Protein AF-Q9PPR1-F1 (afdb_monomer_lite)

Sequence (526 aa):
MKRKNKIITSSLALLFTGVIATISIAACSKQNNQKTKNFNSQEQANKIIEAILNKKEGKDNFIDWVHWWNSPFQQARKLAKDLDKYIDLTKSKNFKSMIDKNEYKSTFSAQIENVIRIIKDDIKMYANSPFWKKWRQQKKTALFLINYAPIQKDDSQINAPGILLPAEYPLLYSKPDFEELPGFGAFFPTPKSMDAVDLLDTWKSFGSLISSKGNSVEKSVLASKLQNSFAKTADKVVYIYDDAIVPNIYDKNGNRNLKITQEFANWMINQNYKGYLAREFLKINQKNDLIPLPMSIVWHASYGIIGMHRMLYTLSKAFGMPKDELEHLKAQEKFKIPTLKKLLTNDELELKNGIQTIKTGIDSPFKYHRDQNRDDWKIWATNSQVLDICIALGLKPDLLVKGELSTSVHEDPNLAYYLNDVIKNQLSDIEQISIKKNHINWTATNYEPIKNLNVNLILMGVHGLIKNSAFKKMMDEGKQIKNWAFTDRRFSDETRQYVKKGEEDLYSQNASILGWDEFLKTKNNQ

pLDDT: mean 75.19, std 20.03, range [21.91, 98.25]

Secondary structure (DSSP, 8-state):
----------------------------------------HHHHHHHHHHHHHT---SSS-SSSSSB-S--HHHHHHHHHHHHHHHB-GGG-HHHHHHHHTTSS-SSHHHHHHHHHHHHHHHHHHHHTSHHHHHHHHTT-BEEEEEE-S---S-HHHHT--EEE-GGG-HHHHB-TT-SSS----PBPPPPSSTHHHHHEETTTEESHHHHHH--HHHHHHHHHHHHHHHTT-BSEEEEEE-STTSTT-B-TTS-B-HHHHHHHHHHHHTS-STT-HHHHTBSS--GGGEEEEEHHHHTTGGGSHHHHHHHHHHHHHHHT--HHHHHHHHHH----PPPPB-SS-GGGEEEETTEEEEPTT---SBS--SBTTB---EEEEESHHHHHHHHHTTB--SEEEESTTSTTSS--GGG-GGGHHHHHHHSTTSEEEETTTTT--TTSS--HHHHTTTEEEEEEEE-TTTIIIIIHHHHHTT-S--EEEEEESS--HHHHTTSPTT-GGGGBHHHHBTTHHHHHHHHTT-

Organism: Ureaplasma parvum serovar 3 (strain ATCC 700970) (NCBI:txid273119)

Radius of gyration: 27.54 Å; chains: 1; bounding box: 78×88×76 Å

Structure (mmCIF, N/CA/C/O backbone):
data_AF-Q9PPR1-F1
#
_entry.id   AF-Q9PPR1-F1
#
loop_
_atom_site.group_PDB
_atom_site.id
_atom_site.type_symbol
_atom_site.label_atom_id
_atom_site.label_alt_id
_atom_site.label_comp_id
_atom_site.label_asym_id
_atom_site.label_entity_id
_atom_site.label_seq_id
_atom_site.pdbx_PDB_ins_code
_atom_site.Cartn_x
_atom_site.Cartn_y
_atom_site.Cartn_z
_atom_site.occupancy
_atom_site.B_iso_or_equiv
_atom_site.auth_seq_id
_atom_site.auth_comp_id
_atom_site.auth_asym_id
_atom_site.auth_atom_id
_atom_site.pdbx_PDB_model_num
ATOM 1 N N . MET A 1 1 ? 16.006 64.538 -20.800 1.00 29.77 1 MET A N 1
ATOM 2 C CA . MET A 1 1 ? 15.393 64.188 -22.106 1.00 29.77 1 MET A CA 1
ATOM 3 C C . MET A 1 1 ? 16.329 63.261 -22.879 1.00 29.77 1 MET A C 1
ATOM 5 O O . MET A 1 1 ? 17.528 63.306 -22.668 1.00 29.77 1 MET A O 1
ATOM 9 N N . LYS A 1 2 ? 15.748 62.364 -23.682 1.00 26.69 2 LYS A N 1
ATOM 10 C CA . LYS A 1 2 ? 16.327 61.176 -24.345 1.00 26.69 2 LYS A CA 1
ATOM 11 C C . LYS A 1 2 ? 17.456 61.429 -25.381 1.00 26.69 2 LYS A C 1
ATOM 13 O O . LYS A 1 2 ? 17.326 62.363 -26.158 1.00 26.69 2 LYS A O 1
ATOM 18 N N . ARG A 1 3 ? 18.326 60.395 -25.522 1.00 24.81 3 ARG A N 1
ATOM 19 C CA . ARG A 1 3 ? 19.062 59.878 -26.729 1.00 24.81 3 ARG A CA 1
ATOM 20 C C . ARG A 1 3 ? 20.253 60.721 -27.248 1.00 24.81 3 ARG A C 1
ATOM 22 O O . ARG A 1 3 ? 20.191 61.929 -27.175 1.00 24.81 3 ARG A O 1
ATOM 29 N N . LYS A 1 4 ? 21.328 60.197 -27.869 1.00 26.33 4 LYS A N 1
ATOM 30 C CA . LYS A 1 4 ? 21.889 58.855 -28.179 1.00 26.33 4 LYS A CA 1
ATOM 31 C C . LYS A 1 4 ? 23.316 59.069 -28.755 1.00 26.33 4 LYS A C 1
ATOM 33 O O . LYS A 1 4 ? 23.526 60.062 -29.437 1.00 26.33 4 LYS A O 1
ATOM 38 N N . ASN A 1 5 ? 24.165 58.043 -28.618 1.00 28.00 5 ASN A N 1
ATOM 39 C CA . ASN A 1 5 ? 25.241 57.582 -29.525 1.00 28.00 5 ASN A CA 1
ATOM 40 C C . ASN A 1 5 ? 26.499 58.435 -29.805 1.00 28.00 5 ASN A C 1
ATOM 42 O O . ASN A 1 5 ? 26.428 59.461 -30.471 1.00 28.00 5 ASN A O 1
ATOM 46 N N . LYS A 1 6 ? 27.668 57.833 -29.533 1.00 24.06 6 LYS A N 1
ATOM 47 C CA . LYS A 1 6 ? 28.726 57.417 -30.497 1.00 24.06 6 LYS A CA 1
ATOM 48 C C . LYS A 1 6 ? 29.827 56.692 -29.699 1.00 24.06 6 LYS A C 1
ATOM 50 O O . LYS A 1 6 ? 30.030 57.023 -28.541 1.00 24.06 6 LYS A O 1
ATOM 55 N N . ILE A 1 7 ? 30.416 55.608 -30.202 1.00 26.97 7 ILE A N 1
ATOM 56 C CA . ILE A 1 7 ? 31.782 55.545 -30.772 1.00 26.97 7 ILE A CA 1
ATOM 57 C C . ILE A 1 7 ? 31.882 54.151 -31.435 1.00 26.97 7 ILE A C 1
ATOM 59 O O . ILE A 1 7 ? 31.528 53.161 -30.804 1.00 26.97 7 ILE A O 1
ATOM 63 N N . ILE A 1 8 ? 31.948 54.082 -32.768 1.00 27.83 8 ILE A N 1
ATOM 64 C CA . ILE A 1 8 ? 33.132 53.955 -33.653 1.00 27.83 8 ILE A CA 1
ATOM 65 C C . ILE A 1 8 ? 33.660 52.514 -33.758 1.00 27.83 8 ILE A C 1
ATOM 67 O O . ILE A 1 8 ? 33.926 51.820 -32.786 1.00 27.83 8 ILE A O 1
ATOM 71 N N . THR A 1 9 ? 33.754 52.117 -35.020 1.00 26.53 9 THR A N 1
ATOM 72 C CA . THR A 1 9 ? 34.121 50.848 -35.642 1.00 26.53 9 THR A CA 1
ATOM 73 C C . THR A 1 9 ? 35.627 50.674 -35.865 1.00 26.53 9 THR A C 1
ATOM 75 O O . THR A 1 9 ? 36.324 51.662 -36.085 1.00 26.53 9 THR A O 1
ATOM 78 N N . SER A 1 10 ? 36.016 49.400 -36.066 1.00 25.45 10 SER A N 1
ATOM 79 C CA . SER A 1 10 ? 37.134 48.919 -36.919 1.00 25.45 10 SER A CA 1
ATOM 80 C C . SER A 1 10 ? 38.536 49.007 -36.276 1.00 25.45 10 SER A C 1
ATOM 82 O O . SER A 1 10 ? 38.818 49.985 -35.604 1.00 25.45 10 SER A O 1
ATOM 84 N N . SER A 1 11 ? 39.507 48.096 -36.401 1.00 26.23 11 SER A N 1
ATOM 85 C CA . SER A 1 11 ? 39.743 46.802 -37.079 1.00 26.23 11 SER A CA 1
ATOM 86 C C . SER A 1 11 ? 40.902 46.125 -36.297 1.00 26.23 11 SER A C 1
ATOM 88 O O . SER A 1 11 ? 41.547 46.799 -35.504 1.00 26.23 11 SER A O 1
ATOM 90 N N . LEU A 1 12 ? 41.246 44.839 -36.389 1.00 24.28 12 LEU A N 1
ATOM 91 C CA . LEU A 1 12 ? 41.970 44.201 -37.492 1.00 24.28 12 LEU A CA 1
ATOM 92 C C . LEU A 1 12 ? 42.276 42.741 -37.079 1.00 24.28 12 LEU A C 1
ATOM 94 O O . LEU A 1 12 ? 42.412 42.431 -35.897 1.00 24.28 12 LEU A O 1
ATOM 98 N N . ALA A 1 13 ? 42.382 41.876 -38.081 1.00 27.83 13 ALA A N 1
ATOM 99 C CA . ALA A 1 13 ? 42.682 40.452 -38.016 1.00 27.83 13 ALA A CA 1
ATOM 100 C C . ALA A 1 13 ? 44.069 40.116 -37.436 1.00 27.83 13 ALA A C 1
ATOM 102 O O . ALA A 1 13 ? 45.008 40.874 -37.655 1.00 27.83 13 ALA A O 1
ATOM 103 N N . LEU A 1 14 ? 44.227 38.907 -36.880 1.00 24.17 14 LEU A N 1
ATOM 104 C CA . LEU A 1 14 ? 45.326 38.014 -37.273 1.00 24.17 14 LEU A CA 1
ATOM 105 C C . LEU A 1 14 ? 45.069 36.567 -36.829 1.00 24.17 14 LEU A C 1
ATOM 107 O O . LEU A 1 14 ? 44.836 36.262 -35.662 1.00 24.17 14 LEU A O 1
ATOM 111 N N . LEU A 1 15 ? 45.082 35.698 -37.836 1.00 24.91 15 LEU A N 1
ATOM 112 C CA . LEU A 1 15 ? 45.178 34.249 -37.762 1.00 24.91 15 LEU A CA 1
ATOM 113 C C . LEU A 1 15 ? 46.594 33.812 -37.338 1.00 24.91 15 LEU A C 1
ATOM 115 O O . LEU A 1 15 ? 47.559 34.531 -37.576 1.00 24.91 15 LEU A O 1
ATOM 119 N N . PHE A 1 16 ? 46.657 32.550 -36.902 1.00 24.69 16 PHE A N 1
ATOM 120 C CA . PHE A 1 16 ? 47.771 31.589 -36.947 1.00 24.69 16 PHE A CA 1
ATOM 121 C C . PHE A 1 16 ? 48.551 31.240 -35.661 1.00 24.69 16 PHE A C 1
ATOM 123 O O . PHE A 1 16 ? 49.164 32.062 -34.992 1.00 24.69 16 PHE A O 1
ATOM 130 N N . THR A 1 17 ? 48.563 29.913 -35.455 1.00 24.84 17 THR A N 1
ATOM 131 C CA . THR A 1 17 ? 49.588 29.034 -34.862 1.00 24.84 17 THR A CA 1
ATOM 132 C C . THR A 1 17 ? 49.895 29.105 -33.365 1.00 24.84 17 THR A C 1
ATOM 134 O O . THR A 1 17 ? 50.678 29.919 -32.905 1.00 24.84 17 THR A O 1
ATOM 137 N N . GLY A 1 18 ? 49.383 28.092 -32.655 1.00 23.84 18 GLY A N 1
ATOM 138 C CA . GLY A 1 18 ? 50.221 27.102 -31.971 1.00 23.84 18 GLY A CA 1
ATOM 139 C C . GLY A 1 18 ? 51.041 27.559 -30.768 1.00 23.84 18 GLY A C 1
ATOM 140 O O . GLY A 1 18 ? 52.191 27.941 -30.927 1.00 23.84 18 GLY A O 1
ATOM 141 N N . VAL A 1 19 ? 50.522 27.302 -29.564 1.00 23.69 19 VAL A N 1
ATOM 142 C CA . VAL A 1 19 ? 51.351 26.879 -28.426 1.00 23.69 19 VAL A CA 1
ATOM 143 C C . VAL A 1 19 ? 50.631 25.748 -27.696 1.00 23.69 19 VAL A C 1
ATOM 145 O O . VAL A 1 19 ? 49.572 25.922 -27.098 1.00 23.69 19 VAL A O 1
ATOM 148 N N . ILE A 1 20 ? 51.234 24.568 -27.796 1.00 29.59 20 ILE A N 1
ATOM 149 C CA . ILE A 1 20 ? 51.023 23.419 -26.923 1.00 29.59 20 ILE A CA 1
ATOM 150 C C . ILE A 1 20 ? 51.499 23.830 -25.527 1.00 29.59 20 ILE A C 1
ATOM 152 O O . ILE A 1 20 ? 52.663 24.185 -25.360 1.00 29.59 20 ILE A O 1
ATOM 156 N N . ALA A 1 21 ? 50.627 23.743 -24.528 1.00 24.12 21 ALA A N 1
ATOM 157 C CA . ALA A 1 21 ? 51.033 23.716 -23.128 1.00 24.12 21 ALA A CA 1
ATOM 158 C C . ALA A 1 21 ? 50.412 22.484 -22.467 1.00 24.12 21 ALA A C 1
ATOM 160 O O . ALA A 1 21 ? 49.286 22.480 -21.975 1.00 24.12 21 ALA A O 1
ATOM 161 N N . THR A 1 22 ? 51.186 21.408 -22.535 1.00 25.48 22 THR A N 1
ATOM 162 C CA . THR A 1 22 ? 51.137 20.225 -21.683 1.00 25.48 22 THR A CA 1
ATOM 163 C C . THR A 1 22 ? 51.031 20.600 -20.205 1.00 25.48 22 THR A C 1
ATOM 165 O O . THR A 1 22 ? 51.945 21.216 -19.662 1.00 25.48 22 THR A O 1
ATOM 168 N N . ILE A 1 23 ? 49.985 20.119 -19.533 1.00 26.36 23 ILE A N 1
ATOM 169 C CA . ILE A 1 23 ? 50.075 19.738 -18.121 1.00 26.36 23 ILE A CA 1
ATOM 170 C C . ILE A 1 23 ? 49.797 18.240 -18.063 1.00 26.36 23 ILE A C 1
ATOM 172 O O . ILE A 1 23 ? 48.658 17.777 -18.070 1.00 26.36 23 ILE A O 1
ATOM 176 N N . SER A 1 24 ? 50.891 17.489 -18.065 1.00 23.20 24 SER A N 1
ATOM 177 C CA . SER A 1 24 ? 50.930 16.077 -17.730 1.00 23.20 24 SER A CA 1
ATOM 178 C C . SER A 1 24 ? 50.792 15.940 -16.215 1.00 23.20 24 SER A C 1
ATOM 180 O O . SER A 1 24 ? 51.681 16.357 -15.479 1.00 23.20 24 SER A O 1
ATOM 182 N N . ILE A 1 25 ? 49.719 15.303 -15.750 1.00 25.34 25 ILE A N 1
ATOM 183 C CA . ILE A 1 25 ? 49.744 14.552 -14.491 1.00 25.34 25 ILE A CA 1
ATOM 184 C C . ILE A 1 25 ? 49.486 13.099 -14.870 1.00 25.34 25 ILE A C 1
ATOM 186 O O . ILE A 1 25 ? 48.356 12.656 -15.055 1.00 25.34 25 ILE A O 1
ATOM 190 N N . ALA A 1 26 ? 50.588 12.381 -15.059 1.00 22.81 26 ALA A N 1
ATOM 191 C CA . ALA A 1 26 ? 50.618 10.936 -15.129 1.00 22.81 26 ALA A CA 1
ATOM 192 C C . ALA A 1 26 ? 50.719 10.382 -13.702 1.00 22.81 26 ALA A C 1
ATOM 194 O O . ALA A 1 26 ? 51.693 10.670 -13.015 1.00 22.81 26 ALA A O 1
ATOM 195 N N . ALA A 1 27 ? 49.720 9.600 -13.288 1.00 21.91 27 ALA A N 1
ATOM 196 C CA . ALA A 1 27 ? 49.807 8.462 -12.359 1.00 21.91 27 ALA A CA 1
ATOM 197 C C . ALA A 1 27 ? 48.370 7.963 -12.099 1.00 21.91 27 ALA A C 1
ATOM 199 O O . ALA A 1 27 ? 47.563 8.699 -11.553 1.00 21.91 27 ALA A O 1
ATOM 200 N N . CYS A 1 28 ? 47.899 6.769 -12.454 1.00 22.06 28 CYS A N 1
ATOM 201 C CA . CYS A 1 28 ? 48.483 5.581 -13.058 1.00 22.06 28 CYS A CA 1
ATOM 202 C C . CYS A 1 28 ? 47.333 4.834 -13.760 1.00 22.06 28 CYS A C 1
ATOM 204 O O . CYS A 1 28 ? 46.599 4.091 -13.112 1.00 22.06 28 CYS A O 1
ATOM 206 N N . SER A 1 29 ? 47.162 4.987 -15.075 1.00 24.50 29 SER A N 1
ATOM 207 C CA . SER A 1 29 ? 46.359 4.039 -15.853 1.00 24.50 29 SER A CA 1
ATOM 208 C C . SER A 1 29 ? 47.286 2.937 -16.357 1.00 24.50 29 SER A C 1
ATOM 210 O O . SER A 1 29 ? 47.920 3.073 -17.404 1.00 24.50 29 SER A O 1
ATOM 212 N N . LYS A 1 30 ? 47.380 1.825 -15.621 1.00 25.12 30 LYS A N 1
ATOM 213 C CA . LYS A 1 30 ? 47.803 0.566 -16.240 1.00 25.12 30 LYS A CA 1
ATOM 214 C C . LYS A 1 30 ? 46.723 0.201 -17.256 1.00 25.12 30 LYS A C 1
ATOM 216 O O . LYS A 1 30 ? 45.688 -0.351 -16.894 1.00 25.12 30 LYS A O 1
ATOM 221 N N . GLN A 1 31 ? 46.961 0.547 -18.520 1.00 27.75 31 GLN A N 1
ATOM 222 C CA . GLN A 1 31 ? 46.301 -0.081 -19.655 1.00 27.75 31 GLN A CA 1
ATOM 223 C C . GLN A 1 31 ? 46.638 -1.572 -19.602 1.00 27.75 31 GLN A C 1
ATOM 225 O O . GLN A 1 31 ? 47.656 -2.026 -20.118 1.00 27.75 31 GLN A O 1
ATOM 230 N N . ASN A 1 32 ? 45.786 -2.343 -18.934 1.00 25.41 32 ASN A N 1
ATOM 231 C CA . ASN A 1 32 ? 45.721 -3.762 -19.201 1.00 25.41 32 ASN A CA 1
ATOM 232 C C . ASN A 1 32 ? 45.100 -3.905 -20.588 1.00 25.41 32 ASN A C 1
ATOM 234 O O . ASN A 1 32 ? 43.920 -3.613 -20.779 1.00 25.41 32 ASN A O 1
ATOM 238 N N . ASN A 1 33 ? 45.901 -4.398 -21.530 1.00 27.78 33 ASN A N 1
ATOM 239 C CA . ASN A 1 33 ? 45.434 -5.147 -22.689 1.00 27.78 33 ASN A CA 1
ATOM 240 C C . ASN A 1 33 ? 44.640 -6.370 -22.194 1.00 27.78 33 ASN A C 1
ATOM 242 O O . ASN A 1 33 ? 45.100 -7.509 -22.250 1.00 27.78 33 ASN A O 1
ATOM 246 N N . GLN A 1 34 ? 43.436 -6.147 -21.671 1.00 29.48 34 GLN A N 1
ATOM 247 C CA . GLN A 1 34 ? 42.434 -7.189 -21.616 1.00 29.48 34 GLN A CA 1
ATOM 248 C C . GLN A 1 34 ? 41.902 -7.307 -23.032 1.00 29.48 34 GLN A C 1
ATOM 250 O O . GLN A 1 34 ? 41.108 -6.487 -23.486 1.00 29.48 34 GLN A O 1
ATOM 255 N N . LYS A 1 35 ? 42.363 -8.359 -23.721 1.00 27.92 35 LYS A N 1
ATOM 256 C CA . LYS A 1 35 ? 41.563 -9.041 -24.737 1.00 27.92 35 LYS A CA 1
ATOM 257 C C . LYS A 1 35 ? 40.115 -8.959 -24.268 1.00 27.92 35 LYS A C 1
ATOM 259 O O . LYS A 1 35 ? 39.797 -9.510 -23.212 1.00 27.92 35 LYS A O 1
ATOM 264 N N . THR A 1 36 ? 39.279 -8.237 -25.001 1.00 30.86 36 THR A N 1
ATOM 265 C CA . THR A 1 36 ? 37.835 -8.240 -24.819 1.00 30.86 36 THR A CA 1
ATOM 266 C C . THR A 1 36 ? 37.378 -9.670 -25.067 1.00 30.86 36 THR A C 1
ATOM 268 O O . THR A 1 36 ? 37.039 -10.066 -26.178 1.00 30.86 36 THR A O 1
ATOM 271 N N . LYS A 1 37 ? 37.433 -10.500 -24.017 1.00 32.34 37 LYS A N 1
ATOM 272 C CA . LYS A 1 37 ? 36.584 -11.677 -23.924 1.00 32.34 37 LYS A CA 1
ATOM 273 C C . LYS A 1 37 ? 35.190 -11.121 -24.157 1.00 32.34 37 LYS A C 1
ATOM 275 O O . LYS A 1 37 ? 34.745 -10.269 -23.389 1.00 32.34 37 LYS A O 1
ATOM 280 N N . ASN A 1 38 ? 34.548 -11.550 -25.238 1.00 32.53 38 ASN A N 1
ATOM 281 C CA . ASN A 1 38 ? 33.108 -11.425 -25.380 1.00 32.53 38 ASN A CA 1
ATOM 282 C C . ASN A 1 38 ? 32.507 -12.166 -24.187 1.00 32.53 38 ASN A C 1
ATOM 284 O O . ASN A 1 38 ? 32.301 -13.377 -24.229 1.00 32.53 38 ASN A O 1
ATOM 288 N N . PHE A 1 39 ? 32.332 -11.443 -23.085 1.00 37.56 39 PHE A N 1
ATOM 289 C CA . PHE A 1 39 ? 31.566 -11.905 -21.955 1.00 37.56 39 PHE A CA 1
ATOM 290 C C . PHE A 1 39 ? 30.168 -12.164 -22.499 1.00 37.56 39 PHE A C 1
ATOM 292 O O . PHE A 1 39 ? 29.558 -11.294 -23.123 1.00 37.56 39 PHE A O 1
ATOM 299 N N . ASN A 1 40 ? 29.692 -13.395 -22.330 1.00 55.81 40 ASN A N 1
ATOM 300 C CA . ASN A 1 40 ? 28.300 -13.728 -22.573 1.00 55.81 40 ASN A CA 1
ATOM 301 C C . ASN A 1 40 ? 27.442 -12.657 -21.877 1.00 55.81 40 ASN A C 1
ATOM 303 O O . ASN A 1 40 ? 27.689 -12.347 -20.711 1.00 55.81 40 ASN A O 1
ATOM 307 N N . SER A 1 41 ? 26.445 -12.098 -22.571 1.00 65.00 41 SER A N 1
ATOM 308 C CA . SER A 1 41 ? 25.483 -11.145 -21.992 1.00 65.00 41 SER A CA 1
ATOM 309 C C . SER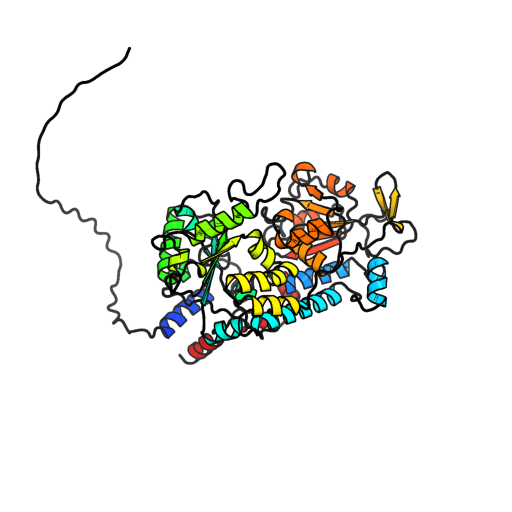 A 1 41 ? 24.944 -11.588 -20.620 1.00 65.00 41 SER A C 1
ATOM 311 O O . SER A 1 41 ? 24.721 -10.751 -19.749 1.00 65.00 41 SER A O 1
ATOM 313 N N . GLN A 1 42 ? 24.840 -12.902 -20.393 1.00 66.75 42 GLN A N 1
ATOM 314 C CA . GLN A 1 42 ? 24.465 -13.511 -19.123 1.00 66.75 42 GLN A CA 1
ATOM 315 C C . GLN A 1 42 ? 25.542 -13.397 -18.033 1.00 66.75 42 GLN A C 1
ATOM 317 O O . GLN A 1 42 ? 25.213 -13.149 -16.882 1.00 66.75 42 GLN A O 1
ATOM 322 N N . GLU A 1 43 ? 26.828 -13.556 -18.353 1.00 69.75 43 GLU A N 1
ATOM 323 C CA . GLU A 1 43 ? 27.911 -13.414 -17.366 1.00 69.75 43 GLU A CA 1
ATOM 324 C C . GLU A 1 43 ? 28.034 -11.958 -16.897 1.00 69.75 43 GLU A C 1
ATOM 326 O O . GLU A 1 43 ? 28.218 -11.685 -15.713 1.00 69.75 43 GLU A O 1
ATOM 331 N N . GLN A 1 44 ? 27.875 -11.006 -17.820 1.00 69.50 44 GLN A N 1
ATOM 332 C CA . GLN A 1 44 ? 27.848 -9.584 -17.484 1.00 69.50 44 GLN A CA 1
ATOM 333 C C . GLN A 1 44 ? 26.606 -9.219 -16.659 1.00 69.50 44 GLN A C 1
ATOM 335 O O . GLN A 1 44 ? 26.731 -8.521 -15.653 1.00 69.50 44 GLN A O 1
ATOM 340 N N . ALA A 1 45 ? 25.431 -9.734 -17.034 1.00 69.75 45 ALA A N 1
ATOM 341 C CA . ALA A 1 45 ? 24.212 -9.615 -16.238 1.00 69.75 45 ALA A CA 1
ATOM 342 C C . ALA A 1 45 ? 24.412 -10.154 -14.816 1.00 69.75 45 ALA A C 1
ATOM 344 O O . ALA A 1 45 ? 24.067 -9.478 -13.846 1.00 69.75 45 ALA A O 1
ATOM 345 N N . ASN A 1 46 ? 25.027 -11.333 -14.689 1.00 72.50 46 ASN A N 1
ATOM 346 C CA . ASN A 1 46 ? 25.269 -11.957 -13.399 1.00 72.50 46 ASN A CA 1
ATOM 347 C C . ASN A 1 46 ? 26.187 -11.092 -12.524 1.00 72.50 46 ASN A C 1
ATOM 349 O O . ASN A 1 46 ? 25.849 -10.828 -11.375 1.00 72.50 46 ASN A O 1
ATOM 353 N N . LYS A 1 47 ? 27.285 -10.562 -13.081 1.00 73.44 47 LYS A N 1
ATOM 354 C CA . LYS A 1 47 ? 28.198 -9.651 -12.364 1.00 73.44 47 LYS A CA 1
ATOM 355 C C . LYS A 1 47 ? 27.501 -8.389 -11.854 1.00 73.44 47 LYS A C 1
ATOM 357 O O . LYS A 1 47 ? 27.753 -7.967 -10.729 1.00 73.44 47 LYS A O 1
ATOM 362 N N . ILE A 1 48 ? 26.616 -7.796 -12.659 1.00 71.62 48 ILE A N 1
ATOM 363 C CA . ILE A 1 48 ? 25.842 -6.612 -12.259 1.00 71.62 48 ILE A CA 1
ATOM 364 C C . ILE A 1 48 ? 24.904 -6.956 -11.096 1.00 71.62 48 ILE A C 1
ATOM 366 O O . ILE A 1 48 ? 24.878 -6.238 -10.098 1.00 71.62 48 ILE A O 1
ATOM 370 N N . ILE A 1 49 ? 24.167 -8.066 -11.194 1.00 72.50 49 ILE A N 1
ATOM 371 C CA . ILE A 1 49 ? 23.250 -8.519 -10.140 1.00 72.50 49 ILE A CA 1
ATOM 372 C C . ILE A 1 49 ? 24.016 -8.815 -8.844 1.00 72.50 49 ILE A C 1
ATOM 374 O O . ILE A 1 49 ? 23.605 -8.376 -7.772 1.00 72.50 49 ILE A O 1
ATOM 378 N N . GLU A 1 50 ? 25.160 -9.494 -8.921 1.00 72.75 50 GLU A N 1
ATOM 379 C CA . GLU A 1 50 ? 26.002 -9.754 -7.751 1.00 72.75 50 GLU A CA 1
ATOM 380 C C . GLU A 1 50 ? 26.509 -8.475 -7.096 1.00 72.75 50 GLU A C 1
ATOM 382 O O . GLU A 1 50 ? 26.519 -8.370 -5.871 1.00 72.75 50 GLU A O 1
ATOM 387 N N . ALA A 1 51 ? 26.914 -7.491 -7.893 1.00 71.81 51 ALA A N 1
ATOM 388 C CA . ALA A 1 51 ? 27.367 -6.215 -7.370 1.00 71.81 51 ALA A CA 1
ATOM 389 C C . ALA A 1 51 ? 26.226 -5.430 -6.701 1.00 71.81 51 ALA A C 1
ATOM 391 O O . ALA A 1 51 ? 26.451 -4.807 -5.666 1.00 71.81 51 ALA A O 1
ATOM 392 N N . ILE A 1 52 ? 25.001 -5.514 -7.236 1.00 71.06 52 ILE A N 1
ATOM 393 C CA . ILE A 1 52 ? 23.799 -4.937 -6.615 1.00 71.06 52 ILE A CA 1
ATOM 394 C C . ILE A 1 52 ? 23.525 -5.586 -5.255 1.00 71.06 52 ILE A C 1
ATOM 396 O O . ILE A 1 52 ? 23.304 -4.884 -4.271 1.00 71.06 52 ILE A O 1
ATOM 400 N N . LEU A 1 53 ? 23.571 -6.917 -5.186 1.00 67.44 53 LEU A N 1
ATOM 401 C CA . LEU A 1 53 ? 23.274 -7.663 -3.960 1.00 67.44 53 LEU A CA 1
ATOM 402 C C . LEU A 1 53 ? 24.318 -7.477 -2.867 1.00 67.44 53 LEU A C 1
ATOM 404 O O . LEU A 1 53 ? 23.982 -7.477 -1.686 1.00 67.44 53 LEU A O 1
ATOM 408 N N . ASN A 1 54 ? 25.582 -7.342 -3.260 1.00 64.94 54 ASN A N 1
ATOM 409 C CA . ASN A 1 54 ? 26.702 -7.270 -2.331 1.00 64.94 54 ASN A CA 1
ATOM 410 C C . ASN A 1 54 ? 27.115 -5.832 -1.991 1.00 64.94 54 ASN A C 1
ATOM 412 O O . ASN A 1 54 ? 28.106 -5.651 -1.275 1.00 64.94 54 ASN A O 1
ATOM 416 N N . LYS A 1 55 ? 26.410 -4.805 -2.492 1.00 66.31 55 LYS A N 1
ATOM 417 C CA . LYS A 1 55 ? 26.743 -3.412 -2.173 1.00 66.31 55 LYS A CA 1
ATOM 418 C C . LYS A 1 55 ? 26.537 -3.156 -0.677 1.00 66.31 55 LYS A C 1
ATOM 420 O O . LYS A 1 55 ? 25.438 -3.310 -0.152 1.00 66.31 55 LYS A O 1
ATOM 425 N N . LYS A 1 56 ? 27.607 -2.737 0.005 1.00 57.19 56 LYS A N 1
ATOM 426 C CA . LYS A 1 56 ? 27.603 -2.367 1.428 1.00 57.19 56 LYS A CA 1
ATOM 427 C C . LYS A 1 56 ? 27.692 -0.848 1.549 1.00 57.19 56 LYS A C 1
ATOM 429 O O . LYS A 1 56 ? 28.678 -0.271 1.101 1.00 57.19 56 LYS A O 1
ATOM 434 N N . GLU A 1 57 ? 26.723 -0.212 2.194 1.00 51.41 57 GLU A N 1
ATOM 435 C CA . GLU A 1 57 ? 26.857 1.169 2.674 1.00 51.41 57 GLU A CA 1
ATOM 436 C C . GLU A 1 57 ? 26.729 1.189 4.203 1.00 51.41 57 GLU A C 1
ATOM 438 O O . GLU A 1 57 ? 25.685 0.827 4.730 1.00 51.41 57 GLU A O 1
ATOM 443 N N . GLY A 1 58 ? 27.769 1.655 4.908 1.00 48.16 58 GLY A N 1
ATOM 444 C CA . GLY A 1 58 ? 27.680 2.070 6.318 1.00 48.16 58 GLY A CA 1
ATOM 445 C C . GLY A 1 58 ? 27.579 0.962 7.380 1.00 48.16 58 GLY A C 1
ATOM 446 O O . GLY A 1 58 ? 27.453 -0.215 7.071 1.00 48.16 58 GLY A O 1
ATOM 447 N N . LYS A 1 59 ? 27.725 1.357 8.658 1.00 41.34 59 LYS A N 1
ATOM 448 C CA . LYS A 1 59 ? 27.999 0.483 9.824 1.00 41.34 59 LYS A CA 1
ATOM 449 C C . LYS A 1 59 ? 26.842 -0.405 10.311 1.00 41.34 59 LYS A C 1
ATOM 451 O O . LYS A 1 59 ? 27.089 -1.213 11.196 1.00 41.34 59 LYS A O 1
ATOM 456 N N . ASP A 1 60 ? 25.667 -0.334 9.698 1.00 44.97 60 ASP A N 1
ATOM 457 C CA . ASP A 1 60 ? 24.534 -1.214 9.987 1.00 44.97 60 ASP A CA 1
ATOM 458 C C . ASP A 1 60 ? 23.973 -1.758 8.655 1.00 44.97 60 ASP A C 1
ATOM 460 O O . ASP A 1 60 ? 23.874 -1.017 7.681 1.00 44.97 60 ASP A O 1
ATOM 464 N N . ASN A 1 61 ? 23.537 -3.024 8.628 1.00 47.41 61 ASN A N 1
ATOM 465 C CA . ASN A 1 61 ? 22.559 -3.576 7.663 1.00 47.41 61 ASN A CA 1
ATOM 466 C C . ASN A 1 61 ? 23.063 -4.265 6.380 1.00 47.41 61 ASN A C 1
ATOM 468 O O . ASN A 1 61 ? 22.686 -3.918 5.259 1.00 47.41 61 ASN A O 1
ATOM 472 N N . PHE A 1 62 ? 23.738 -5.402 6.561 1.00 41.34 62 PHE A N 1
ATOM 473 C CA . PHE A 1 62 ? 23.810 -6.463 5.542 1.00 41.34 62 PHE A CA 1
ATOM 474 C C . PHE A 1 62 ? 22.455 -7.150 5.260 1.00 41.34 62 PHE A C 1
ATOM 476 O O . PHE A 1 62 ? 22.327 -7.869 4.275 1.00 41.34 62 PHE A O 1
ATOM 483 N N . ILE A 1 63 ? 21.443 -6.952 6.115 1.00 44.91 63 ILE A N 1
ATOM 484 C CA . ILE A 1 63 ? 20.249 -7.815 6.177 1.00 44.91 63 ILE A CA 1
ATOM 485 C C . ILE A 1 63 ? 19.004 -7.164 5.531 1.00 44.91 63 ILE A C 1
ATOM 487 O O . ILE A 1 63 ? 17.993 -7.821 5.336 1.00 44.91 63 ILE A O 1
ATOM 491 N N . ASP A 1 64 ? 19.044 -5.904 5.082 1.00 50.81 64 ASP A N 1
ATOM 492 C CA . ASP A 1 64 ? 17.816 -5.188 4.661 1.00 50.81 64 ASP A CA 1
ATOM 493 C C . ASP A 1 64 ? 17.603 -5.028 3.152 1.00 50.81 64 ASP A C 1
ATOM 495 O O . ASP A 1 64 ? 16.618 -4.433 2.731 1.00 50.81 64 ASP A O 1
ATOM 499 N N . TRP A 1 65 ? 18.537 -5.453 2.301 1.00 50.50 65 TRP A N 1
ATOM 500 C CA . TRP A 1 65 ? 18.348 -5.382 0.838 1.00 50.50 65 TRP A CA 1
ATOM 501 C C . TRP A 1 65 ? 17.683 -6.638 0.284 1.00 50.50 65 TRP A C 1
ATOM 503 O O . TRP A 1 65 ? 17.116 -6.610 -0.803 1.00 50.50 65 TRP A O 1
ATOM 513 N N . VAL A 1 66 ? 17.739 -7.733 1.040 1.00 53.91 66 VAL A N 1
ATOM 514 C CA . VAL A 1 66 ? 17.235 -9.031 0.610 1.00 53.91 66 VAL A CA 1
ATOM 515 C C . VAL A 1 66 ? 15.734 -9.145 0.841 1.00 53.91 66 VAL A C 1
ATOM 517 O O . VAL A 1 66 ? 15.114 -9.859 0.076 1.00 53.91 66 VAL A O 1
ATOM 520 N N . HIS A 1 67 ? 15.121 -8.425 1.788 1.00 57.88 67 HIS A N 1
ATOM 521 C CA . HIS A 1 67 ? 13.694 -8.576 2.113 1.00 57.88 67 HIS A CA 1
ATOM 522 C C . HIS A 1 67 ? 12.815 -7.431 1.599 1.00 57.88 67 HIS A C 1
ATOM 524 O O . HIS A 1 67 ? 13.288 -6.325 1.344 1.00 57.88 67 HIS A O 1
ATOM 530 N N . TRP A 1 68 ? 11.518 -7.711 1.461 1.00 58.59 68 TRP A N 1
ATOM 531 C CA . TRP A 1 68 ? 10.501 -6.721 1.107 1.00 58.59 68 TRP A CA 1
ATOM 532 C C . TRP A 1 68 ? 10.505 -5.548 2.082 1.00 58.59 68 TRP A C 1
ATOM 534 O O . TRP A 1 68 ? 10.174 -5.716 3.251 1.00 58.59 68 TRP A O 1
ATOM 544 N N . TRP A 1 69 ? 10.829 -4.354 1.588 1.00 57.66 69 TRP A N 1
ATOM 545 C CA . TRP A 1 69 ? 10.866 -3.133 2.394 1.00 57.66 69 TRP A CA 1
ATOM 546 C C . TRP A 1 69 ? 9.465 -2.639 2.769 1.00 57.66 69 TRP A C 1
ATOM 548 O O . TRP A 1 69 ? 9.276 -2.034 3.824 1.00 57.66 69 TRP A O 1
ATOM 558 N N . ASN A 1 70 ? 8.461 -2.967 1.947 1.00 67.44 70 ASN A N 1
ATOM 559 C CA . ASN A 1 70 ? 7.059 -2.614 2.155 1.00 67.44 70 ASN A CA 1
ATOM 560 C C . ASN A 1 70 ? 6.202 -3.891 2.175 1.00 67.44 70 ASN A C 1
ATOM 562 O O . ASN A 1 70 ? 5.927 -4.477 1.129 1.00 67.44 70 ASN A O 1
ATOM 566 N N . SER A 1 71 ? 5.764 -4.326 3.362 1.00 79.31 71 SER A N 1
ATOM 567 C CA . SER A 1 71 ? 4.810 -5.435 3.515 1.00 79.31 71 SER A CA 1
ATOM 568 C C . SER A 1 71 ? 3.535 -4.953 4.218 1.00 79.31 71 SER A C 1
ATOM 570 O O . SER A 1 71 ? 3.475 -4.959 5.454 1.00 79.31 71 SER A O 1
ATOM 572 N N . PRO A 1 72 ? 2.494 -4.552 3.463 1.00 83.19 72 PRO A N 1
ATOM 573 C CA . PRO A 1 72 ? 1.250 -4.042 4.044 1.00 83.19 72 PRO A CA 1
ATOM 574 C C . PRO A 1 72 ? 0.541 -5.101 4.900 1.00 83.19 72 PRO A C 1
ATOM 576 O O . PRO A 1 72 ? -0.095 -4.775 5.899 1.00 83.19 72 PRO A O 1
ATOM 579 N N . PHE A 1 73 ? 0.714 -6.389 4.580 1.00 88.38 73 PHE A N 1
ATOM 580 C CA . PHE A 1 73 ? 0.168 -7.493 5.372 1.00 88.38 73 PHE A CA 1
ATOM 581 C C . PHE A 1 73 ? 0.801 -7.587 6.758 1.00 88.38 73 PHE A C 1
ATOM 583 O O . PHE A 1 73 ? 0.091 -7.750 7.746 1.00 88.38 73 PHE A O 1
ATOM 590 N N . GLN A 1 74 ? 2.123 -7.449 6.858 1.00 84.06 74 GLN A N 1
ATOM 591 C CA . GLN A 1 74 ? 2.805 -7.534 8.150 1.00 84.06 74 GLN A CA 1
ATOM 592 C C . GLN A 1 74 ? 2.556 -6.296 9.014 1.00 84.06 74 GLN A C 1
ATOM 594 O O . GLN A 1 74 ? 2.357 -6.408 10.223 1.00 84.06 74 GLN A O 1
ATOM 599 N N . GLN A 1 75 ? 2.462 -5.126 8.384 1.00 82.94 75 GLN A N 1
ATOM 600 C CA . GLN A 1 75 ? 2.048 -3.885 9.040 1.00 82.94 75 GLN A CA 1
ATOM 601 C C . GLN A 1 75 ? 0.633 -4.009 9.624 1.00 82.94 75 GLN A C 1
ATOM 603 O O . GLN A 1 75 ? 0.401 -3.679 10.789 1.00 82.94 75 GLN A O 1
ATOM 608 N N . ALA A 1 76 ? -0.298 -4.583 8.856 1.00 90.12 76 ALA A N 1
ATOM 609 C CA . ALA A 1 76 ? -1.658 -4.824 9.316 1.00 90.12 76 ALA A CA 1
ATOM 610 C C . ALA A 1 76 ? -1.736 -5.862 10.447 1.00 90.12 76 ALA A C 1
ATOM 612 O O . ALA A 1 76 ? -2.431 -5.637 11.437 1.00 90.12 76 ALA A O 1
ATOM 613 N N . ARG A 1 77 ? -0.972 -6.959 10.351 1.00 91.19 77 ARG A N 1
ATOM 614 C CA . ARG A 1 77 ? -0.835 -7.964 11.422 1.00 91.19 77 ARG A CA 1
ATOM 615 C C . ARG A 1 77 ? -0.322 -7.355 12.715 1.00 91.19 77 ARG A C 1
ATOM 617 O O . ARG A 1 77 ? -0.871 -7.637 13.778 1.00 91.19 77 ARG A O 1
ATOM 624 N N . LYS A 1 78 ? 0.718 -6.522 12.632 1.00 87.56 78 LYS A N 1
ATOM 625 C CA . LYS A 1 78 ? 1.277 -5.830 13.793 1.00 87.56 78 LYS A CA 1
ATOM 626 C C . LYS A 1 78 ? 0.229 -4.938 14.451 1.00 87.56 78 LYS A C 1
ATOM 628 O O . LYS A 1 78 ? 0.003 -5.074 15.651 1.00 87.56 78 LYS A O 1
ATOM 633 N N . LEU A 1 79 ? -0.429 -4.072 13.674 1.00 89.00 79 LEU A N 1
ATOM 634 C CA . LEU A 1 79 ? -1.436 -3.165 14.222 1.00 89.00 79 LEU A CA 1
ATOM 635 C C . LEU A 1 79 ? -2.592 -3.942 14.866 1.00 89.00 79 LEU A C 1
ATOM 637 O O . LEU A 1 79 ? -2.981 -3.621 15.981 1.00 89.00 79 LEU A O 1
ATOM 641 N N . ALA A 1 80 ? -3.098 -4.990 14.212 1.00 94.25 80 ALA A N 1
ATOM 642 C CA . ALA A 1 80 ? -4.175 -5.824 14.741 1.00 94.25 80 ALA A CA 1
ATOM 643 C C . ALA A 1 80 ? -3.799 -6.536 16.053 1.00 94.25 80 ALA A C 1
ATOM 645 O O . ALA A 1 80 ? -4.576 -6.519 17.007 1.00 94.25 80 ALA A O 1
ATOM 646 N N . LYS A 1 81 ? -2.585 -7.097 16.139 1.00 91.81 81 LYS A N 1
ATOM 647 C CA . LYS A 1 81 ? -2.065 -7.699 17.378 1.00 91.81 81 LYS A CA 1
ATOM 648 C C . LYS A 1 81 ? -1.923 -6.674 18.494 1.00 91.81 81 LYS A C 1
ATOM 650 O O . LYS A 1 81 ? -2.220 -6.981 19.645 1.00 91.81 81 LYS A O 1
ATOM 655 N N . ASP A 1 82 ? -1.455 -5.471 18.173 1.00 88.94 82 ASP A N 1
ATOM 656 C CA . ASP A 1 82 ? -1.344 -4.404 19.162 1.00 88.94 82 ASP A CA 1
ATOM 657 C C . ASP A 1 82 ? -2.731 -3.917 19.612 1.00 88.94 82 ASP A C 1
ATOM 659 O O . ASP A 1 82 ? -2.933 -3.731 20.807 1.00 88.94 82 ASP A O 1
ATOM 663 N N . LEU A 1 83 ? -3.716 -3.810 18.713 1.00 93.19 83 LEU A N 1
ATOM 664 C CA . LEU A 1 83 ? -5.111 -3.521 19.074 1.00 93.19 83 LEU A CA 1
ATOM 665 C C . LEU A 1 83 ? -5.670 -4.558 20.061 1.00 93.19 83 LEU A C 1
ATOM 667 O O . LEU A 1 83 ? -6.251 -4.174 21.074 1.00 93.19 83 LEU A O 1
ATOM 671 N N . ASP A 1 84 ? -5.435 -5.852 19.826 1.00 94.69 84 ASP A N 1
ATOM 672 C CA . ASP A 1 84 ? -5.900 -6.932 20.712 1.00 94.69 84 ASP A CA 1
ATOM 673 C C . ASP A 1 84 ? -5.295 -6.870 22.129 1.00 94.69 84 ASP A C 1
ATOM 675 O O . ASP A 1 84 ? -5.886 -7.393 23.079 1.00 94.69 84 ASP A O 1
ATOM 679 N N . LYS A 1 85 ? -4.140 -6.213 22.326 1.00 91.88 85 LYS A N 1
ATOM 680 C CA . LYS A 1 85 ? -3.577 -5.981 23.672 1.00 91.88 85 LYS A CA 1
ATOM 681 C C . LYS A 1 85 ? -4.415 -5.003 24.488 1.00 91.88 85 LYS A C 1
ATOM 683 O O . LYS A 1 85 ? -4.469 -5.126 25.708 1.00 91.88 85 LYS A O 1
ATOM 688 N N . TYR A 1 86 ? -5.058 -4.047 23.824 1.00 90.31 86 TYR A N 1
ATOM 689 C CA . TYR A 1 86 ? -5.754 -2.935 24.472 1.00 90.31 86 TYR A CA 1
ATOM 690 C C . TYR A 1 86 ? -7.273 -3.039 24.389 1.00 90.31 86 TYR A C 1
ATOM 692 O O . TYR A 1 86 ? -7.961 -2.406 25.188 1.00 90.31 86 TYR A O 1
ATOM 700 N N . ILE A 1 87 ? -7.794 -3.831 23.453 1.00 92.38 87 ILE A N 1
ATOM 701 C CA . ILE A 1 87 ? -9.224 -3.959 23.191 1.00 92.38 87 ILE A CA 1
ATOM 702 C C . ILE A 1 87 ? -9.660 -5.417 23.337 1.00 92.38 87 ILE A C 1
ATOM 704 O O . ILE A 1 87 ? -8.995 -6.343 22.873 1.00 92.38 87 ILE A O 1
ATOM 708 N N . ASP A 1 88 ? -10.797 -5.614 23.990 1.00 93.75 88 ASP A N 1
ATOM 709 C CA . ASP A 1 88 ? -11.587 -6.834 23.947 1.00 93.75 88 ASP A CA 1
ATOM 710 C C . ASP A 1 88 ? -12.829 -6.587 23.082 1.00 93.75 88 ASP A C 1
ATOM 712 O O . ASP A 1 88 ? -13.800 -5.951 23.496 1.00 93.75 88 ASP A O 1
ATOM 716 N N . LEU A 1 89 ? -12.786 -7.084 21.847 1.00 94.31 89 LEU A N 1
ATOM 717 C CA . LEU A 1 89 ? -13.871 -6.908 20.884 1.00 94.31 89 LEU A CA 1
ATOM 718 C C . LEU A 1 89 ? -15.175 -7.582 21.314 1.00 94.31 89 LEU A C 1
ATOM 720 O O . LEU A 1 89 ? -16.245 -7.144 20.892 1.00 94.31 89 LEU A O 1
ATOM 724 N N . THR A 1 90 ? -15.108 -8.609 22.163 1.00 93.75 90 THR A N 1
ATOM 725 C CA . THR A 1 90 ? -16.302 -9.330 22.624 1.00 93.75 90 THR A CA 1
ATOM 726 C C . THR A 1 90 ? -17.158 -8.496 23.574 1.00 93.75 90 THR A C 1
ATOM 728 O O . THR A 1 90 ? -18.339 -8.787 23.739 1.00 93.75 90 THR A O 1
ATOM 731 N N . LYS A 1 91 ? -16.594 -7.420 24.133 1.00 92.81 91 LYS A N 1
ATOM 732 C CA . LYS A 1 91 ? -17.286 -6.459 24.998 1.00 92.81 91 LYS A CA 1
ATOM 733 C C . LYS A 1 91 ? -17.901 -5.285 24.239 1.00 92.81 91 LYS A C 1
ATOM 735 O O . LYS A 1 91 ? -18.750 -4.581 24.769 1.00 92.81 91 LYS A O 1
ATOM 740 N N . SER A 1 92 ? -17.517 -5.072 22.981 1.00 93.12 92 SER A N 1
ATOM 741 C CA . SER A 1 92 ? -18.137 -4.045 22.144 1.00 93.12 92 SER A CA 1
ATOM 742 C C . SER A 1 92 ? -19.487 -4.532 21.622 1.00 93.12 92 SER A C 1
ATOM 744 O O . SER A 1 92 ? -19.520 -5.463 20.822 1.00 93.12 92 SER A O 1
ATOM 746 N N . LYS A 1 93 ? -20.603 -3.874 21.970 1.00 92.31 93 LYS A N 1
ATOM 747 C CA . LYS A 1 93 ? -21.936 -4.238 21.441 1.00 92.31 93 LYS A CA 1
ATOM 748 C C . LYS A 1 93 ? -21.981 -4.287 19.908 1.00 92.31 93 LYS A C 1
ATOM 750 O O . LYS A 1 93 ? -22.544 -5.224 19.338 1.00 92.31 93 LYS A O 1
ATOM 755 N N . ASN A 1 94 ? -21.362 -3.304 19.244 1.00 92.81 94 ASN A N 1
ATOM 756 C CA . ASN A 1 94 ? -21.342 -3.199 17.781 1.00 92.81 94 ASN A CA 1
ATOM 757 C C . ASN A 1 94 ? -20.660 -4.399 17.113 1.00 92.81 94 ASN A C 1
ATOM 759 O O . ASN A 1 94 ? -21.169 -4.911 16.117 1.00 92.81 94 ASN A O 1
ATOM 763 N N . PHE A 1 95 ? -19.522 -4.845 17.651 1.00 94.88 95 PHE A N 1
ATOM 764 C CA . PHE A 1 95 ? -18.765 -5.964 17.086 1.00 94.88 95 PHE A CA 1
ATOM 765 C C . PHE A 1 95 ? -19.258 -7.317 17.601 1.00 94.88 95 PHE A C 1
ATOM 767 O O . PHE A 1 95 ? -19.337 -8.262 16.819 1.00 94.88 95 PHE A O 1
ATOM 774 N N . LYS A 1 96 ? -19.671 -7.411 18.870 1.00 94.38 96 LYS A N 1
ATOM 775 C CA . LYS A 1 96 ? -20.216 -8.630 19.479 1.00 94.38 96 LYS A CA 1
ATOM 776 C C . LYS A 1 96 ? -21.364 -9.200 18.656 1.00 94.38 96 LYS A C 1
ATOM 778 O O . LYS A 1 96 ? -21.340 -10.380 18.330 1.00 94.38 96 LYS A O 1
ATOM 783 N N . SER A 1 97 ? -22.320 -8.364 18.241 1.00 91.12 97 SER A N 1
ATOM 784 C CA . SER A 1 97 ? -23.433 -8.840 17.413 1.00 91.12 97 SER A CA 1
ATOM 785 C C . SER A 1 97 ? -22.974 -9.444 16.079 1.00 91.12 97 SER A C 1
ATOM 787 O O . SER A 1 97 ? -23.648 -10.339 15.578 1.00 91.12 97 SER A O 1
ATOM 789 N N . MET A 1 98 ? -21.885 -8.952 15.485 1.00 94.88 98 MET A N 1
ATOM 790 C CA . MET A 1 98 ? -21.343 -9.487 14.230 1.00 94.88 98 MET A CA 1
ATOM 791 C C . MET A 1 98 ? -20.544 -10.773 14.474 1.00 94.88 98 MET A C 1
ATOM 793 O O . MET A 1 98 ? -20.593 -11.695 13.662 1.00 94.88 98 MET A O 1
ATOM 797 N N . ILE A 1 99 ? -19.843 -10.852 15.608 1.00 96.44 99 ILE A N 1
ATOM 798 C CA . ILE A 1 99 ? -19.115 -12.047 16.048 1.00 96.44 99 ILE A CA 1
ATOM 799 C C . ILE A 1 99 ? -20.090 -13.196 16.319 1.00 96.44 99 ILE A C 1
ATOM 801 O O . ILE A 1 99 ? -19.899 -14.288 15.790 1.00 96.44 99 ILE A O 1
ATOM 805 N N . ASP A 1 100 ? -21.168 -12.938 17.063 1.00 95.44 100 ASP A N 1
ATOM 806 C CA . ASP A 1 100 ? -22.187 -13.940 17.401 1.00 95.44 100 ASP A CA 1
ATOM 807 C C . ASP A 1 100 ? -22.907 -14.470 16.136 1.00 95.44 100 ASP A C 1
ATOM 809 O O . ASP A 1 100 ? -23.341 -15.619 16.099 1.00 95.44 100 ASP A O 1
ATOM 813 N N . LYS A 1 101 ? -22.974 -13.662 15.063 1.00 95.69 101 LYS A N 1
ATOM 814 C CA . LYS A 1 101 ? -23.488 -14.048 13.732 1.00 95.69 101 LYS A CA 1
ATOM 815 C C . LYS A 1 101 ? -22.432 -14.661 12.800 1.00 95.69 101 LYS A C 1
ATOM 817 O O . LYS A 1 101 ? -22.750 -14.995 11.662 1.00 95.69 101 LYS A O 1
ATOM 822 N N . ASN A 1 102 ? -21.184 -14.802 13.253 1.00 94.62 102 ASN A N 1
ATOM 823 C CA . ASN A 1 102 ? -20.033 -15.261 12.462 1.00 94.62 102 ASN A CA 1
ATOM 824 C C . ASN A 1 102 ? -19.732 -14.397 11.211 1.00 94.62 102 ASN A C 1
ATOM 826 O O . ASN A 1 102 ? -19.078 -14.845 10.270 1.00 94.62 102 ASN A O 1
ATOM 830 N N . GLU A 1 103 ? -20.173 -13.137 11.209 1.00 94.19 103 GLU A N 1
ATOM 831 C CA . GLU A 1 103 ? -19.871 -12.140 10.170 1.00 94.19 103 GLU A CA 1
ATOM 832 C C . GLU A 1 103 ? -18.507 -11.465 10.407 1.00 94.19 103 GLU A C 1
ATOM 834 O O . GLU A 1 103 ? -17.917 -10.884 9.495 1.00 94.19 103 GLU A O 1
ATOM 839 N N . TYR A 1 104 ? -17.993 -11.545 11.63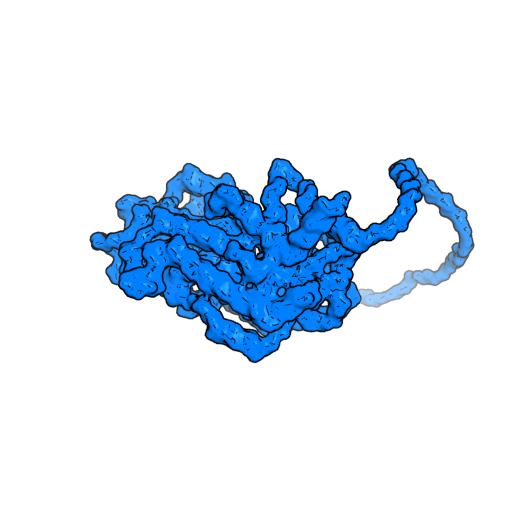7 1.00 97.06 104 TYR A N 1
ATOM 840 C CA . TYR A 1 104 ? -16.739 -10.933 12.068 1.00 97.06 104 TYR A CA 1
ATOM 841 C C . TYR A 1 104 ? -15.990 -11.862 13.035 1.00 97.06 104 TYR A C 1
ATOM 843 O O . TYR A 1 104 ? -16.607 -12.647 13.754 1.00 97.06 104 TYR A O 1
ATOM 851 N N . LYS A 1 105 ? -14.652 -11.819 13.054 1.00 97.19 105 LYS A N 1
ATOM 852 C CA . LYS A 1 105 ? -13.849 -12.658 13.963 1.00 97.19 105 LYS A CA 1
ATOM 853 C C . LYS A 1 105 ? -13.730 -12.050 15.360 1.00 97.19 105 LYS A C 1
ATOM 855 O O . LYS A 1 105 ? -13.748 -10.840 15.528 1.00 97.19 105 LYS A O 1
ATOM 860 N N . SER A 1 106 ? -13.567 -12.897 16.374 1.00 95.50 106 SER A N 1
ATOM 861 C CA . SER A 1 106 ? -13.577 -12.481 17.785 1.00 95.50 106 SER A CA 1
ATOM 862 C C . SER A 1 106 ? -12.427 -11.554 18.200 1.00 95.50 106 SER A C 1
ATOM 864 O O . SER A 1 106 ? -12.518 -10.919 19.247 1.00 95.50 106 SER A O 1
ATOM 866 N N . THR A 1 107 ? -11.363 -11.453 17.399 1.00 97.56 107 THR A N 1
ATOM 867 C CA . THR A 1 107 ? -10.214 -10.567 17.633 1.00 97.56 107 THR A CA 1
ATOM 868 C C . THR A 1 107 ? -9.821 -9.831 16.353 1.00 97.56 107 THR A C 1
ATOM 870 O O . THR A 1 107 ? -10.098 -10.307 15.244 1.00 97.56 107 THR A O 1
ATOM 873 N N . PHE A 1 108 ? -9.137 -8.690 16.478 1.00 97.31 108 PHE A N 1
ATOM 874 C CA . PHE A 1 108 ? -8.622 -7.963 15.319 1.00 97.31 108 PHE A CA 1
ATOM 875 C C . PHE A 1 108 ? -7.575 -8.794 14.581 1.00 97.31 108 PHE A C 1
ATOM 877 O O . PHE A 1 108 ? -7.575 -8.799 13.352 1.00 97.31 108 PHE A O 1
ATOM 884 N N . SER A 1 109 ? -6.724 -9.543 15.293 1.00 96.94 109 SER A N 1
ATOM 885 C CA . SER A 1 109 ? -5.731 -10.431 14.670 1.00 96.94 109 SER A CA 1
ATOM 886 C C . SER A 1 109 ? -6.388 -11.521 13.825 1.00 96.94 109 SER A C 1
ATOM 888 O O . SER A 1 109 ? -5.960 -11.783 12.704 1.00 96.94 109 SER A O 1
ATOM 890 N N . ALA A 1 110 ? -7.459 -12.145 14.320 1.00 97.50 110 ALA A N 1
ATOM 891 C CA . ALA A 1 110 ? -8.179 -13.150 13.545 1.00 97.50 110 ALA A CA 1
ATOM 892 C C . ALA A 1 110 ? -8.905 -12.520 12.346 1.00 97.50 110 ALA A C 1
ATOM 894 O O . ALA A 1 110 ? -8.932 -13.104 11.258 1.00 97.50 110 ALA A O 1
ATOM 895 N N . GLN A 1 111 ? -9.465 -11.318 12.519 1.00 97.94 111 GLN A N 1
ATOM 896 C CA . GLN A 1 111 ? -10.123 -10.608 11.429 1.00 97.94 111 GLN A CA 1
ATOM 897 C C . GLN A 1 111 ? -9.128 -10.218 10.335 1.00 97.94 111 GLN A C 1
ATOM 899 O O . GLN A 1 111 ? -9.421 -10.424 9.155 1.00 97.94 111 GLN A O 1
ATOM 904 N N . ILE A 1 112 ? -7.960 -9.677 10.697 1.00 97.19 112 ILE A N 1
ATOM 905 C CA . ILE A 1 112 ? -7.000 -9.217 9.696 1.00 97.19 112 ILE A CA 1
ATOM 906 C C . ILE A 1 112 ? -6.435 -10.375 8.881 1.00 97.19 112 ILE A C 1
ATOM 908 O O . ILE A 1 112 ? -6.265 -10.216 7.679 1.00 97.19 112 ILE A O 1
ATOM 912 N N . GLU A 1 113 ? -6.223 -11.558 9.468 1.00 96.94 113 GLU A N 1
ATOM 913 C CA . GLU A 1 113 ? -5.813 -12.735 8.687 1.00 96.94 113 GLU A CA 1
ATOM 914 C C . GLU A 1 113 ? -6.888 -13.145 7.677 1.00 96.94 113 GLU A C 1
ATOM 916 O O . GLU A 1 113 ? -6.572 -13.472 6.531 1.00 96.94 113 GLU A O 1
ATOM 921 N N . ASN A 1 114 ? -8.170 -13.071 8.054 1.00 97.31 114 ASN A N 1
ATOM 922 C CA . ASN A 1 114 ? -9.256 -13.325 7.110 1.00 97.31 114 ASN A CA 1
ATOM 923 C C . ASN A 1 114 ? -9.266 -12.294 5.966 1.00 97.31 114 ASN A C 1
ATOM 925 O O . ASN A 1 114 ? -9.400 -12.678 4.806 1.00 97.31 114 ASN A O 1
ATOM 929 N N . VAL A 1 115 ? -9.075 -11.007 6.272 1.00 97.81 115 VAL A N 1
ATOM 930 C CA . VAL A 1 115 ? -8.985 -9.932 5.268 1.00 97.81 115 VAL A CA 1
ATOM 931 C C . VAL A 1 115 ? -7.774 -10.119 4.348 1.00 97.81 115 VAL A C 1
ATOM 933 O O . VAL A 1 115 ? -7.918 -10.057 3.127 1.00 97.81 115 VAL A O 1
ATOM 936 N N . ILE A 1 116 ? -6.594 -10.404 4.909 1.00 96.44 116 ILE A N 1
ATOM 937 C CA . ILE A 1 116 ? -5.358 -10.655 4.156 1.00 96.44 116 ILE A CA 1
ATOM 938 C C . ILE A 1 116 ? -5.548 -11.838 3.210 1.00 96.44 116 ILE A C 1
ATOM 940 O O . ILE A 1 116 ? -5.192 -11.733 2.040 1.00 96.44 116 ILE A O 1
ATOM 944 N N . ARG A 1 117 ? -6.141 -12.944 3.679 1.00 96.81 117 ARG A N 1
ATOM 945 C CA . ARG A 1 117 ? -6.435 -14.110 2.836 1.00 96.81 117 ARG A CA 1
ATOM 946 C C . ARG A 1 117 ? -7.304 -13.729 1.635 1.00 96.81 117 ARG A C 1
ATOM 948 O O . ARG A 1 117 ? -6.975 -14.092 0.514 1.00 96.81 117 ARG A O 1
ATOM 955 N N . ILE A 1 118 ? -8.381 -12.975 1.860 1.00 97.38 118 ILE A N 1
ATOM 956 C CA . ILE A 1 118 ? -9.289 -12.528 0.792 1.00 97.38 118 ILE A CA 1
ATOM 957 C C . ILE A 1 118 ? -8.548 -11.652 -0.229 1.00 97.38 118 ILE A C 1
ATOM 959 O O . ILE A 1 118 ? -8.679 -11.865 -1.430 1.00 97.38 118 ILE A O 1
ATOM 963 N N . ILE A 1 119 ? -7.721 -10.709 0.224 1.00 96.50 119 ILE A N 1
ATOM 964 C CA . ILE A 1 119 ? -6.969 -9.831 -0.683 1.00 96.50 119 ILE A CA 1
ATOM 965 C C . ILE A 1 119 ? -5.883 -10.595 -1.438 1.00 96.50 119 ILE A C 1
ATOM 967 O O . ILE A 1 119 ? -5.668 -10.335 -2.618 1.00 96.50 119 ILE A O 1
ATOM 971 N N . LYS A 1 120 ? -5.217 -11.564 -0.801 1.00 95.75 120 LYS A N 1
ATOM 972 C CA . LYS A 1 120 ? -4.283 -12.468 -1.485 1.00 95.75 120 LYS A CA 1
ATOM 973 C C . LYS A 1 120 ? -4.988 -13.277 -2.571 1.00 95.75 120 LYS A C 1
ATOM 975 O O . LYS A 1 120 ? -4.427 -13.409 -3.657 1.00 95.75 120 LYS A O 1
ATOM 980 N N . ASP A 1 121 ? -6.205 -13.762 -2.321 1.00 96.75 121 ASP A N 1
ATOM 981 C CA . ASP A 1 121 ? -7.015 -14.429 -3.345 1.00 96.75 121 ASP A CA 1
ATOM 982 C C . ASP A 1 121 ? -7.298 -13.494 -4.531 1.00 96.75 121 ASP A C 1
ATOM 984 O O . ASP A 1 121 ? -7.119 -13.902 -5.678 1.00 96.75 121 ASP A O 1
ATOM 988 N N . ASP A 1 122 ? -7.682 -12.240 -4.272 1.00 97.88 122 ASP A N 1
ATOM 989 C CA . ASP A 1 122 ? -7.938 -11.252 -5.328 1.00 97.88 122 ASP A CA 1
ATOM 990 C C . ASP A 1 122 ? -6.655 -10.911 -6.107 1.00 97.88 122 ASP A C 1
ATOM 992 O O . ASP A 1 122 ? -6.667 -10.879 -7.339 1.00 97.88 122 ASP A O 1
ATOM 996 N N . ILE A 1 123 ? -5.510 -10.746 -5.431 1.00 97.06 123 ILE A N 1
ATOM 997 C CA . ILE A 1 123 ? -4.210 -10.561 -6.098 1.00 97.06 123 ILE A CA 1
ATOM 998 C C . ILE A 1 123 ? -3.909 -11.753 -7.012 1.00 97.06 123 ILE A C 1
ATOM 1000 O O . ILE A 1 123 ? -3.588 -11.559 -8.186 1.00 97.06 123 ILE A O 1
ATOM 1004 N N . LYS A 1 124 ? -4.041 -12.986 -6.505 1.00 97.31 124 LYS A N 1
ATOM 1005 C CA . LYS A 1 124 ? -3.814 -14.218 -7.275 1.00 97.31 124 LYS A CA 1
ATOM 1006 C C . LYS A 1 124 ? -4.777 -14.330 -8.455 1.00 97.31 124 LYS A C 1
ATOM 1008 O O . LYS A 1 124 ? -4.361 -14.778 -9.523 1.00 97.31 124 LYS A O 1
ATOM 1013 N N . MET A 1 125 ? -6.032 -13.913 -8.296 1.00 97.56 125 MET A N 1
ATOM 1014 C CA . MET A 1 125 ? -7.032 -13.878 -9.364 1.00 97.56 125 MET A CA 1
ATOM 1015 C C . MET A 1 125 ? -6.595 -12.936 -10.493 1.00 97.56 125 MET A C 1
ATOM 1017 O O . MET A 1 125 ? -6.479 -13.374 -11.639 1.00 97.56 125 MET A O 1
ATOM 1021 N N . TYR A 1 126 ? -6.260 -11.681 -10.176 1.00 98.25 126 TYR A N 1
ATOM 1022 C CA . TYR A 1 126 ? -5.754 -10.729 -11.170 1.00 98.25 126 TYR A CA 1
ATOM 1023 C C . TYR A 1 126 ? -4.449 -11.216 -11.802 1.00 98.25 126 TYR A C 1
ATOM 1025 O O . TYR A 1 126 ? -4.314 -11.219 -13.025 1.00 98.25 126 TYR A O 1
ATOM 1033 N N . ALA A 1 127 ? -3.494 -11.686 -10.999 1.00 97.50 127 ALA A N 1
ATOM 1034 C CA . ALA A 1 127 ? -2.222 -12.191 -11.494 1.00 97.50 127 ALA A CA 1
ATOM 1035 C C . ALA A 1 127 ? -2.414 -13.377 -12.453 1.00 97.50 127 ALA A C 1
ATOM 1037 O O . ALA A 1 127 ? -1.672 -13.503 -13.426 1.00 97.50 127 ALA A O 1
ATOM 1038 N N . ASN A 1 128 ? -3.417 -14.231 -12.240 1.00 97.50 128 ASN A N 1
ATOM 1039 C CA . ASN A 1 128 ? -3.708 -15.387 -13.091 1.00 97.50 128 ASN A CA 1
ATOM 1040 C C . ASN A 1 128 ? -4.689 -15.118 -14.241 1.00 97.50 128 ASN A C 1
ATOM 1042 O O . ASN A 1 128 ? -5.044 -16.063 -14.958 1.00 97.50 128 ASN A O 1
ATOM 1046 N N . SER A 1 129 ? -5.064 -13.858 -14.457 1.00 98.06 129 SER A N 1
ATOM 1047 C CA . SER A 1 129 ? -5.798 -13.419 -15.644 1.00 98.06 129 SER A CA 1
ATOM 1048 C C . SER A 1 129 ? -5.025 -13.715 -16.944 1.00 98.06 129 SER A C 1
ATOM 1050 O O . SER A 1 129 ? -3.783 -13.761 -16.927 1.00 98.06 129 SER A O 1
ATOM 1052 N N . PRO A 1 130 ? -5.718 -13.940 -18.079 1.00 98.19 130 PRO A N 1
ATOM 1053 C CA . PRO A 1 130 ? -5.086 -14.096 -19.390 1.00 98.19 130 PRO A CA 1
ATOM 1054 C C . PRO A 1 130 ? -4.041 -13.019 -19.707 1.00 98.19 130 PRO A C 1
ATOM 1056 O O . PRO A 1 130 ? -2.943 -13.348 -20.168 1.00 98.19 130 PRO A O 1
ATOM 1059 N N . PHE A 1 131 ? -4.337 -11.752 -19.408 1.00 98.19 131 PHE A N 1
ATOM 1060 C CA . PHE A 1 131 ? -3.438 -10.628 -19.643 1.00 98.19 131 PHE A CA 1
ATOM 1061 C C . PHE A 1 131 ? -2.110 -10.773 -18.888 1.00 98.19 131 PHE A C 1
ATOM 1063 O O . PHE A 1 131 ? -1.038 -10.772 -19.503 1.00 98.19 131 PHE A O 1
ATOM 1070 N N . TRP A 1 132 ? -2.159 -10.939 -17.562 1.00 97.81 132 TRP A N 1
ATOM 1071 C CA . TRP A 1 132 ? -0.946 -11.009 -16.741 1.00 97.81 132 TRP A CA 1
ATOM 1072 C C . TRP A 1 132 ? -0.169 -12.313 -16.963 1.00 97.81 132 TRP A C 1
ATOM 1074 O O . TRP A 1 132 ? 1.063 -12.297 -16.985 1.00 97.81 132 TRP A O 1
ATOM 1084 N N . LYS A 1 133 ? -0.854 -13.435 -17.229 1.00 97.50 133 LYS A N 1
ATOM 1085 C CA . L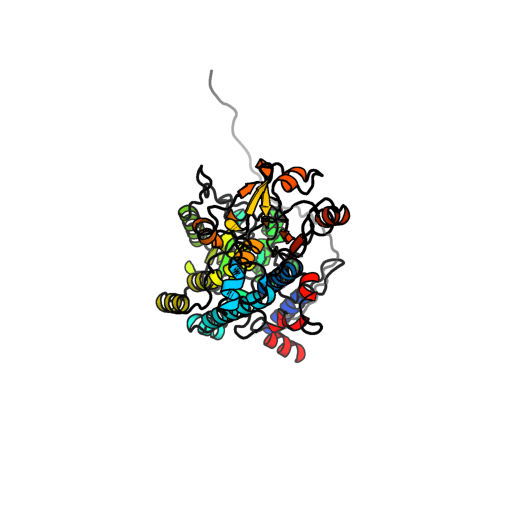YS A 1 133 ? -0.200 -14.686 -17.659 1.00 97.50 133 LYS A CA 1
ATOM 1086 C C . LYS A 1 133 ? 0.600 -14.491 -18.941 1.00 97.50 133 LYS A C 1
ATOM 1088 O O . LYS A 1 133 ? 1.772 -14.866 -18.985 1.00 97.50 133 LYS A O 1
ATOM 1093 N N . LYS A 1 134 ? 0.004 -13.861 -19.957 1.00 97.50 134 LYS A N 1
ATOM 1094 C CA . LYS A 1 134 ? 0.692 -13.547 -21.215 1.00 97.50 134 LYS A CA 1
ATOM 1095 C C . LYS A 1 134 ? 1.886 -12.620 -20.983 1.00 97.50 134 LYS A C 1
ATOM 1097 O O . LYS A 1 134 ? 2.949 -12.853 -21.552 1.00 97.50 134 LYS A O 1
ATOM 1102 N N . TRP A 1 135 ? 1.739 -11.613 -20.118 1.00 95.75 135 TRP A N 1
ATOM 1103 C CA . TRP A 1 135 ? 2.827 -10.700 -19.744 1.00 95.75 135 TRP A CA 1
ATOM 1104 C C . TRP A 1 135 ? 4.050 -11.454 -19.202 1.00 95.75 135 TRP A C 1
ATOM 1106 O O . TRP A 1 135 ? 5.174 -11.229 -19.657 1.00 95.75 135 TRP A O 1
ATOM 1116 N N . ARG A 1 136 ? 3.816 -12.408 -18.291 1.00 94.94 136 ARG A N 1
ATOM 1117 C CA . ARG A 1 136 ? 4.857 -13.272 -17.715 1.00 94.94 136 ARG A CA 1
ATOM 1118 C C . ARG A 1 136 ? 5.482 -14.220 -18.726 1.00 94.94 136 ARG A C 1
ATOM 1120 O O . ARG A 1 136 ? 6.703 -14.314 -18.785 1.00 94.94 136 ARG A O 1
ATOM 1127 N N . GLN A 1 137 ? 4.668 -14.897 -19.536 1.00 95.00 137 GLN A N 1
ATOM 1128 C CA . GLN A 1 137 ? 5.148 -15.819 -20.577 1.00 95.00 137 GLN A CA 1
ATOM 1129 C C . GLN A 1 137 ? 6.061 -15.114 -21.587 1.00 95.00 137 GLN A C 1
ATOM 1131 O O . GLN A 1 137 ? 7.036 -15.691 -22.056 1.00 95.00 137 GLN A O 1
ATOM 1136 N N . GLN A 1 138 ? 5.779 -13.844 -21.878 1.00 95.00 138 GLN A N 1
ATOM 1137 C CA . GLN A 1 138 ? 6.589 -13.001 -22.757 1.00 95.00 138 GLN A CA 1
ATOM 1138 C C . GLN A 1 138 ? 7.808 -12.372 -22.059 1.00 95.00 138 GLN A C 1
ATOM 1140 O O . GLN A 1 138 ? 8.518 -11.591 -22.688 1.00 95.00 138 GLN A O 1
ATOM 1145 N N . LYS A 1 139 ? 8.044 -12.676 -20.772 1.00 92.12 139 LYS A N 1
ATOM 1146 C CA . LYS A 1 139 ? 9.098 -12.085 -19.928 1.00 92.12 139 LYS A CA 1
ATOM 1147 C C . LYS A 1 139 ? 9.138 -10.551 -20.008 1.00 92.12 139 LYS A C 1
ATOM 1149 O O . LYS A 1 139 ? 10.209 -9.943 -20.054 1.00 92.12 139 LYS A O 1
ATOM 1154 N N . LYS A 1 140 ? 7.963 -9.912 -20.070 1.00 94.94 140 LYS A N 1
ATOM 1155 C CA . LYS A 1 140 ? 7.872 -8.457 -20.218 1.00 94.94 140 LYS A CA 1
ATOM 1156 C C . LYS A 1 140 ? 8.353 -7.734 -18.966 1.00 94.94 140 LYS A C 1
ATOM 1158 O O . LYS A 1 140 ? 8.020 -8.117 -17.840 1.00 94.94 140 LYS A O 1
ATOM 1163 N N . THR A 1 141 ? 9.097 -6.657 -19.184 1.00 95.19 141 THR A N 1
ATOM 1164 C CA . THR A 1 141 ? 9.773 -5.895 -18.138 1.00 95.19 141 THR A CA 1
ATOM 1165 C C . THR A 1 141 ? 9.058 -4.589 -17.822 1.00 95.19 141 THR A C 1
ATOM 1167 O O . THR A 1 141 ? 8.505 -3.935 -18.708 1.00 95.19 141 THR A O 1
ATOM 1170 N N . ALA A 1 142 ? 9.093 -4.177 -16.560 1.00 95.81 142 ALA A N 1
ATOM 1171 C CA . ALA A 1 142 ? 8.605 -2.872 -16.136 1.00 95.81 142 ALA A CA 1
ATOM 1172 C C . ALA A 1 142 ? 9.641 -2.169 -15.257 1.00 95.81 142 ALA A C 1
ATOM 1174 O O . ALA A 1 142 ? 10.334 -2.819 -14.477 1.00 95.81 142 ALA A O 1
ATOM 1175 N N . LEU A 1 143 ? 9.737 -0.846 -15.392 1.00 94.38 143 LEU A N 1
ATOM 1176 C CA . LEU A 1 143 ? 10.473 0.009 -14.463 1.00 94.38 143 LEU A CA 1
ATOM 1177 C C . LEU A 1 143 ? 9.510 0.868 -13.671 1.00 94.38 143 LEU A C 1
ATOM 1179 O O . LEU A 1 143 ? 8.509 1.344 -14.205 1.00 94.38 143 LEU A O 1
ATOM 1183 N N . PHE A 1 144 ? 9.862 1.099 -12.414 1.00 92.00 144 PHE A N 1
ATOM 1184 C CA . PHE A 1 144 ? 9.115 1.960 -11.521 1.00 92.00 144 PHE A CA 1
ATOM 1185 C C . PHE A 1 144 ? 10.001 3.140 -11.125 1.00 92.00 144 PHE A C 1
ATOM 1187 O O . PHE A 1 144 ? 10.998 2.974 -10.426 1.00 92.00 144 PHE A O 1
ATOM 1194 N N . LEU A 1 145 ? 9.667 4.320 -11.633 1.00 92.00 145 LEU A N 1
ATOM 1195 C CA . LEU A 1 145 ? 10.422 5.553 -11.464 1.00 92.00 145 LEU A CA 1
ATOM 1196 C C . LEU A 1 145 ? 9.760 6.430 -10.421 1.00 92.00 145 LEU A C 1
ATOM 1198 O O . LEU A 1 145 ? 8.541 6.580 -10.444 1.00 92.00 145 LEU A O 1
ATOM 1202 N N . ILE A 1 146 ? 10.562 7.061 -9.575 1.00 86.75 146 ILE A N 1
ATOM 1203 C CA . ILE A 1 146 ? 10.098 8.027 -8.588 1.00 86.75 146 ILE A CA 1
ATOM 1204 C C . ILE A 1 146 ? 10.809 9.355 -8.767 1.00 86.75 146 ILE A C 1
ATOM 1206 O O . ILE A 1 146 ? 12.023 9.398 -8.962 1.00 86.75 146 ILE A O 1
ATOM 1210 N N . ASN A 1 147 ? 10.056 10.447 -8.688 1.00 80.38 147 ASN A N 1
ATOM 1211 C CA . ASN A 1 147 ? 10.632 11.778 -8.642 1.00 80.38 147 ASN A CA 1
ATOM 1212 C C . ASN A 1 147 ? 10.038 12.581 -7.486 1.00 80.38 147 ASN A C 1
ATOM 1214 O O . ASN A 1 147 ? 8.826 12.777 -7.409 1.00 80.38 147 ASN A O 1
ATOM 1218 N N . TYR A 1 148 ? 10.926 13.040 -6.607 1.00 67.31 148 TYR A N 1
ATOM 1219 C CA . TYR A 1 148 ? 10.604 13.833 -5.422 1.00 67.31 148 TYR A CA 1
ATOM 1220 C C . TYR A 1 148 ? 10.811 15.341 -5.633 1.00 67.31 148 TYR A C 1
ATOM 1222 O O . TYR A 1 148 ? 10.575 16.122 -4.712 1.00 67.31 148 TYR A O 1
ATOM 1230 N N . ALA A 1 149 ? 11.318 15.768 -6.793 1.00 63.84 149 ALA A N 1
ATOM 1231 C CA . ALA A 1 149 ? 11.593 17.174 -7.045 1.00 63.84 149 ALA A CA 1
ATOM 1232 C C . ALA A 1 149 ? 10.280 17.973 -7.199 1.00 63.84 149 ALA A C 1
ATOM 1234 O O . ALA A 1 149 ? 9.391 17.519 -7.923 1.00 63.84 149 ALA A O 1
ATOM 1235 N N . PRO A 1 150 ? 10.152 19.160 -6.565 1.00 57.41 150 PRO A N 1
ATOM 1236 C CA . PRO A 1 150 ? 9.012 20.054 -6.753 1.00 57.41 150 PRO A CA 1
ATOM 1237 C C . PRO A 1 150 ? 8.858 20.396 -8.242 1.00 57.41 150 PRO A C 1
ATOM 1239 O O . PRO A 1 150 ? 9.699 21.084 -8.816 1.00 57.41 150 PRO A O 1
ATOM 1242 N N . ILE A 1 151 ? 7.790 19.912 -8.879 1.00 57.81 151 ILE A N 1
ATOM 1243 C CA . ILE A 1 151 ? 7.581 20.049 -10.317 1.00 57.81 151 ILE A CA 1
ATOM 1244 C C . ILE A 1 151 ? 7.126 21.476 -10.604 1.00 57.81 151 ILE A C 1
ATOM 1246 O O . ILE A 1 151 ? 5.939 21.798 -10.639 1.00 57.81 151 ILE A O 1
ATOM 1250 N N . GLN A 1 152 ? 8.096 22.345 -10.858 1.00 56.16 152 GLN A N 1
ATOM 1251 C CA . GLN A 1 152 ? 7.888 23.427 -11.808 1.00 56.16 152 GLN A CA 1
ATOM 1252 C C . GLN A 1 152 ? 7.910 22.794 -13.206 1.00 56.16 152 GLN A C 1
ATOM 1254 O O . GLN A 1 152 ? 8.557 21.768 -13.399 1.00 56.16 152 GLN A O 1
ATOM 1259 N N . LYS A 1 153 ? 7.164 23.337 -14.174 1.00 54.38 153 LYS A N 1
ATOM 1260 C CA . LYS A 1 153 ? 7.165 22.854 -15.570 1.00 54.38 153 LYS A CA 1
ATOM 1261 C C . LYS A 1 153 ? 8.513 23.169 -16.248 1.00 54.38 153 LYS A C 1
ATOM 1263 O O . LYS A 1 153 ? 8.566 23.973 -17.170 1.00 54.38 153 LYS A O 1
ATOM 1268 N N . ASP A 1 154 ? 9.586 22.594 -15.729 1.00 54.78 154 ASP A N 1
ATOM 1269 C CA . ASP A 1 154 ? 10.948 22.651 -16.232 1.00 54.78 154 ASP A CA 1
ATOM 1270 C C . ASP A 1 154 ? 11.381 21.210 -16.511 1.00 54.78 154 ASP A C 1
ATOM 1272 O O . ASP A 1 154 ? 11.448 20.365 -15.608 1.00 54.78 154 ASP A O 1
ATOM 1276 N N . ASP A 1 155 ? 11.647 20.936 -17.786 1.00 57.69 155 ASP A N 1
ATOM 1277 C CA . ASP A 1 155 ? 12.006 19.619 -18.305 1.00 57.69 155 ASP A CA 1
ATOM 1278 C C . ASP A 1 155 ? 13.236 19.033 -17.589 1.00 57.69 155 ASP A C 1
ATOM 1280 O O . ASP A 1 155 ? 13.356 17.813 -17.462 1.00 57.69 155 ASP A O 1
ATOM 1284 N N . SER A 1 156 ? 14.125 19.880 -17.054 1.00 61.06 156 SER A N 1
ATOM 1285 C CA . SER A 1 156 ? 15.366 19.449 -16.404 1.00 61.06 156 SER A CA 1
ATOM 1286 C C . SER A 1 156 ? 15.153 18.707 -15.078 1.00 61.06 156 SER A C 1
ATOM 1288 O O . SER A 1 156 ? 15.922 17.799 -14.758 1.00 61.06 156 SER A O 1
ATOM 1290 N N . GLN A 1 157 ? 14.098 19.022 -14.315 1.00 63.22 157 GLN A N 1
ATOM 1291 C CA . GLN A 1 157 ? 13.858 18.397 -13.004 1.00 63.22 157 GLN A CA 1
ATOM 1292 C C . GLN A 1 157 ? 13.101 17.071 -13.100 1.00 63.22 157 GLN A C 1
ATOM 1294 O O . GLN A 1 157 ? 13.308 16.170 -12.286 1.00 63.22 157 GLN A O 1
ATOM 1299 N N . ILE A 1 158 ? 12.252 16.915 -14.118 1.00 71.25 158 ILE A N 1
ATOM 1300 C CA . ILE A 1 158 ? 11.482 15.683 -14.363 1.00 71.25 158 ILE A CA 1
ATOM 1301 C C . ILE A 1 158 ? 12.398 14.577 -14.920 1.00 71.25 158 ILE A C 1
ATOM 1303 O O . ILE A 1 158 ? 12.103 13.382 -14.806 1.00 71.25 158 ILE A O 1
ATOM 1307 N N . ASN A 1 159 ? 13.552 14.971 -15.460 1.00 79.06 159 ASN A N 1
ATOM 1308 C CA . ASN A 1 159 ? 14.510 14.091 -16.110 1.00 79.06 159 ASN A CA 1
ATOM 1309 C C . ASN A 1 159 ? 15.526 13.408 -15.184 1.00 79.06 159 ASN A C 1
ATOM 1311 O O . ASN A 1 159 ? 16.385 12.674 -15.666 1.00 79.06 159 ASN A O 1
ATOM 1315 N N . ALA A 1 160 ? 15.430 13.623 -13.870 1.00 82.69 160 ALA A N 1
ATOM 1316 C CA . ALA A 1 160 ? 16.289 12.985 -12.873 1.00 82.69 160 ALA A CA 1
ATOM 1317 C C . ALA A 1 160 ? 15.488 12.130 -11.865 1.00 82.69 160 ALA A C 1
ATOM 1319 O O . ALA A 1 160 ? 15.571 12.385 -10.661 1.00 82.69 160 ALA A O 1
ATOM 1320 N N . PRO A 1 161 ? 14.677 11.147 -12.312 1.00 89.50 161 PRO A N 1
ATOM 1321 C CA . PRO A 1 161 ? 14.015 10.209 -11.414 1.00 89.50 161 PRO A CA 1
ATOM 1322 C C . PRO A 1 161 ? 15.020 9.233 -10.782 1.00 89.50 161 PRO A C 1
ATOM 1324 O O . PRO A 1 161 ? 16.070 8.956 -11.356 1.00 89.50 161 PRO A O 1
ATOM 1327 N N . GLY A 1 162 ? 14.661 8.658 -9.638 1.00 90.31 162 GLY A N 1
ATOM 1328 C CA . GLY A 1 162 ? 15.240 7.402 -9.162 1.00 90.31 162 GLY A CA 1
ATOM 1329 C C . GLY A 1 162 ? 14.472 6.193 -9.705 1.00 90.31 162 GLY A C 1
ATOM 1330 O O . GLY A 1 162 ? 13.310 6.319 -10.099 1.00 90.31 162 GLY A O 1
ATOM 1331 N N . ILE A 1 163 ? 15.095 5.012 -9.715 1.00 91.38 163 ILE A N 1
ATOM 1332 C CA . ILE A 1 163 ? 14.417 3.739 -10.023 1.00 91.38 163 ILE A CA 1
ATOM 1333 C C . ILE A 1 163 ? 14.225 2.954 -8.729 1.00 91.38 163 ILE A C 1
ATOM 1335 O O . ILE A 1 163 ? 15.203 2.603 -8.070 1.00 91.38 163 ILE A O 1
ATOM 1339 N N . LEU A 1 164 ? 12.980 2.640 -8.379 1.00 85.81 164 LEU A N 1
ATOM 1340 C CA . LEU A 1 164 ? 12.684 1.787 -7.231 1.00 85.81 164 LEU A CA 1
ATOM 1341 C C . LEU A 1 164 ? 13.093 0.341 -7.519 1.00 85.81 164 LEU A C 1
ATOM 1343 O O . LEU A 1 164 ? 12.811 -0.192 -8.598 1.00 85.81 164 LEU A O 1
ATOM 1347 N N . LEU A 1 165 ? 13.732 -0.303 -6.541 1.00 81.75 165 LEU A N 1
ATOM 1348 C CA . LEU A 1 165 ? 14.003 -1.734 -6.619 1.00 81.75 165 LEU A CA 1
ATOM 1349 C C . LEU A 1 165 ? 12.703 -2.536 -6.514 1.00 81.75 165 LEU A C 1
ATOM 1351 O O . LEU A 1 165 ? 11.735 -2.059 -5.915 1.00 81.75 165 LEU A O 1
ATOM 1355 N N . PRO A 1 166 ? 12.678 -3.778 -7.029 1.00 81.75 166 PRO A N 1
ATOM 1356 C CA . PRO A 1 166 ? 11.511 -4.637 -6.920 1.00 81.75 166 PRO A CA 1
ATOM 1357 C C . PRO A 1 166 ? 10.951 -4.715 -5.505 1.00 81.75 166 PRO A C 1
ATOM 1359 O O . PRO A 1 166 ? 9.745 -4.551 -5.364 1.00 81.75 166 PRO A O 1
ATOM 1362 N N . ALA A 1 167 ? 11.823 -4.839 -4.492 1.00 75.12 167 ALA A N 1
ATOM 1363 C CA . ALA A 1 167 ? 11.494 -4.891 -3.061 1.00 75.12 167 ALA A CA 1
ATOM 1364 C C . ALA A 1 167 ? 10.625 -3.733 -2.532 1.00 75.12 167 ALA A C 1
ATOM 1366 O O . ALA A 1 167 ? 9.968 -3.882 -1.500 1.00 75.12 167 ALA A O 1
ATOM 1367 N N . GLU A 1 168 ? 10.606 -2.587 -3.212 1.00 77.00 168 GLU A N 1
ATOM 1368 C CA . GLU A 1 168 ? 9.767 -1.444 -2.838 1.00 77.00 168 GLU A CA 1
ATOM 1369 C C . GLU A 1 168 ? 8.322 -1.598 -3.318 1.00 77.00 168 GLU A C 1
ATOM 1371 O O . GLU A 1 168 ? 7.416 -0.980 -2.754 1.00 77.00 168 GLU A O 1
ATOM 1376 N N . TYR A 1 169 ? 8.091 -2.412 -4.354 1.00 82.75 169 TYR A N 1
ATOM 1377 C CA . TYR A 1 169 ? 6.792 -2.523 -5.011 1.00 82.75 169 TYR A CA 1
ATOM 1378 C C . TYR A 1 169 ? 6.371 -3.977 -5.318 1.00 82.75 169 TYR A C 1
ATOM 1380 O O . TYR A 1 169 ? 6.215 -4.372 -6.482 1.00 82.75 169 TYR A O 1
ATOM 1388 N N . PRO A 1 170 ? 6.131 -4.788 -4.268 1.00 83.50 170 PRO A N 1
ATOM 1389 C CA . PRO A 1 170 ? 5.846 -6.218 -4.388 1.00 83.50 170 PRO A CA 1
ATOM 1390 C C . PRO A 1 170 ? 4.662 -6.581 -5.255 1.00 83.50 170 PRO A C 1
ATOM 1392 O O . PRO A 1 170 ? 4.707 -7.614 -5.920 1.00 83.50 170 PRO A O 1
ATOM 1395 N N . LEU A 1 171 ? 3.620 -5.751 -5.274 1.00 90.38 171 LEU A N 1
ATOM 1396 C CA . LEU A 1 171 ? 2.420 -6.051 -6.045 1.00 90.38 171 LEU A CA 1
ATOM 1397 C C . LEU A 1 171 ? 2.730 -6.272 -7.530 1.00 90.38 171 LEU A C 1
ATOM 1399 O O . LEU A 1 171 ? 2.116 -7.120 -8.170 1.00 90.38 171 LEU A O 1
ATOM 1403 N N . LEU A 1 172 ? 3.692 -5.525 -8.077 1.00 92.00 172 LEU A N 1
ATOM 1404 C CA . LEU A 1 172 ? 4.069 -5.638 -9.480 1.00 92.00 172 LEU A CA 1
ATOM 1405 C C . LEU A 1 172 ? 5.029 -6.804 -9.727 1.00 92.00 172 LEU A C 1
ATOM 1407 O O . LEU A 1 172 ? 4.844 -7.533 -10.698 1.00 92.00 172 LEU A O 1
ATOM 1411 N N . TYR A 1 173 ? 6.042 -6.976 -8.874 1.00 90.94 173 TYR A N 1
ATOM 1412 C CA . TYR A 1 173 ? 7.183 -7.854 -9.166 1.00 90.94 173 TYR A CA 1
ATOM 1413 C C . TYR A 1 173 ? 7.110 -9.246 -8.528 1.00 90.94 173 TYR A C 1
ATOM 1415 O O . TYR A 1 173 ? 7.751 -10.169 -9.032 1.00 90.94 173 TYR A O 1
ATOM 1423 N N . SER A 1 174 ? 6.342 -9.424 -7.449 1.00 89.81 174 SER A N 1
ATOM 1424 C CA . SER A 1 174 ? 6.270 -10.720 -6.765 1.00 89.81 174 SER A CA 1
ATOM 1425 C C . SER A 1 174 ? 5.603 -11.774 -7.641 1.00 89.81 174 SER A C 1
ATOM 1427 O O . SER A 1 174 ? 4.678 -11.475 -8.401 1.00 89.81 174 SER A O 1
ATOM 1429 N N . LYS A 1 175 ? 6.047 -13.022 -7.513 1.00 90.94 175 LYS A N 1
ATOM 1430 C CA . LYS A 1 175 ? 5.462 -14.187 -8.170 1.00 90.94 175 LYS A CA 1
ATOM 1431 C C . LYS A 1 175 ? 3.990 -14.346 -7.751 1.00 90.94 175 LYS A C 1
ATOM 1433 O O . LYS A 1 175 ? 3.659 -14.112 -6.587 1.00 90.94 175 LYS A O 1
ATOM 1438 N N . PRO A 1 176 ? 3.100 -14.778 -8.660 1.00 92.88 176 PRO A N 1
ATOM 1439 C CA . PRO A 1 176 ? 1.688 -14.986 -8.333 1.00 92.88 176 PRO A CA 1
ATOM 1440 C C . PRO A 1 176 ? 1.441 -16.015 -7.226 1.00 92.88 176 PRO A C 1
ATOM 1442 O O . PRO A 1 176 ? 0.500 -15.875 -6.454 1.00 92.88 176 PRO A O 1
ATOM 1445 N N . ASP A 1 177 ? 2.261 -17.058 -7.160 1.00 88.50 177 ASP A N 1
ATOM 1446 C CA . ASP A 1 177 ? 2.154 -18.185 -6.231 1.00 88.50 177 ASP A CA 1
ATOM 1447 C C . ASP A 1 177 ? 2.970 -17.996 -4.946 1.00 88.50 177 ASP A C 1
ATOM 1449 O O . ASP A 1 177 ? 2.962 -18.861 -4.074 1.00 88.50 177 ASP A O 1
ATOM 1453 N N . PHE A 1 178 ? 3.646 -16.856 -4.786 1.00 87.94 178 PHE A N 1
ATOM 1454 C CA . PHE A 1 178 ? 4.377 -16.567 -3.563 1.00 87.94 178 PHE A CA 1
ATOM 1455 C C . PHE A 1 178 ? 3.397 -16.259 -2.422 1.00 87.94 178 PHE A C 1
ATOM 1457 O O . PHE A 1 178 ? 2.825 -15.173 -2.347 1.00 87.94 178 PHE A O 1
ATOM 1464 N N . GLU A 1 179 ? 3.184 -17.240 -1.541 1.00 84.88 179 GLU A N 1
ATOM 1465 C CA . GLU A 1 179 ? 2.121 -17.213 -0.527 1.00 84.88 179 GLU A CA 1
ATOM 1466 C C . GLU A 1 179 ? 2.183 -16.007 0.407 1.00 84.88 179 GLU A C 1
ATOM 1468 O O . GLU A 1 179 ? 1.143 -15.469 0.795 1.00 84.88 179 GLU A O 1
ATOM 1473 N N . GLU A 1 180 ? 3.380 -15.544 0.765 1.00 82.19 180 GLU A N 1
ATOM 1474 C CA . GLU A 1 180 ? 3.503 -14.479 1.752 1.00 82.19 180 GLU A CA 1
ATOM 1475 C C . GLU A 1 180 ? 3.113 -13.104 1.220 1.00 82.19 180 GLU A C 1
ATOM 1477 O O . GLU A 1 180 ? 2.462 -12.336 1.937 1.00 82.19 180 GLU A O 1
ATOM 1482 N N . LEU A 1 181 ? 3.442 -12.815 -0.038 1.00 84.50 181 LEU A N 1
ATOM 1483 C CA . LEU A 1 181 ? 3.186 -11.524 -0.668 1.00 84.50 181 LEU A CA 1
ATOM 1484 C C . LEU A 1 181 ? 3.035 -11.693 -2.189 1.00 84.50 181 LEU A C 1
ATOM 1486 O O . LEU A 1 181 ? 3.942 -11.327 -2.933 1.00 84.50 181 LEU A O 1
ATOM 1490 N N . PRO A 1 182 ? 1.922 -12.273 -2.670 1.00 91.81 182 PRO A N 1
ATOM 1491 C CA . PRO A 1 182 ? 1.750 -12.527 -4.094 1.00 91.81 182 PRO A CA 1
ATOM 1492 C C . PRO A 1 182 ? 1.704 -11.216 -4.888 1.00 91.81 182 PRO A C 1
ATOM 1494 O O . PRO A 1 182 ? 1.355 -10.156 -4.360 1.00 91.81 182 PRO A O 1
ATOM 1497 N N . GLY A 1 183 ? 2.025 -11.299 -6.177 1.00 93.75 183 GLY A N 1
ATOM 1498 C CA . GLY A 1 183 ? 1.996 -10.163 -7.096 1.00 93.75 183 GLY A CA 1
ATOM 1499 C C . GLY A 1 183 ? 1.735 -10.580 -8.541 1.00 93.75 183 GLY A C 1
ATOM 1500 O O . GLY A 1 183 ? 1.452 -11.739 -8.845 1.00 93.75 183 GLY A O 1
ATOM 1501 N N . PHE A 1 184 ? 1.816 -9.621 -9.460 1.00 95.88 184 PHE A N 1
ATOM 1502 C CA . PHE A 1 184 ? 1.579 -9.859 -10.885 1.00 95.88 184 PHE A CA 1
ATOM 1503 C C . PHE A 1 184 ? 2.725 -10.584 -11.591 1.00 95.88 184 PHE A C 1
ATOM 1505 O O . PHE A 1 184 ? 2.506 -11.203 -12.637 1.00 95.88 184 PHE A O 1
ATOM 1512 N N . GLY A 1 185 ? 3.936 -10.519 -11.040 1.00 93.50 185 GLY A N 1
ATOM 1513 C CA . GLY A 1 185 ? 5.135 -11.109 -11.618 1.00 93.50 185 GLY A CA 1
ATOM 1514 C C . GLY A 1 185 ? 5.601 -10.404 -12.893 1.00 93.50 185 GLY A C 1
ATOM 1515 O O . GLY A 1 185 ? 5.966 -11.057 -13.863 1.00 93.50 185 GLY A O 1
ATOM 1516 N N . ALA A 1 186 ? 5.576 -9.076 -12.958 1.00 93.38 186 ALA A N 1
ATOM 1517 C CA . ALA A 1 186 ? 6.339 -8.386 -13.996 1.00 93.38 186 ALA A CA 1
ATOM 1518 C C . ALA A 1 186 ? 7.843 -8.599 -13.759 1.00 93.38 186 ALA A C 1
ATOM 1520 O O . ALA A 1 186 ? 8.292 -8.679 -12.616 1.00 93.38 186 ALA A O 1
ATOM 1521 N N . PHE A 1 187 ? 8.635 -8.674 -14.829 1.00 91.69 187 PHE A N 1
ATOM 1522 C CA . PHE A 1 187 ? 10.084 -8.795 -14.689 1.00 91.69 187 PHE A CA 1
ATOM 1523 C C . PHE A 1 187 ? 10.703 -7.420 -14.428 1.00 91.69 187 PHE A C 1
ATOM 1525 O O . PHE A 1 187 ? 10.345 -6.428 -15.067 1.00 91.69 187 PHE A O 1
ATOM 1532 N N . PHE A 1 188 ? 11.669 -7.359 -13.518 1.00 88.94 188 PHE A N 1
ATOM 1533 C CA . PHE A 1 188 ? 12.553 -6.204 -13.428 1.00 88.94 188 PHE A CA 1
ATOM 1534 C C . PHE A 1 188 ? 13.628 -6.320 -14.517 1.00 88.94 188 PHE A C 1
ATOM 1536 O O . PHE A 1 188 ? 14.191 -7.405 -14.689 1.00 88.94 188 PHE A O 1
ATOM 1543 N N . PRO A 1 189 ? 13.912 -5.265 -15.296 1.00 88.19 189 PRO A N 1
ATOM 1544 C CA . PRO A 1 189 ? 14.933 -5.348 -16.326 1.00 88.19 189 PRO A CA 1
ATOM 1545 C C . PRO A 1 189 ? 16.333 -5.477 -15.731 1.00 88.19 189 PRO A C 1
ATOM 1547 O O . PRO A 1 189 ? 16.703 -4.777 -14.790 1.00 88.19 189 PRO A O 1
ATOM 1550 N N . THR A 1 190 ? 17.153 -6.320 -16.349 1.00 82.12 190 THR A N 1
ATOM 1551 C CA . THR A 1 190 ? 18.583 -6.375 -16.056 1.00 82.12 190 THR A CA 1
ATOM 1552 C C . THR A 1 190 ? 19.267 -5.100 -16.569 1.00 82.12 190 THR A C 1
ATOM 1554 O O . THR A 1 190 ? 19.099 -4.765 -17.748 1.00 82.12 190 THR A O 1
ATOM 1557 N N . PRO A 1 191 ? 20.048 -4.389 -15.735 1.00 83.94 191 PRO A N 1
ATOM 1558 C CA . PRO A 1 191 ? 20.836 -3.256 -16.201 1.00 83.94 191 PRO A CA 1
ATOM 1559 C C . PRO A 1 191 ? 21.893 -3.706 -17.220 1.00 83.94 191 PRO A C 1
ATOM 1561 O O . PRO A 1 191 ? 22.431 -4.808 -17.140 1.00 83.94 191 PRO A O 1
ATOM 1564 N N . LYS A 1 192 ? 22.212 -2.836 -18.178 1.00 85.12 192 LYS A N 1
ATOM 1565 C CA . LYS A 1 192 ? 23.198 -3.080 -19.244 1.00 85.12 192 LYS A CA 1
ATOM 1566 C C . LYS A 1 192 ? 24.632 -2.741 -18.834 1.00 85.12 192 LYS A C 1
ATOM 1568 O O . LYS A 1 192 ? 25.571 -3.180 -19.495 1.00 85.12 192 LYS A O 1
ATOM 1573 N N . SER A 1 193 ? 24.814 -1.958 -17.772 1.00 83.50 193 SER A N 1
ATOM 1574 C CA . SER A 1 193 ? 26.126 -1.504 -17.311 1.00 83.50 193 SER A CA 1
ATOM 1575 C C . SER A 1 193 ? 26.238 -1.515 -15.786 1.00 83.50 193 SER A C 1
ATOM 1577 O O . SER A 1 193 ? 25.245 -1.597 -15.062 1.00 83.50 193 SER A O 1
ATOM 1579 N N . MET A 1 194 ? 27.482 -1.424 -15.308 1.00 82.50 194 MET A N 1
ATOM 1580 C CA . MET A 1 194 ? 27.809 -1.309 -13.884 1.00 82.50 194 MET A CA 1
ATOM 1581 C C . MET A 1 194 ? 27.489 0.079 -13.309 1.00 82.50 194 MET A C 1
ATOM 1583 O O . MET A 1 194 ? 27.485 0.226 -12.091 1.00 82.50 194 MET A O 1
ATOM 1587 N N . ASP A 1 195 ? 27.173 1.076 -14.146 1.00 86.44 195 ASP A N 1
ATOM 1588 C CA . ASP A 1 195 ? 26.887 2.447 -13.698 1.00 86.44 195 ASP A CA 1
ATOM 1589 C C . ASP A 1 195 ? 25.721 2.490 -12.698 1.00 86.44 195 ASP A C 1
ATOM 1591 O O . ASP A 1 195 ? 25.738 3.284 -11.759 1.00 86.44 195 ASP A O 1
ATOM 1595 N N . ALA A 1 196 ? 24.726 1.610 -12.864 1.00 81.88 196 ALA A N 1
ATOM 1596 C CA . ALA A 1 196 ? 23.606 1.472 -11.937 1.00 81.88 196 ALA A CA 1
ATOM 1597 C C . ALA A 1 196 ? 24.049 1.053 -10.528 1.00 81.88 196 ALA A C 1
ATOM 1599 O O . ALA A 1 196 ? 23.453 1.493 -9.550 1.00 81.88 196 ALA A O 1
ATOM 1600 N N . VAL A 1 197 ? 25.101 0.242 -10.389 1.00 80.50 197 VAL A N 1
ATOM 1601 C CA . VAL A 1 197 ? 25.567 -0.234 -9.076 1.00 80.50 197 VAL A CA 1
ATOM 1602 C C . VAL A 1 197 ? 25.979 0.944 -8.198 1.00 80.50 197 VAL A C 1
ATOM 1604 O O . VAL A 1 197 ? 25.607 1.002 -7.025 1.00 80.50 197 VAL A O 1
ATOM 1607 N N . ASP A 1 198 ? 26.664 1.936 -8.766 1.00 79.94 198 ASP A N 1
ATOM 1608 C CA . ASP A 1 198 ? 27.074 3.145 -8.045 1.00 79.94 198 ASP A CA 1
ATOM 1609 C C . ASP A 1 198 ? 25.883 3.970 -7.557 1.00 79.94 198 ASP A C 1
ATOM 1611 O O . ASP A 1 198 ? 25.985 4.641 -6.534 1.00 79.94 198 ASP A O 1
ATOM 1615 N N . LEU A 1 199 ? 24.752 3.897 -8.260 1.00 84.31 199 LEU A N 1
ATOM 1616 C CA . LEU A 1 199 ? 23.549 4.667 -7.951 1.00 84.31 199 LEU A CA 1
ATOM 1617 C C . LEU A 1 199 ? 22.696 4.060 -6.838 1.00 84.31 199 LEU A C 1
ATOM 1619 O O . LEU A 1 199 ? 21.807 4.742 -6.339 1.00 84.31 199 LEU A O 1
ATOM 1623 N N . LEU A 1 200 ? 22.919 2.798 -6.467 1.00 81.50 200 LEU A N 1
ATOM 1624 C CA . LEU A 1 200 ? 22.183 2.177 -5.367 1.00 81.50 200 LEU A CA 1
ATOM 1625 C C . LEU A 1 200 ? 22.379 2.964 -4.071 1.00 81.50 200 LEU A C 1
ATOM 1627 O O . LEU A 1 200 ? 23.514 3.117 -3.627 1.00 81.50 200 LEU A O 1
ATOM 1631 N N . ASP A 1 201 ? 21.294 3.415 -3.461 1.00 76.88 201 ASP A N 1
ATOM 1632 C CA . ASP A 1 201 ? 21.337 4.256 -2.268 1.00 76.88 201 ASP A CA 1
ATOM 1633 C C . ASP A 1 201 ? 20.635 3.622 -1.061 1.00 76.88 201 ASP A C 1
ATOM 1635 O O . ASP A 1 201 ? 19.858 2.670 -1.166 1.00 76.88 201 ASP A O 1
ATOM 1639 N N . THR A 1 202 ? 20.864 4.203 0.117 1.00 72.06 202 THR A N 1
ATOM 1640 C CA . THR A 1 202 ? 20.190 3.823 1.372 1.00 72.06 202 THR A CA 1
ATOM 1641 C C . THR A 1 202 ? 18.651 3.843 1.328 1.00 72.06 202 THR A C 1
ATOM 1643 O O . THR A 1 202 ? 18.016 3.375 2.275 1.00 72.06 202 THR A O 1
ATOM 1646 N N . TRP A 1 203 ? 18.022 4.365 0.266 1.00 72.19 203 TRP A N 1
ATOM 1647 C CA . TRP A 1 203 ? 16.569 4.343 0.060 1.00 72.19 203 TRP A CA 1
ATOM 1648 C C . TRP A 1 203 ? 16.106 3.147 -0.785 1.00 72.19 203 TRP A C 1
ATOM 1650 O O . TRP A 1 203 ? 14.965 3.143 -1.237 1.00 72.19 203 TRP A O 1
ATOM 1660 N N . LYS A 1 204 ? 16.962 2.128 -0.972 1.00 73.38 204 LYS A N 1
ATOM 1661 C CA . LYS A 1 204 ? 16.648 0.885 -1.707 1.00 73.38 204 LYS A CA 1
ATOM 1662 C C . LYS A 1 204 ? 16.222 1.164 -3.144 1.00 73.38 204 LYS A C 1
ATOM 1664 O O . LYS A 1 204 ? 15.276 0.593 -3.685 1.00 73.38 204 LYS A O 1
ATOM 1669 N N . SER A 1 205 ? 16.951 2.069 -3.774 1.00 81.12 205 SER A N 1
ATOM 1670 C CA . SER A 1 205 ? 16.658 2.527 -5.117 1.00 81.12 205 SER A CA 1
ATOM 1671 C C . SER A 1 205 ? 17.942 2.822 -5.872 1.00 81.12 205 SER A C 1
ATOM 1673 O O . SER A 1 205 ? 18.999 2.997 -5.269 1.00 81.12 205 SER A O 1
ATOM 1675 N N . PHE A 1 206 ? 17.849 2.926 -7.191 1.00 88.06 206 PHE A N 1
ATOM 1676 C CA . PHE A 1 206 ? 18.890 3.544 -7.995 1.00 88.06 206 PHE A CA 1
ATOM 1677 C C . PHE A 1 206 ? 18.672 5.063 -8.005 1.00 88.06 206 PHE A C 1
ATOM 1679 O O . PHE A 1 206 ? 17.932 5.584 -8.840 1.00 88.06 206 PHE A O 1
ATOM 1686 N N . GLY A 1 207 ? 19.311 5.761 -7.064 1.00 87.12 207 GLY A N 1
ATOM 1687 C CA . GLY A 1 207 ? 19.497 7.210 -7.073 1.00 87.12 207 GLY A CA 1
ATOM 1688 C C . GLY A 1 207 ? 18.304 8.070 -6.652 1.00 87.12 207 GLY A C 1
ATOM 1689 O O . GLY A 1 207 ? 18.288 9.258 -6.981 1.00 87.12 207 GLY A O 1
ATOM 1690 N N . SER A 1 208 ? 17.319 7.542 -5.919 1.00 86.00 208 SER A N 1
ATOM 1691 C CA . SER A 1 208 ? 16.202 8.358 -5.408 1.00 86.00 208 SER A CA 1
ATOM 1692 C C . SER A 1 208 ? 16.645 9.406 -4.387 1.00 86.00 208 SER A C 1
ATOM 1694 O O . SER A 1 208 ? 16.062 10.490 -4.335 1.00 86.00 208 SER A O 1
ATOM 1696 N N . LEU A 1 209 ? 17.696 9.134 -3.606 1.00 83.31 209 LEU A N 1
ATOM 1697 C CA . LEU A 1 209 ? 18.279 10.113 -2.688 1.00 83.31 209 LEU A CA 1
ATOM 1698 C C . LEU A 1 209 ? 18.830 11.323 -3.457 1.00 83.31 209 LEU A C 1
ATOM 1700 O O . LEU A 1 209 ? 18.572 12.464 -3.074 1.00 83.31 209 LEU A O 1
ATOM 1704 N N . ILE A 1 210 ? 19.530 11.078 -4.570 1.00 86.56 210 ILE A N 1
ATOM 1705 C CA . ILE A 1 210 ? 20.059 12.128 -5.455 1.00 86.56 210 ILE A CA 1
ATOM 1706 C C . ILE A 1 210 ? 18.916 12.830 -6.201 1.00 86.56 210 ILE A C 1
ATOM 1708 O O . ILE A 1 210 ? 18.896 14.057 -6.278 1.00 86.56 210 ILE A O 1
ATOM 1712 N N . SER A 1 211 ? 17.922 12.084 -6.690 1.00 86.69 211 SER A N 1
ATOM 1713 C CA . SER A 1 211 ? 16.708 12.648 -7.299 1.00 86.69 211 SER A CA 1
ATOM 1714 C C . SER A 1 211 ? 16.017 13.652 -6.363 1.00 86.69 211 SER A C 1
ATOM 1716 O O . SER A 1 211 ? 15.647 14.755 -6.771 1.00 86.69 211 SER A O 1
ATOM 1718 N N . SER A 1 212 ? 15.919 13.311 -5.075 1.00 81.38 212 SER A N 1
ATOM 1719 C CA . SER A 1 212 ? 15.289 14.152 -4.057 1.00 81.38 212 SER A CA 1
ATOM 1720 C C . SER A 1 212 ? 16.164 15.328 -3.616 1.00 81.38 212 SER A C 1
ATOM 1722 O O . SER A 1 212 ? 15.702 16.469 -3.626 1.00 81.38 212 SER A O 1
ATOM 1724 N N . LYS A 1 213 ? 17.420 15.072 -3.231 1.00 82.62 213 LYS A N 1
ATOM 1725 C CA . LYS A 1 213 ? 18.258 16.030 -2.485 1.00 82.62 213 LYS A CA 1
ATOM 1726 C C . LYS A 1 213 ? 19.483 16.534 -3.242 1.00 82.62 213 LYS A C 1
ATOM 1728 O O . LYS A 1 213 ? 20.139 17.455 -2.765 1.00 82.62 213 LYS A O 1
ATOM 1733 N N . GLY A 1 214 ? 19.800 15.931 -4.382 1.00 84.06 214 GLY A N 1
ATOM 1734 C CA . GLY A 1 214 ? 20.984 16.271 -5.158 1.00 84.06 214 GLY A CA 1
ATOM 1735 C C . GLY A 1 214 ? 20.887 17.642 -5.824 1.00 84.06 214 GLY A C 1
ATOM 1736 O O . GLY A 1 214 ? 19.800 18.125 -6.167 1.00 84.06 214 GLY A O 1
ATOM 1737 N N . ASN A 1 215 ? 22.045 18.255 -6.043 1.00 85.94 215 ASN A N 1
ATOM 1738 C CA . ASN A 1 215 ? 22.181 19.456 -6.860 1.00 85.94 215 ASN A CA 1
ATOM 1739 C C . ASN A 1 215 ? 22.058 19.132 -8.367 1.00 85.94 215 ASN A C 1
ATOM 1741 O O . ASN A 1 215 ? 21.937 17.975 -8.774 1.00 85.94 215 ASN A O 1
ATOM 1745 N N . SER A 1 216 ? 22.069 20.158 -9.222 1.00 83.81 216 SER A N 1
ATOM 1746 C CA . SER A 1 216 ? 21.883 19.998 -10.674 1.00 83.81 216 SER A CA 1
ATOM 1747 C C . SER A 1 216 ? 22.956 19.132 -11.346 1.00 83.81 216 SER A C 1
ATOM 1749 O O . SER A 1 216 ? 22.639 18.378 -12.267 1.00 83.81 216 SER A O 1
ATOM 1751 N N . VAL A 1 217 ? 24.206 19.193 -10.879 1.00 88.06 217 VAL A N 1
ATOM 1752 C CA . VAL A 1 217 ? 25.312 18.382 -11.410 1.00 88.06 217 VAL A CA 1
ATOM 1753 C C . VAL A 1 217 ? 25.109 16.917 -11.040 1.00 88.06 217 VAL A C 1
ATOM 1755 O O . VAL A 1 217 ? 25.149 16.053 -11.914 1.00 88.06 217 VAL A O 1
ATOM 1758 N N . GLU A 1 218 ? 24.814 16.632 -9.771 1.00 89.38 218 GLU A N 1
ATOM 1759 C CA . GLU A 1 218 ? 24.546 15.271 -9.292 1.00 89.38 218 GLU A CA 1
ATOM 1760 C C . GLU A 1 218 ? 23.344 14.646 -10.012 1.00 89.38 218 GLU A C 1
ATOM 1762 O O . GLU A 1 218 ? 23.401 13.490 -10.429 1.00 89.38 218 GLU A O 1
ATOM 1767 N N . LYS A 1 219 ? 22.280 15.426 -10.236 1.00 87.50 219 LYS A N 1
ATOM 1768 C CA . LYS A 1 219 ? 21.090 14.999 -10.989 1.00 87.50 219 LYS A CA 1
ATOM 1769 C C . LYS A 1 219 ? 21.384 14.716 -12.465 1.00 87.50 219 LYS A C 1
ATOM 1771 O O . LYS A 1 219 ? 20.843 13.761 -13.017 1.00 87.50 219 LYS A O 1
ATOM 1776 N N . SER A 1 220 ? 22.265 15.493 -13.093 1.00 86.38 220 SER A N 1
ATOM 1777 C CA . SER A 1 220 ? 22.716 15.244 -14.470 1.00 86.38 220 SER A CA 1
ATOM 1778 C C . SER A 1 220 ? 23.547 13.956 -14.582 1.00 86.38 220 SER A C 1
ATOM 1780 O O . SER A 1 220 ? 23.342 13.142 -15.489 1.00 86.38 220 SER A O 1
ATOM 1782 N N . VAL A 1 221 ? 24.438 13.715 -13.612 1.00 89.69 221 VAL A N 1
ATOM 1783 C CA . VAL A 1 221 ? 25.215 12.467 -13.518 1.00 89.69 221 VAL A CA 1
ATOM 1784 C C . VAL A 1 221 ? 24.295 11.268 -13.281 1.00 89.69 221 VAL A C 1
ATOM 1786 O O . VAL A 1 221 ? 24.452 10.245 -13.950 1.00 89.69 221 VAL A O 1
ATOM 1789 N N . LEU A 1 222 ? 23.312 11.401 -12.383 1.00 90.69 222 LEU A N 1
ATOM 1790 C CA . LEU A 1 222 ? 22.277 10.392 -12.149 1.00 90.69 222 LEU A CA 1
ATOM 1791 C C . LEU A 1 222 ? 21.561 10.030 -13.454 1.00 90.69 222 LEU A C 1
ATOM 1793 O O . LEU A 1 222 ? 21.525 8.856 -13.821 1.00 90.69 222 LEU A O 1
ATOM 1797 N N . ALA A 1 223 ? 21.035 11.030 -14.167 1.00 89.62 223 ALA A N 1
ATOM 1798 C CA . ALA A 1 223 ? 20.314 10.822 -15.418 1.00 89.62 223 ALA A CA 1
ATOM 1799 C C . ALA A 1 223 ? 21.172 10.071 -16.449 1.00 89.62 223 ALA A C 1
ATOM 1801 O O . ALA A 1 223 ? 20.719 9.079 -17.018 1.00 89.62 223 ALA A O 1
ATOM 1802 N N . SER A 1 224 ? 22.435 10.476 -16.612 1.00 90.44 224 SER A N 1
ATOM 1803 C CA . SER A 1 224 ? 23.379 9.848 -17.547 1.00 90.44 224 SER A CA 1
ATOM 1804 C C . SER A 1 224 ? 23.674 8.386 -17.186 1.00 90.44 224 SER A C 1
ATOM 1806 O O . SER A 1 224 ? 23.603 7.501 -18.038 1.00 90.44 224 SER A O 1
ATOM 1808 N N . LYS A 1 225 ? 23.954 8.095 -15.908 1.00 92.12 225 LYS A N 1
ATOM 1809 C CA . LYS A 1 225 ? 24.227 6.725 -15.436 1.00 92.12 225 LYS A CA 1
ATOM 1810 C C . LYS A 1 225 ? 22.998 5.814 -15.552 1.00 92.12 225 LYS A C 1
ATOM 1812 O O . LYS A 1 225 ? 23.124 4.653 -15.954 1.00 92.12 225 LYS A O 1
ATOM 1817 N N . LEU A 1 226 ? 21.804 6.330 -15.246 1.00 92.19 226 LEU A N 1
ATOM 1818 C CA . LEU A 1 226 ? 20.554 5.591 -15.435 1.00 92.19 226 LEU A CA 1
ATOM 1819 C C . LEU A 1 226 ? 20.276 5.324 -16.916 1.00 92.19 226 LEU A C 1
ATOM 1821 O O . LEU A 1 226 ? 19.904 4.205 -17.264 1.00 92.19 226 LEU A O 1
ATOM 1825 N N . GLN A 1 227 ? 20.494 6.310 -17.789 1.00 91.56 227 GLN A N 1
ATOM 1826 C CA . GLN A 1 227 ? 20.355 6.160 -19.239 1.00 91.56 227 GLN A CA 1
ATOM 1827 C C . GLN A 1 227 ? 21.270 5.048 -19.763 1.00 91.56 227 GLN A C 1
ATOM 1829 O O . GLN A 1 227 ? 20.788 4.113 -20.402 1.00 91.56 227 GLN A O 1
ATOM 1834 N N . ASN A 1 228 ? 22.561 5.088 -19.421 1.00 90.69 228 ASN A N 1
ATOM 1835 C CA . ASN A 1 228 ? 23.533 4.064 -19.814 1.00 90.69 228 ASN A CA 1
ATOM 1836 C C . ASN A 1 228 ? 23.112 2.656 -19.373 1.00 90.69 228 ASN A C 1
ATOM 1838 O O . ASN A 1 228 ? 23.305 1.681 -20.101 1.00 90.69 228 ASN A O 1
ATOM 1842 N N . SER A 1 229 ? 22.521 2.553 -18.183 1.00 90.06 229 SER A N 1
ATOM 1843 C CA . SER A 1 229 ? 22.168 1.273 -17.576 1.00 90.06 229 SER A CA 1
ATOM 1844 C C . SER A 1 229 ? 20.832 0.717 -18.073 1.00 90.06 229 SER A C 1
ATOM 1846 O O . SER A 1 229 ? 20.715 -0.487 -18.291 1.00 90.06 229 SER A O 1
ATOM 1848 N N . PHE A 1 230 ? 19.814 1.561 -18.252 1.00 92.44 230 PHE A N 1
ATOM 1849 C CA . PHE A 1 230 ? 18.423 1.124 -18.419 1.00 92.44 230 PHE A CA 1
ATOM 1850 C C . PHE A 1 230 ? 17.756 1.583 -19.719 1.00 92.44 230 PHE A C 1
ATOM 1852 O O . PHE A 1 230 ? 16.620 1.176 -19.982 1.00 92.44 230 PHE A O 1
ATOM 1859 N N . ALA A 1 231 ? 18.419 2.369 -20.575 1.00 92.56 231 ALA A N 1
ATOM 1860 C CA . ALA A 1 231 ? 17.844 2.752 -21.865 1.00 92.56 231 ALA A CA 1
ATOM 1861 C C . ALA A 1 231 ? 17.418 1.513 -22.667 1.00 92.56 231 ALA A C 1
ATOM 1863 O O . ALA A 1 231 ? 18.190 0.562 -22.814 1.00 92.56 231 ALA A O 1
ATOM 1864 N N . LYS A 1 232 ? 16.198 1.517 -23.213 1.00 93.06 232 LYS A N 1
ATOM 1865 C CA . LYS A 1 232 ? 15.607 0.412 -23.988 1.00 93.06 232 LYS A CA 1
ATOM 1866 C C . LYS A 1 232 ? 15.666 -0.940 -23.268 1.00 93.06 232 LYS A C 1
ATOM 1868 O O . LYS A 1 232 ? 16.148 -1.926 -23.836 1.00 93.06 232 LYS A O 1
ATOM 1873 N N . THR A 1 233 ? 15.248 -0.982 -22.007 1.00 92.25 233 THR A N 1
ATOM 1874 C CA . THR A 1 233 ? 15.182 -2.219 -21.209 1.00 92.25 233 THR A CA 1
ATOM 1875 C C . THR A 1 233 ? 13.774 -2.578 -20.752 1.00 92.25 233 THR A C 1
ATOM 1877 O O . THR A 1 233 ? 13.538 -3.743 -20.436 1.00 92.25 233 THR A O 1
ATOM 1880 N N . ALA A 1 234 ? 12.831 -1.634 -20.756 1.00 95.69 234 ALA A N 1
ATOM 1881 C CA . ALA A 1 234 ? 11.493 -1.806 -20.201 1.00 95.69 234 ALA A CA 1
ATOM 1882 C C . ALA A 1 234 ? 10.410 -1.891 -21.290 1.00 95.69 234 ALA A C 1
ATOM 1884 O O . ALA A 1 234 ? 10.439 -1.132 -22.255 1.00 95.69 234 ALA A O 1
ATOM 1885 N N . ASP A 1 235 ? 9.435 -2.788 -21.137 1.00 96.94 235 ASP A N 1
ATOM 1886 C CA . ASP A 1 235 ? 8.203 -2.773 -21.940 1.00 96.94 235 ASP A CA 1
ATOM 1887 C C . ASP A 1 235 ? 7.210 -1.718 -21.428 1.00 96.94 235 ASP A C 1
ATOM 1889 O O . ASP A 1 235 ? 6.427 -1.183 -22.204 1.00 96.94 235 ASP A O 1
ATOM 1893 N N . LYS A 1 236 ? 7.249 -1.406 -20.127 1.00 96.56 236 LYS A N 1
ATOM 1894 C CA . LYS A 1 236 ? 6.471 -0.331 -19.494 1.00 96.56 236 LYS A CA 1
ATOM 1895 C C . LYS A 1 236 ? 7.324 0.456 -18.510 1.00 96.56 236 LYS A C 1
ATOM 1897 O O . LYS A 1 236 ? 8.167 -0.107 -17.816 1.00 96.56 236 LYS A O 1
ATOM 1902 N N . VAL A 1 237 ? 7.050 1.745 -18.385 1.00 95.69 237 VAL A N 1
ATOM 1903 C CA . VAL A 1 237 ? 7.652 2.616 -17.374 1.00 95.69 237 VAL A CA 1
ATOM 1904 C C . VAL A 1 237 ? 6.529 3.235 -16.562 1.00 95.69 237 VAL A C 1
ATOM 1906 O O . VAL A 1 237 ? 5.761 4.036 -17.082 1.00 95.69 237 VAL A O 1
ATOM 1909 N N . VAL A 1 238 ? 6.423 2.870 -15.288 1.00 94.38 238 VAL A N 1
ATOM 1910 C CA . VAL A 1 238 ? 5.548 3.545 -14.330 1.00 94.38 238 VAL A CA 1
ATOM 1911 C C . VAL A 1 238 ? 6.320 4.717 -13.747 1.00 94.38 238 VAL A C 1
ATOM 1913 O O . VAL A 1 238 ? 7.379 4.517 -13.166 1.00 94.38 238 VAL A O 1
ATOM 1916 N N . TYR A 1 239 ? 5.817 5.935 -13.916 1.00 91.88 239 TYR A N 1
ATOM 1917 C CA . TYR A 1 239 ? 6.435 7.148 -13.392 1.00 91.88 239 TYR A CA 1
ATOM 1918 C C . TYR A 1 239 ? 5.546 7.726 -12.301 1.00 91.88 239 TYR A C 1
ATOM 1920 O O . TYR A 1 239 ? 4.476 8.260 -12.604 1.00 91.88 239 TYR A O 1
ATOM 1928 N N . ILE A 1 240 ? 5.986 7.647 -11.046 1.00 87.44 240 ILE A N 1
ATOM 1929 C CA . ILE A 1 240 ? 5.296 8.315 -9.947 1.00 87.44 240 ILE A CA 1
ATOM 1930 C C . ILE A 1 240 ? 5.840 9.720 -9.722 1.00 87.44 240 ILE A C 1
ATOM 1932 O O . ILE A 1 240 ? 7.048 9.936 -9.624 1.00 87.44 240 ILE A O 1
ATOM 1936 N N . TYR A 1 241 ? 4.919 10.674 -9.656 1.00 80.19 241 TYR A N 1
ATOM 1937 C CA . TYR A 1 241 ? 5.210 12.080 -9.414 1.00 80.19 241 TYR A CA 1
ATOM 1938 C C . TYR A 1 241 ? 4.467 12.553 -8.172 1.00 80.19 241 TYR A C 1
ATOM 1940 O O . TYR A 1 241 ? 3.319 12.156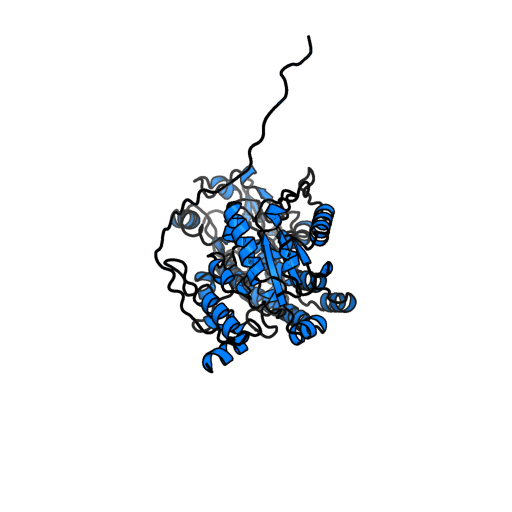 -7.946 1.00 80.19 241 TYR A O 1
ATOM 1948 N N . ASP A 1 242 ? 5.114 13.393 -7.367 1.00 77.50 242 ASP A N 1
ATOM 1949 C CA . ASP A 1 242 ? 4.424 14.064 -6.273 1.00 77.50 242 ASP A CA 1
ATOM 1950 C C . ASP A 1 242 ? 3.361 14.984 -6.879 1.00 77.50 242 ASP A C 1
ATOM 1952 O O . ASP A 1 242 ? 3.628 15.878 -7.679 1.00 77.50 242 ASP A O 1
ATOM 1956 N N . ASP A 1 243 ? 2.109 14.678 -6.580 1.00 75.00 243 ASP A N 1
ATOM 1957 C CA . ASP A 1 243 ? 0.976 15.387 -7.131 1.00 75.00 243 ASP A CA 1
ATOM 1958 C C . ASP A 1 243 ? 0.539 16.567 -6.261 1.00 75.00 243 ASP A C 1
ATOM 1960 O O . ASP A 1 243 ? -0.202 17.417 -6.743 1.00 75.00 243 ASP A O 1
ATOM 1964 N N . ALA A 1 244 ? 1.026 16.689 -5.023 1.00 68.56 244 ALA A N 1
ATOM 1965 C CA . ALA A 1 244 ? 0.711 17.828 -4.162 1.00 68.56 244 ALA A CA 1
ATOM 1966 C C . ALA A 1 244 ? 1.342 19.141 -4.661 1.00 68.56 244 ALA A C 1
ATOM 1968 O O . ALA A 1 244 ? 0.821 20.220 -4.382 1.00 68.56 244 ALA A O 1
ATOM 1969 N N . ILE A 1 245 ? 2.432 19.048 -5.424 1.00 66.00 245 ILE A N 1
ATOM 1970 C CA . ILE A 1 245 ? 3.172 20.184 -5.999 1.00 66.00 245 ILE A CA 1
ATOM 1971 C C . ILE A 1 245 ? 2.658 20.615 -7.380 1.00 66.00 245 ILE A C 1
ATOM 1973 O O . ILE A 1 245 ? 3.148 21.603 -7.926 1.00 66.00 245 ILE A O 1
ATOM 1977 N N . VAL A 1 246 ? 1.692 19.899 -7.970 1.00 72.12 246 VAL A N 1
ATOM 1978 C CA . VAL A 1 246 ? 1.141 20.278 -9.278 1.00 72.12 246 VAL A CA 1
ATOM 1979 C C . VAL A 1 246 ? 0.379 21.605 -9.125 1.00 72.12 246 VAL A C 1
ATOM 1981 O O . VAL A 1 246 ? -0.537 21.697 -8.300 1.00 72.12 246 VAL A O 1
ATOM 1984 N N . PRO A 1 247 ? 0.710 22.649 -9.909 1.00 70.25 247 PRO A N 1
ATOM 1985 C CA . PRO A 1 247 ? 0.078 23.955 -9.766 1.00 70.25 247 PRO A CA 1
ATOM 1986 C C . PRO A 1 247 ? -1.446 23.893 -9.892 1.00 70.25 247 PRO A C 1
ATOM 1988 O O . PRO A 1 247 ? -1.976 23.244 -10.795 1.00 70.25 247 PRO A O 1
ATOM 1991 N N . ASN A 1 248 ? -2.144 24.617 -9.013 1.00 71.50 248 ASN A N 1
ATOM 1992 C CA . ASN A 1 248 ? -3.609 24.723 -8.976 1.00 71.50 248 ASN A CA 1
ATOM 1993 C C . ASN A 1 248 ? -4.344 23.394 -8.773 1.00 71.50 248 ASN A C 1
ATOM 1995 O O . ASN A 1 248 ? -5.545 23.315 -9.031 1.00 71.50 248 ASN A O 1
ATOM 1999 N N . ILE A 1 249 ? -3.654 22.345 -8.312 1.00 71.75 249 ILE A N 1
ATOM 2000 C CA . ILE A 1 249 ? -4.301 21.052 -8.110 1.00 71.75 249 ILE A CA 1
ATOM 2001 C C . ILE A 1 249 ? -5.382 21.112 -7.027 1.00 71.75 249 ILE A C 1
ATOM 2003 O O . ILE A 1 249 ? -6.301 20.307 -7.081 1.00 71.75 249 ILE A O 1
ATOM 2007 N N . TYR A 1 250 ? -5.319 22.075 -6.105 1.00 68.38 250 TYR A N 1
ATOM 2008 C CA . TYR A 1 250 ? -6.362 22.361 -5.122 1.00 68.38 250 TYR A CA 1
ATOM 2009 C C . TYR A 1 250 ? -7.091 23.663 -5.462 1.00 68.38 250 TYR A C 1
ATOM 2011 O O . TYR A 1 250 ? -6.462 24.658 -5.827 1.00 68.38 250 TYR A O 1
ATOM 2019 N N . ASP A 1 251 ? -8.416 23.665 -5.319 1.00 69.75 251 ASP A N 1
ATOM 2020 C CA . ASP A 1 251 ? -9.218 24.882 -5.358 1.00 69.75 251 ASP A CA 1
ATOM 2021 C C . ASP A 1 251 ? -9.076 25.695 -4.054 1.00 69.75 251 ASP A C 1
ATOM 2023 O O . ASP A 1 251 ? -8.460 25.269 -3.075 1.00 69.75 251 ASP A O 1
ATOM 2027 N N . LYS A 1 252 ? -9.689 26.884 -4.026 1.00 65.94 252 LYS A N 1
ATOM 2028 C CA . LYS A 1 252 ? -9.708 27.781 -2.855 1.00 65.94 252 LYS A CA 1
ATOM 2029 C C . LYS A 1 252 ? -10.325 27.169 -1.586 1.00 65.94 252 LYS A C 1
ATOM 2031 O O . LYS A 1 252 ? -10.126 27.706 -0.504 1.00 65.94 252 LYS A O 1
ATOM 2036 N N . ASN A 1 253 ? -11.073 26.076 -1.721 1.00 56.91 253 ASN A N 1
ATOM 2037 C CA . ASN A 1 253 ? -11.700 25.342 -0.626 1.00 56.91 253 ASN A CA 1
ATOM 2038 C C . ASN A 1 253 ? -10.882 24.095 -0.231 1.00 56.91 253 ASN A C 1
ATOM 2040 O O . ASN A 1 253 ? -11.316 23.327 0.626 1.00 56.91 253 ASN A O 1
ATOM 2044 N N . GLY A 1 254 ? -9.716 23.873 -0.850 1.00 59.03 254 GLY A N 1
ATOM 2045 C CA . GLY A 1 254 ? -8.868 22.705 -0.623 1.00 59.03 254 GLY A CA 1
ATOM 2046 C C . GLY A 1 254 ? -9.331 21.437 -1.349 1.00 59.03 254 GLY A C 1
ATOM 2047 O O . GLY A 1 254 ? -8.796 20.363 -1.080 1.00 59.03 254 GLY A O 1
ATOM 2048 N N . ASN A 1 255 ? -10.296 21.518 -2.271 1.00 64.94 255 ASN A N 1
ATOM 2049 C CA . ASN A 1 255 ? -10.713 20.364 -3.064 1.00 64.94 255 ASN A CA 1
ATOM 2050 C C . ASN A 1 255 ? -9.778 20.158 -4.248 1.00 64.94 255 ASN A C 1
ATOM 2052 O O . ASN A 1 255 ? -9.495 21.082 -5.011 1.00 64.94 255 ASN A O 1
ATOM 2056 N N . ARG A 1 256 ? -9.353 18.914 -4.453 1.00 66.31 256 ARG A N 1
ATOM 2057 C CA . ARG A 1 256 ? -8.491 18.566 -5.576 1.00 66.31 256 ARG A CA 1
ATOM 2058 C C . ARG A 1 256 ? -9.246 18.569 -6.910 1.00 66.31 256 ARG A C 1
ATOM 2060 O O . ARG A 1 256 ? -10.281 17.920 -7.049 1.00 66.31 256 ARG A O 1
ATOM 2067 N N . ASN A 1 257 ? -8.667 19.191 -7.929 1.00 74.25 257 ASN A N 1
ATOM 2068 C CA . ASN A 1 257 ? -9.127 19.132 -9.307 1.00 74.25 257 ASN A CA 1
ATOM 2069 C C . ASN A 1 257 ? -8.488 17.939 -10.047 1.00 74.25 257 ASN A C 1
ATOM 2071 O O . ASN A 1 257 ? -7.347 17.989 -10.519 1.00 74.25 257 ASN A O 1
ATOM 2075 N N . LEU A 1 258 ? -9.245 16.845 -10.172 1.00 73.56 258 LEU A N 1
ATOM 2076 C CA . LEU A 1 258 ? -8.796 15.629 -10.865 1.00 73.56 258 LEU A CA 1
ATOM 2077 C C . LEU A 1 258 ? -8.512 15.859 -12.356 1.00 73.56 258 LEU A C 1
ATOM 2079 O O . LEU A 1 258 ? -7.664 15.173 -12.926 1.00 73.56 258 LEU A O 1
ATOM 2083 N N . LYS A 1 259 ? -9.154 16.855 -12.979 1.00 81.75 259 LYS A N 1
ATOM 2084 C CA . LYS A 1 259 ? -8.896 17.215 -14.376 1.00 81.75 259 LYS A CA 1
ATOM 2085 C C . LYS A 1 259 ? -7.455 17.688 -14.562 1.00 81.75 259 LYS A C 1
ATOM 2087 O O . LYS A 1 259 ? -6.788 17.222 -15.475 1.00 81.75 259 LYS A O 1
ATOM 2092 N N . ILE A 1 260 ? -6.946 18.515 -13.645 1.00 79.56 260 ILE A N 1
ATOM 2093 C CA . ILE A 1 260 ? -5.558 19.010 -13.671 1.00 79.56 260 ILE A CA 1
ATOM 2094 C C . ILE A 1 260 ? -4.561 17.856 -13.524 1.00 79.56 260 ILE A C 1
ATOM 2096 O O . ILE A 1 260 ? -3.535 17.823 -14.196 1.00 79.56 260 ILE A O 1
ATOM 2100 N N . THR A 1 261 ? -4.890 16.864 -12.693 1.00 77.38 261 THR A N 1
ATOM 2101 C CA . THR A 1 261 ? -4.060 15.656 -12.544 1.00 77.38 261 THR A CA 1
ATOM 2102 C C . THR A 1 261 ? -3.980 14.879 -13.856 1.00 77.38 261 THR A C 1
ATOM 2104 O O . THR A 1 261 ? -2.893 14.483 -14.270 1.00 77.38 261 THR A O 1
ATOM 2107 N N . GLN A 1 262 ? -5.117 14.696 -14.531 1.00 82.25 262 GLN A N 1
ATOM 2108 C CA . GLN A 1 262 ? -5.174 14.002 -15.815 1.00 82.25 262 GLN A CA 1
ATOM 2109 C C . GLN A 1 262 ? -4.484 14.793 -16.934 1.00 82.25 262 GLN A C 1
ATOM 2111 O O . GLN A 1 262 ? -3.775 14.212 -17.751 1.00 82.25 262 GLN A O 1
ATOM 2116 N N . GLU A 1 263 ? -4.668 16.113 -16.979 1.00 84.69 263 GLU A N 1
ATOM 2117 C CA . GLU A 1 263 ? -3.991 17.000 -17.929 1.00 84.69 263 GLU A CA 1
ATOM 2118 C C . GLU A 1 263 ? -2.468 16.935 -17.754 1.00 84.69 263 GLU A C 1
ATOM 2120 O O . GLU A 1 263 ? -1.742 16.849 -18.744 1.00 84.69 263 GLU A O 1
ATOM 2125 N N . PHE A 1 264 ? -1.984 16.891 -16.510 1.00 81.88 264 PHE A N 1
ATOM 2126 C CA . PHE A 1 264 ? -0.562 16.739 -16.212 1.00 81.88 264 PHE A CA 1
ATOM 2127 C C . PHE A 1 264 ? -0.012 15.371 -16.641 1.00 81.88 264 PHE A C 1
ATOM 2129 O O . PHE A 1 264 ? 1.007 15.302 -17.329 1.00 81.88 264 PHE A O 1
ATOM 2136 N N . ALA A 1 265 ? -0.722 14.285 -16.326 1.00 85.44 265 ALA A N 1
ATOM 2137 C CA . ALA A 1 265 ? -0.382 12.946 -16.806 1.00 85.44 265 ALA A CA 1
ATOM 2138 C C . ALA A 1 265 ? -0.316 12.894 -18.347 1.00 85.44 265 ALA A C 1
ATOM 2140 O O . ALA A 1 265 ? 0.653 12.399 -18.925 1.00 85.44 265 ALA A O 1
ATOM 2141 N N . ASN A 1 266 ? -1.302 13.482 -19.031 1.00 87.44 266 ASN A N 1
ATOM 2142 C CA . ASN A 1 266 ? -1.319 13.573 -20.491 1.00 87.44 266 ASN A CA 1
ATOM 2143 C C . ASN A 1 266 ? -0.143 14.401 -21.028 1.00 87.44 266 ASN A C 1
ATOM 2145 O O . ASN A 1 266 ? 0.425 14.064 -22.067 1.00 87.44 266 ASN A O 1
ATOM 2149 N N . TRP A 1 267 ? 0.236 15.478 -20.341 1.00 85.44 267 TRP A N 1
ATOM 2150 C CA . TRP A 1 267 ? 1.403 16.278 -20.697 1.00 85.44 267 TRP A CA 1
ATOM 2151 C C . TRP A 1 267 ? 2.702 15.464 -20.581 1.00 85.44 267 TRP A C 1
ATOM 2153 O O . TRP A 1 267 ? 3.485 15.478 -21.530 1.00 85.44 267 TRP A O 1
ATOM 2163 N N . MET A 1 268 ? 2.900 14.681 -19.510 1.00 84.50 268 MET A N 1
ATOM 2164 C CA . MET A 1 268 ? 4.057 13.778 -19.374 1.00 84.50 268 MET A CA 1
ATOM 2165 C C . MET A 1 268 ? 4.106 12.734 -20.497 1.00 84.50 268 MET A C 1
ATOM 2167 O O . MET A 1 268 ? 5.146 12.514 -21.117 1.00 84.50 268 MET A O 1
ATOM 2171 N N . ILE A 1 269 ? 2.960 12.115 -20.804 1.00 87.75 269 ILE A N 1
ATOM 2172 C CA . ILE A 1 269 ? 2.838 11.135 -21.892 1.00 87.75 269 ILE A CA 1
ATOM 2173 C C . ILE A 1 269 ? 3.212 11.760 -23.238 1.00 87.75 269 ILE A C 1
ATOM 2175 O O . ILE A 1 269 ? 3.799 11.086 -24.082 1.00 87.75 269 ILE A O 1
ATOM 2179 N N . ASN A 1 270 ? 2.896 13.036 -23.460 1.00 85.50 270 ASN A N 1
ATOM 2180 C CA . ASN A 1 270 ? 3.159 13.725 -24.722 1.00 85.50 270 ASN A CA 1
ATOM 2181 C C . ASN A 1 270 ? 4.564 14.331 -24.841 1.00 85.50 270 ASN A C 1
ATOM 2183 O O . ASN A 1 270 ? 4.865 14.886 -25.898 1.00 85.50 270 ASN A O 1
ATOM 2187 N N . GLN A 1 271 ? 5.425 14.197 -23.827 1.00 79.44 271 GLN A N 1
ATOM 2188 C CA . GLN A 1 271 ? 6.810 14.657 -23.923 1.00 79.44 271 GLN A CA 1
ATOM 2189 C C . GLN A 1 271 ? 7.565 13.963 -25.059 1.00 79.44 271 GLN A C 1
ATOM 2191 O O . GLN A 1 271 ? 7.343 12.786 -25.362 1.00 79.44 271 GLN A O 1
ATOM 2196 N N . ASN A 1 272 ? 8.470 14.707 -25.696 1.00 73.38 272 ASN A N 1
ATOM 2197 C CA . ASN A 1 272 ? 9.312 14.171 -26.756 1.00 73.38 272 ASN A CA 1
ATOM 2198 C C . ASN A 1 272 ? 10.252 13.095 -26.204 1.00 73.38 272 ASN A C 1
ATOM 2200 O O . ASN A 1 272 ? 10.754 13.188 -25.092 1.00 73.38 272 ASN A O 1
ATOM 2204 N N . TYR A 1 273 ? 10.510 12.065 -27.010 1.00 69.94 273 TYR A N 1
ATOM 2205 C CA . TYR A 1 273 ? 11.384 10.959 -26.611 1.00 69.94 273 TYR A CA 1
ATOM 2206 C C . TYR A 1 273 ? 12.839 11.381 -26.408 1.00 69.94 273 TYR A C 1
ATOM 2208 O O . TYR A 1 273 ? 13.485 10.891 -25.492 1.00 69.94 273 TYR A O 1
ATOM 2216 N N . LYS A 1 274 ? 13.359 12.278 -27.256 1.00 68.19 274 LYS A N 1
ATOM 2217 C CA . LYS A 1 274 ? 14.747 12.739 -27.150 1.00 68.19 274 LYS A CA 1
ATOM 2218 C C . LYS A 1 274 ? 14.872 13.688 -25.964 1.00 68.19 274 LYS A C 1
ATOM 2220 O O . LYS A 1 274 ? 14.314 14.780 -26.018 1.00 68.19 274 LYS A O 1
ATOM 2225 N N . GLY A 1 275 ? 15.614 13.274 -24.940 1.00 70.94 275 GLY A N 1
ATOM 2226 C CA . GLY A 1 275 ? 15.875 14.097 -23.766 1.00 70.94 275 GLY A CA 1
ATOM 2227 C C . GLY A 1 275 ? 14.888 13.899 -22.620 1.00 70.94 275 GLY A C 1
ATOM 2228 O O . GLY A 1 275 ? 15.105 14.506 -21.581 1.00 70.94 275 GLY A O 1
ATOM 2229 N N . TYR A 1 276 ? 13.870 13.036 -22.756 1.00 85.06 276 TYR A N 1
ATOM 2230 C CA . TYR A 1 276 ? 13.042 12.614 -21.624 1.00 85.06 276 TYR A CA 1
ATOM 2231 C C . TYR A 1 276 ? 13.345 11.163 -21.237 1.00 85.06 276 TYR A C 1
ATOM 2233 O O . TYR A 1 276 ? 12.810 10.208 -21.801 1.00 85.06 276 TYR A O 1
ATOM 2241 N N . LEU A 1 277 ? 14.195 11.010 -20.228 1.00 87.44 277 LEU A N 1
ATOM 2242 C CA . LEU A 1 277 ? 14.800 9.785 -19.723 1.00 87.44 277 LEU A CA 1
ATOM 2243 C C . LEU A 1 277 ? 13.787 8.666 -19.468 1.00 87.44 277 LEU A C 1
ATOM 2245 O O . LEU A 1 277 ? 14.035 7.518 -19.826 1.00 87.44 277 LEU A O 1
ATOM 2249 N N . ALA A 1 278 ? 12.611 8.995 -18.924 1.00 90.00 278 ALA A N 1
ATOM 2250 C CA . ALA A 1 278 ? 11.561 8.006 -18.687 1.00 90.00 278 ALA A CA 1
ATOM 2251 C C . ALA A 1 278 ? 11.118 7.302 -19.980 1.00 90.00 278 ALA A C 1
ATOM 2253 O O . ALA A 1 278 ? 10.857 6.101 -19.976 1.00 90.00 278 ALA A O 1
ATOM 2254 N N . ARG A 1 279 ? 11.064 8.031 -21.102 1.00 90.44 279 ARG A N 1
ATOM 2255 C CA . ARG A 1 279 ? 10.758 7.451 -22.414 1.00 90.44 279 ARG A CA 1
ATOM 2256 C C . ARG A 1 279 ? 11.933 6.681 -22.996 1.00 90.44 279 ARG A C 1
ATOM 2258 O O . ARG A 1 279 ? 11.714 5.702 -23.703 1.00 90.44 279 ARG A O 1
ATOM 2265 N N . GLU A 1 280 ? 13.160 7.086 -22.697 1.00 91.50 280 GLU A N 1
ATOM 2266 C CA . GLU A 1 280 ? 14.361 6.419 -23.204 1.00 91.50 280 GLU A CA 1
ATOM 2267 C C . GLU A 1 280 ? 14.565 5.014 -22.628 1.00 91.50 280 GLU A C 1
ATOM 2269 O O . GLU A 1 280 ? 15.199 4.169 -23.262 1.00 91.50 280 GLU A O 1
ATOM 2274 N N . PHE A 1 281 ? 13.982 4.714 -21.467 1.00 93.44 281 PHE A N 1
ATOM 2275 C CA . PHE A 1 281 ? 13.993 3.363 -20.905 1.00 93.44 281 PHE A CA 1
ATOM 2276 C C . PHE A 1 281 ? 13.118 2.360 -21.667 1.00 93.44 281 PHE A C 1
ATOM 2278 O O . PHE A 1 281 ? 13.340 1.150 -21.552 1.00 93.44 281 PHE A O 1
ATOM 2285 N N . LEU A 1 282 ? 12.159 2.828 -22.471 1.00 94.62 282 LEU A N 1
ATOM 2286 C CA . LEU A 1 282 ? 11.242 1.964 -23.208 1.00 94.62 282 LEU A CA 1
ATOM 2287 C C . LEU A 1 282 ? 11.938 1.252 -24.375 1.00 94.62 282 LEU A C 1
ATOM 2289 O O . LEU A 1 282 ? 12.640 1.871 -25.174 1.00 94.62 282 LEU A O 1
ATOM 2293 N N . LYS A 1 283 ? 11.712 -0.061 -24.511 1.00 93.62 283 LYS A N 1
ATOM 2294 C CA . LYS A 1 283 ? 12.170 -0.864 -25.661 1.00 93.62 283 LYS A CA 1
ATOM 2295 C C . LYS A 1 283 ? 11.570 -0.343 -26.967 1.00 93.62 283 LYS A C 1
ATOM 2297 O O . LYS A 1 283 ? 12.276 -0.214 -27.965 1.00 93.62 283 LYS A O 1
ATOM 2302 N N . ILE A 1 284 ? 10.270 -0.044 -26.939 1.00 89.50 284 ILE A N 1
ATOM 2303 C CA . ILE A 1 284 ? 9.511 0.548 -28.039 1.00 89.50 284 ILE A CA 1
ATOM 2304 C C . ILE A 1 284 ? 8.875 1.831 -27.515 1.00 89.50 284 ILE A C 1
ATOM 2306 O O . ILE A 1 284 ? 8.206 1.835 -26.491 1.00 89.50 284 ILE A O 1
ATOM 2310 N N . ASN A 1 285 ? 9.074 2.933 -28.229 1.00 82.06 285 ASN A N 1
ATOM 2311 C CA . ASN A 1 285 ? 8.618 4.249 -27.803 1.00 82.06 285 ASN A CA 1
ATOM 2312 C C . ASN A 1 285 ? 7.123 4.487 -28.110 1.00 82.06 285 ASN A C 1
ATOM 2314 O O . ASN A 1 285 ? 6.776 5.369 -28.901 1.00 82.06 285 ASN A O 1
ATOM 2318 N N . GLN A 1 286 ? 6.226 3.698 -27.513 1.00 85.50 286 GLN A N 1
ATOM 2319 C CA . GLN A 1 286 ? 4.785 3.940 -27.613 1.00 85.50 286 GLN A CA 1
ATOM 2320 C C . GLN A 1 286 ? 4.318 4.860 -26.483 1.00 85.50 286 GLN A C 1
ATOM 2322 O O . GLN A 1 286 ? 4.715 4.707 -25.330 1.00 85.50 286 GLN A O 1
ATOM 2327 N N . LYS A 1 287 ? 3.435 5.818 -26.802 1.00 84.06 287 LYS A N 1
ATOM 2328 C CA . LYS A 1 287 ? 2.915 6.794 -25.822 1.00 84.06 287 LYS A CA 1
ATOM 2329 C C . LYS A 1 287 ? 2.332 6.116 -24.576 1.00 84.06 287 LYS A C 1
ATOM 2331 O O . LYS A 1 287 ? 2.613 6.544 -23.466 1.00 84.06 287 LYS A O 1
ATOM 2336 N N . ASN A 1 288 ? 1.575 5.040 -24.776 1.00 85.50 288 ASN A N 1
ATOM 2337 C CA . ASN A 1 288 ? 0.847 4.338 -23.716 1.00 85.50 288 ASN A CA 1
ATOM 2338 C C . ASN A 1 288 ? 1.733 3.400 -22.876 1.00 85.50 288 ASN A C 1
ATOM 2340 O O . ASN A 1 288 ? 1.224 2.711 -21.989 1.00 85.50 288 ASN A O 1
ATOM 2344 N N . ASP A 1 289 ? 3.035 3.325 -23.164 1.00 92.88 289 ASP A N 1
ATOM 2345 C CA . ASP A 1 289 ? 3.976 2.518 -22.387 1.00 92.88 289 ASP A CA 1
ATOM 2346 C C . ASP A 1 289 ? 4.639 3.308 -21.250 1.00 92.88 289 ASP A C 1
ATOM 2348 O O . ASP A 1 289 ? 5.153 2.704 -20.308 1.00 92.88 289 ASP A O 1
ATOM 2352 N N . LEU A 1 290 ? 4.541 4.642 -21.279 1.00 93.69 290 LEU A N 1
ATOM 2353 C CA . LEU A 1 290 ? 4.791 5.499 -20.125 1.00 93.69 290 LEU A CA 1
ATOM 2354 C C . LEU A 1 290 ? 3.488 5.690 -19.337 1.00 93.69 290 LEU A C 1
ATOM 2356 O O . LEU A 1 290 ? 2.505 6.218 -19.853 1.00 93.69 290 LEU A O 1
ATOM 2360 N N . ILE A 1 291 ? 3.506 5.286 -18.073 1.00 93.69 291 ILE A N 1
ATOM 2361 C CA . ILE A 1 291 ? 2.363 5.269 -17.165 1.00 93.69 291 ILE A CA 1
ATOM 2362 C C . ILE A 1 291 ? 2.626 6.279 -16.035 1.00 93.69 291 ILE A C 1
ATOM 2364 O O . ILE A 1 291 ? 3.205 5.918 -15.009 1.00 93.69 291 ILE A O 1
ATOM 2368 N N . PRO A 1 292 ? 2.242 7.555 -16.200 1.00 90.12 292 PRO A N 1
ATOM 2369 C CA . PRO A 1 292 ? 2.302 8.535 -15.122 1.00 90.12 292 PRO A CA 1
ATOM 2370 C C . PRO A 1 292 ? 1.229 8.241 -14.069 1.00 90.12 292 PRO A C 1
ATOM 2372 O O . PRO A 1 292 ? 0.046 8.139 -14.397 1.00 90.12 292 PRO A O 1
ATOM 2375 N N . LEU A 1 293 ? 1.618 8.147 -12.799 1.00 87.81 293 LEU A N 1
ATOM 2376 C CA . LEU A 1 293 ? 0.682 7.985 -11.688 1.00 87.81 293 LEU A CA 1
ATOM 2377 C C . LEU A 1 293 ? 1.014 8.955 -10.547 1.00 87.81 293 LEU A C 1
ATOM 2379 O O . LEU A 1 293 ? 2.180 9.138 -10.214 1.00 87.81 293 LEU A O 1
ATOM 2383 N N . PRO A 1 294 ? 0.012 9.567 -9.905 1.00 81.81 294 PRO A N 1
ATOM 2384 C CA . PRO A 1 294 ? 0.261 10.420 -8.752 1.00 81.81 294 PRO A CA 1
ATOM 2385 C C . PRO A 1 294 ? 0.733 9.580 -7.554 1.00 81.81 294 PRO A C 1
ATOM 2387 O O . PRO A 1 294 ? 0.164 8.518 -7.267 1.00 81.81 294 PRO A O 1
ATOM 2390 N N . MET A 1 295 ? 1.742 10.066 -6.823 1.00 80.81 295 MET A N 1
ATOM 2391 C CA . MET A 1 295 ? 2.259 9.411 -5.612 1.00 80.81 295 MET A CA 1
ATOM 2392 C C . MET A 1 295 ? 1.147 9.132 -4.601 1.00 80.81 295 MET A C 1
ATOM 2394 O O . MET A 1 295 ? 1.123 8.068 -3.981 1.00 80.81 295 MET A O 1
ATOM 2398 N N . SER A 1 296 ? 0.165 10.022 -4.510 1.00 74.38 296 SER A N 1
ATOM 2399 C CA . SER A 1 296 ? -0.983 9.869 -3.625 1.00 74.38 296 SER A CA 1
ATOM 2400 C C . SER A 1 296 ? -1.871 8.637 -3.853 1.00 74.38 296 SER A C 1
ATOM 2402 O O . SER A 1 296 ? -2.573 8.197 -2.938 1.00 74.38 296 SER A O 1
ATOM 2404 N N . ILE A 1 297 ? -1.852 8.066 -5.060 1.00 75.69 297 ILE A N 1
ATOM 2405 C CA . ILE A 1 297 ? -2.649 6.883 -5.427 1.00 75.69 297 ILE A CA 1
ATOM 2406 C C . ILE A 1 297 ? -1.808 5.609 -5.392 1.00 75.69 297 ILE A C 1
ATOM 2408 O O . ILE A 1 297 ? -2.372 4.525 -5.276 1.00 75.69 297 ILE A O 1
ATOM 2412 N N . VAL A 1 298 ? -0.482 5.722 -5.485 1.00 80.88 298 VAL A N 1
ATOM 2413 C CA . VAL A 1 298 ? 0.393 4.554 -5.635 1.00 80.88 298 VAL A CA 1
ATOM 2414 C C . VAL A 1 298 ? 1.336 4.378 -4.458 1.00 80.88 298 VAL A C 1
ATOM 2416 O O . VAL A 1 298 ? 1.324 3.329 -3.823 1.00 80.88 298 VAL A O 1
ATOM 2419 N N . TRP A 1 299 ? 2.104 5.412 -4.120 1.00 78.94 299 TRP A N 1
ATOM 2420 C CA . TRP A 1 299 ? 3.064 5.363 -3.021 1.00 78.94 299 TRP A CA 1
ATOM 2421 C C . TRP A 1 299 ? 2.358 5.246 -1.668 1.00 78.94 299 TRP A C 1
ATOM 2423 O O . TRP A 1 299 ? 2.684 4.374 -0.878 1.00 78.94 299 TRP A O 1
ATOM 2433 N N . HIS A 1 300 ? 1.330 6.055 -1.390 1.00 76.88 300 HIS A N 1
ATOM 2434 C CA . HIS A 1 300 ? 0.585 5.898 -0.128 1.00 76.88 300 HIS A CA 1
ATOM 2435 C C . HIS A 1 300 ? -0.279 4.631 -0.096 1.00 76.88 300 HIS A C 1
ATOM 2437 O O . HIS A 1 300 ? -0.575 4.117 0.981 1.00 76.88 300 HIS A O 1
ATOM 2443 N N . ALA A 1 301 ? -0.683 4.121 -1.261 1.00 81.12 301 ALA A N 1
ATOM 2444 C CA . ALA A 1 301 ? -1.482 2.906 -1.360 1.00 81.12 301 ALA A CA 1
ATOM 2445 C C . ALA A 1 301 ? -0.661 1.634 -1.107 1.00 81.12 301 ALA A C 1
ATOM 2447 O O . ALA A 1 301 ? -1.210 0.658 -0.603 1.00 81.12 301 ALA A O 1
ATOM 2448 N N . SER A 1 302 ? 0.644 1.631 -1.396 1.00 80.50 302 SER A N 1
ATOM 2449 C CA . SER A 1 302 ? 1.492 0.449 -1.184 1.00 80.50 302 SER A CA 1
ATOM 2450 C C . SER A 1 302 ? 1.724 0.092 0.286 1.00 80.50 302 SER A C 1
ATOM 2452 O O . SER A 1 302 ? 2.149 -1.023 0.573 1.00 80.50 302 SER A O 1
ATOM 2454 N N . TYR A 1 303 ? 1.425 1.002 1.217 1.00 78.12 303 TYR A N 1
ATOM 2455 C CA . TYR A 1 303 ? 1.520 0.750 2.662 1.00 78.12 303 TYR A CA 1
ATOM 2456 C C . TYR A 1 303 ? 0.223 0.203 3.274 1.00 78.12 303 TYR A C 1
ATOM 2458 O O . TYR A 1 303 ? 0.218 -0.233 4.421 1.00 78.12 303 TYR A O 1
ATOM 2466 N N . GLY A 1 304 ? -0.882 0.246 2.530 1.00 84.44 304 GLY A N 1
ATOM 2467 C CA . GLY A 1 304 ? -2.215 -0.078 3.020 1.00 84.44 304 GLY A CA 1
ATOM 2468 C C . GLY A 1 304 ? -2.794 -1.349 2.405 1.00 84.44 304 GLY A C 1
ATOM 2469 O O . GLY A 1 304 ? -2.435 -1.763 1.304 1.00 84.44 304 GLY A O 1
ATOM 2470 N N . ILE A 1 305 ? -3.729 -1.967 3.114 1.00 90.88 305 ILE A N 1
ATOM 2471 C CA . ILE A 1 305 ? -4.485 -3.141 2.683 1.00 90.88 305 ILE A CA 1
ATOM 2472 C C . ILE A 1 305 ? -5.488 -2.760 1.583 1.00 90.88 305 ILE A C 1
ATOM 2474 O O . ILE A 1 305 ? -5.543 -3.396 0.526 1.00 90.88 305 ILE A O 1
ATOM 2478 N N . ILE A 1 306 ? -6.245 -1.682 1.792 1.00 91.88 306 ILE A N 1
ATOM 2479 C CA . ILE A 1 306 ? -7.211 -1.152 0.820 1.00 91.88 306 ILE A CA 1
ATOM 2480 C C . ILE A 1 306 ? -6.476 -0.554 -0.372 1.00 91.88 306 ILE A C 1
ATOM 2482 O O . ILE A 1 306 ? -6.895 -0.749 -1.515 1.00 91.88 306 ILE A O 1
ATOM 2486 N N . GLY A 1 307 ? -5.371 0.145 -0.116 1.00 89.50 307 GLY A N 1
ATOM 2487 C CA . GLY A 1 307 ? -4.488 0.679 -1.140 1.00 89.50 307 GLY A CA 1
ATOM 2488 C C . GLY A 1 307 ? -4.006 -0.411 -2.096 1.00 89.50 307 GLY A C 1
ATOM 2489 O O . GLY A 1 307 ? -4.238 -0.306 -3.301 1.00 89.50 307 GLY A O 1
ATOM 2490 N N . MET A 1 308 ? -3.445 -1.503 -1.571 1.00 88.56 308 MET A N 1
ATOM 2491 C CA . MET A 1 308 ? -3.041 -2.672 -2.363 1.00 88.56 308 MET A CA 1
ATOM 2492 C C . MET A 1 308 ? -4.176 -3.241 -3.209 1.00 88.56 308 MET A C 1
ATOM 2494 O O . MET A 1 308 ? -4.003 -3.449 -4.410 1.00 88.56 308 MET A O 1
ATOM 2498 N N . HIS A 1 309 ? -5.351 -3.438 -2.612 1.00 93.12 309 HIS A N 1
ATOM 2499 C CA . HIS A 1 309 ? -6.512 -3.932 -3.343 1.00 93.12 309 HIS A CA 1
ATOM 2500 C C . HIS A 1 309 ? -6.934 -2.969 -4.471 1.00 93.12 309 HIS A C 1
ATOM 2502 O O . HIS A 1 309 ? -7.175 -3.385 -5.602 1.00 93.12 309 HIS A O 1
ATOM 2508 N N . ARG A 1 310 ? -6.946 -1.652 -4.223 1.00 91.19 310 ARG A N 1
ATOM 2509 C CA . ARG A 1 310 ? -7.269 -0.635 -5.242 1.00 91.19 310 ARG A CA 1
ATOM 2510 C C . ARG A 1 310 ? -6.225 -0.561 -6.361 1.00 91.19 310 ARG A C 1
ATOM 2512 O O . ARG A 1 310 ? -6.570 -0.246 -7.509 1.00 91.19 310 ARG A O 1
ATOM 2519 N N . MET A 1 311 ? -4.966 -0.870 -6.063 1.00 92.19 311 MET A N 1
ATOM 2520 C CA . MET A 1 311 ? -3.909 -0.938 -7.070 1.00 92.19 311 MET A CA 1
ATOM 2521 C C . MET A 1 311 ? -4.098 -2.103 -8.051 1.00 92.19 311 MET A C 1
ATOM 2523 O O . MET A 1 311 ? -3.601 -1.995 -9.170 1.00 92.19 311 MET A O 1
ATOM 2527 N N . LEU A 1 312 ? -4.881 -3.142 -7.717 1.00 95.44 312 LEU A N 1
ATOM 2528 C CA . LEU A 1 312 ? -5.159 -4.258 -8.631 1.00 95.44 312 LEU A CA 1
ATOM 2529 C C . LEU A 1 312 ? -5.774 -3.797 -9.951 1.00 95.44 312 LEU A C 1
ATOM 2531 O O . LEU A 1 312 ? -5.205 -3.995 -11.029 1.00 95.44 312 LEU A O 1
ATOM 2535 N N . TYR A 1 313 ? -6.910 -3.110 -9.845 1.00 94.81 313 TYR A N 1
ATOM 2536 C CA . TYR A 1 313 ? -7.606 -2.529 -10.985 1.00 94.81 313 TYR A CA 1
ATOM 2537 C C . TYR A 1 313 ? -6.783 -1.400 -11.623 1.00 94.81 313 TYR A C 1
ATOM 2539 O O . TYR A 1 313 ? -6.651 -1.337 -12.844 1.00 94.81 313 TYR A O 1
ATOM 2547 N N . THR A 1 314 ? -6.196 -0.519 -10.801 1.00 91.94 314 THR A N 1
ATOM 2548 C CA . THR A 1 314 ? -5.469 0.673 -11.275 1.00 91.94 314 THR A CA 1
ATOM 2549 C C . THR A 1 314 ? -4.280 0.301 -12.157 1.00 91.94 314 THR A C 1
ATOM 2551 O O . THR A 1 314 ? -4.161 0.811 -13.271 1.00 91.94 314 THR A O 1
ATOM 2554 N N . LEU A 1 315 ? -3.424 -0.612 -11.693 1.00 93.81 315 LEU A N 1
ATOM 2555 C CA . LEU A 1 315 ? -2.267 -1.072 -12.454 1.00 93.81 315 LEU A CA 1
ATOM 2556 C C . LEU A 1 315 ? -2.695 -1.901 -13.664 1.00 93.81 315 LEU A C 1
ATOM 2558 O O . LEU A 1 315 ? -2.195 -1.660 -14.754 1.00 93.81 315 LEU A O 1
ATOM 2562 N N . SER A 1 316 ? -3.645 -2.827 -13.516 1.00 96.69 316 SER A N 1
ATOM 2563 C CA . SER A 1 316 ? -4.094 -3.660 -14.642 1.00 96.69 316 SER A CA 1
ATOM 2564 C C . SER A 1 316 ? -4.655 -2.811 -15.786 1.00 96.69 316 SER A C 1
ATOM 2566 O O . SER A 1 316 ? -4.271 -2.989 -16.944 1.00 96.69 316 SER A O 1
ATOM 2568 N N . LYS A 1 317 ? -5.474 -1.804 -15.460 1.00 95.88 317 LYS A N 1
ATOM 2569 C CA . LYS A 1 317 ? -5.950 -0.806 -16.424 1.00 95.88 317 LYS A CA 1
ATOM 2570 C C . LYS A 1 317 ? -4.796 -0.046 -17.071 1.00 95.88 317 LYS A C 1
ATOM 2572 O O . LYS A 1 317 ? -4.750 0.083 -18.290 1.00 95.88 317 LYS A O 1
ATOM 2577 N N . ALA A 1 318 ? -3.865 0.452 -16.260 1.00 92.44 318 ALA A N 1
ATOM 2578 C CA . ALA A 1 318 ? -2.755 1.268 -16.733 1.00 92.44 318 ALA A CA 1
ATOM 2579 C C . ALA A 1 318 ? -1.769 0.489 -17.624 1.00 92.44 318 ALA A C 1
ATOM 2581 O O . ALA A 1 318 ? -1.210 1.042 -18.568 1.00 92.44 318 ALA A O 1
ATOM 2582 N N . PHE A 1 319 ? -1.601 -0.811 -17.378 1.00 95.31 319 PHE A N 1
ATOM 2583 C CA . PHE A 1 319 ? -0.783 -1.699 -18.204 1.00 95.31 319 PHE A CA 1
ATOM 2584 C C . PHE A 1 319 ? -1.464 -2.083 -19.528 1.00 95.31 319 PHE A C 1
ATOM 2586 O O . PHE A 1 319 ? -0.796 -2.613 -20.419 1.00 95.31 319 PHE A O 1
ATOM 2593 N N . GLY A 1 320 ? -2.747 -1.747 -19.697 1.00 95.38 320 GLY A N 1
ATOM 2594 C CA . GLY A 1 320 ? -3.502 -1.961 -20.929 1.00 95.38 320 GLY A CA 1
ATOM 2595 C C . GLY A 1 320 ? -4.268 -3.281 -20.967 1.00 95.38 320 GLY A C 1
ATOM 2596 O O . GLY A 1 320 ? -4.455 -3.833 -22.051 1.00 95.38 320 GLY A O 1
ATOM 2597 N N . MET A 1 321 ? -4.695 -3.800 -19.811 1.00 97.56 321 MET A N 1
ATOM 2598 C CA . MET A 1 321 ? -5.617 -4.936 -19.766 1.00 97.56 321 MET A CA 1
ATOM 2599 C C . MET A 1 321 ? -6.911 -4.607 -20.538 1.00 97.56 321 MET A C 1
ATOM 2601 O O . MET A 1 321 ? -7.442 -3.501 -20.374 1.00 97.56 321 MET A O 1
ATOM 2605 N N . PRO A 1 322 ? -7.433 -5.531 -21.371 1.00 97.75 322 PRO A N 1
ATOM 2606 C CA . PRO A 1 322 ? -8.701 -5.336 -22.067 1.00 97.75 322 PRO A CA 1
ATOM 2607 C C . PRO A 1 322 ? -9.835 -4.997 -21.097 1.00 97.75 322 PRO A C 1
ATOM 2609 O O . PRO A 1 322 ? -9.938 -5.592 -20.026 1.00 97.75 322 PRO A O 1
ATOM 2612 N N . LYS A 1 323 ? -10.705 -4.056 -21.485 1.00 97.50 323 LYS A N 1
ATOM 2613 C CA . LYS A 1 323 ? -11.788 -3.563 -20.620 1.00 97.50 323 LYS A CA 1
ATOM 2614 C C . LYS A 1 323 ? -12.699 -4.694 -20.137 1.00 97.50 323 LYS A C 1
ATOM 2616 O O . LYS A 1 323 ? -12.984 -4.753 -18.950 1.00 97.50 323 LYS A O 1
ATOM 2621 N N . ASP A 1 324 ? -13.110 -5.594 -21.026 1.00 97.94 324 ASP A N 1
ATOM 2622 C CA . ASP A 1 324 ? -14.041 -6.673 -20.673 1.00 97.94 324 ASP A CA 1
ATOM 2623 C C . ASP A 1 324 ? -13.427 -7.653 -19.662 1.00 97.94 324 ASP A C 1
ATOM 2625 O O . ASP A 1 324 ? -14.088 -8.057 -18.709 1.00 97.94 324 ASP A O 1
ATOM 2629 N N . GLU A 1 325 ? -12.137 -7.971 -19.812 1.00 98.06 325 GLU A N 1
ATOM 2630 C CA . GLU A 1 325 ? -11.385 -8.787 -18.850 1.00 98.06 325 GLU A CA 1
ATOM 2631 C C . GLU A 1 325 ? -11.254 -8.071 -17.498 1.00 98.06 325 GLU A C 1
ATOM 2633 O O . GLU A 1 325 ? -11.496 -8.665 -16.449 1.00 98.06 325 GLU A O 1
ATOM 2638 N N . LEU A 1 326 ? -10.926 -6.777 -17.521 1.00 97.94 326 LEU A N 1
ATOM 2639 C CA . LEU A 1 326 ? -10.761 -5.963 -16.321 1.00 97.94 326 LEU A CA 1
ATOM 2640 C C . LEU A 1 326 ? -12.067 -5.819 -15.523 1.00 97.94 326 LEU A C 1
ATOM 2642 O O . LEU A 1 326 ? -12.061 -5.982 -14.304 1.00 97.94 326 LEU A O 1
ATOM 2646 N N . GLU A 1 327 ? -13.185 -5.523 -16.189 1.00 97.88 327 GLU A N 1
ATOM 2647 C CA . GLU A 1 327 ? -14.493 -5.395 -15.534 1.00 97.88 327 GLU A CA 1
ATOM 2648 C C . GLU A 1 327 ? -15.001 -6.750 -15.020 1.00 97.88 327 GLU A C 1
ATOM 2650 O O . GLU A 1 327 ? -15.584 -6.821 -13.937 1.00 97.88 327 GLU A O 1
ATOM 2655 N N . HIS A 1 328 ? -14.712 -7.843 -15.735 1.00 97.81 328 HIS A N 1
ATOM 2656 C CA . HIS A 1 328 ? -15.008 -9.194 -15.265 1.00 97.81 328 HIS A CA 1
ATOM 2657 C C . HIS A 1 328 ? -14.256 -9.530 -13.968 1.00 97.81 328 HIS A C 1
ATOM 2659 O O . HIS A 1 328 ? -14.870 -10.003 -13.011 1.00 97.81 328 HIS A O 1
ATOM 2665 N N . LEU A 1 329 ? -12.954 -9.225 -13.894 1.00 97.94 329 LEU A N 1
ATOM 2666 C CA . LEU A 1 329 ? -12.161 -9.394 -12.669 1.00 97.94 329 LEU A CA 1
ATOM 2667 C C . LEU A 1 329 ? -12.679 -8.503 -11.537 1.00 97.94 329 LEU A C 1
ATOM 2669 O O . LEU A 1 329 ? -12.825 -8.962 -10.407 1.00 97.94 329 LEU A O 1
ATOM 2673 N N . LYS A 1 330 ? -13.012 -7.242 -11.840 1.00 97.06 330 LYS A N 1
ATOM 2674 C CA . LYS A 1 330 ? -13.554 -6.294 -10.860 1.00 97.06 330 LYS A CA 1
ATOM 2675 C C . LYS A 1 330 ? -14.847 -6.802 -10.219 1.00 97.06 330 LYS A C 1
ATOM 2677 O O . LYS A 1 330 ? -15.034 -6.663 -9.010 1.00 97.06 330 LYS A O 1
ATOM 2682 N N . ALA A 1 331 ? -15.726 -7.412 -11.012 1.00 97.00 331 ALA A N 1
ATOM 2683 C CA . ALA A 1 331 ? -16.970 -8.004 -10.531 1.00 97.00 331 ALA A CA 1
ATOM 2684 C C . ALA A 1 331 ? -16.746 -9.229 -9.622 1.00 97.00 331 ALA A C 1
ATOM 2686 O O . ALA A 1 331 ? -17.569 -9.493 -8.747 1.00 97.00 331 ALA A O 1
ATOM 2687 N N . GLN A 1 332 ? -15.634 -9.948 -9.799 1.00 97.12 332 GLN A N 1
ATOM 2688 C CA . GLN A 1 332 ? -15.280 -11.146 -9.026 1.00 97.12 332 GLN A CA 1
ATOM 2689 C C . GLN A 1 332 ? -14.492 -10.866 -7.746 1.00 97.12 332 GLN A C 1
ATOM 2691 O O . GLN A 1 332 ? -14.334 -11.782 -6.939 1.00 97.12 332 GLN A O 1
ATOM 2696 N N . GLU A 1 333 ? -14.013 -9.633 -7.545 1.00 97.62 333 GLU A N 1
ATOM 2697 C CA . GLU A 1 333 ? -13.289 -9.255 -6.328 1.00 97.62 333 GLU A CA 1
ATOM 2698 C C . GLU A 1 333 ? -14.076 -9.657 -5.082 1.00 97.62 333 GLU A C 1
ATOM 2700 O O . GLU A 1 333 ? -15.233 -9.252 -4.892 1.00 97.62 333 GLU A O 1
ATOM 2705 N N . LYS A 1 334 ? -13.425 -10.432 -4.220 1.00 96.88 334 LYS A N 1
ATOM 2706 C CA . LYS A 1 334 ? -13.998 -10.929 -2.976 1.00 96.88 334 LYS A CA 1
ATOM 2707 C C . LYS A 1 334 ? -13.931 -9.869 -1.884 1.00 96.88 334 LYS A C 1
ATOM 2709 O O . LYS A 1 334 ? -14.857 -9.768 -1.079 1.00 96.88 334 LYS A O 1
ATOM 2714 N N . PHE A 1 335 ? -12.861 -9.076 -1.837 1.00 96.56 335 PHE A N 1
ATOM 2715 C CA . PHE A 1 335 ? -12.732 -8.020 -0.845 1.00 96.56 335 PHE A CA 1
ATOM 2716 C C . PHE A 1 335 ? -13.709 -6.881 -1.137 1.00 96.56 335 PHE A C 1
ATOM 2718 O O . PHE A 1 335 ? -13.786 -6.341 -2.243 1.00 96.56 335 PHE A O 1
ATOM 2725 N N . LYS A 1 336 ? -14.448 -6.480 -0.103 1.00 94.00 336 LYS A N 1
ATOM 2726 C CA . LYS A 1 336 ? -15.312 -5.300 -0.106 1.00 94.00 336 LYS A CA 1
ATOM 2727 C C . LYS A 1 336 ? -14.952 -4.449 1.101 1.00 94.00 336 LYS A C 1
ATOM 2729 O O . LYS A 1 336 ? -14.675 -4.981 2.174 1.00 94.00 336 LYS A O 1
ATOM 2734 N N . ILE A 1 337 ? -14.967 -3.129 0.921 1.00 93.00 337 ILE A N 1
ATOM 2735 C CA . ILE A 1 337 ? -14.755 -2.196 2.029 1.00 93.00 337 ILE A CA 1
ATOM 2736 C C . ILE A 1 337 ? -15.898 -2.405 3.035 1.00 93.00 337 ILE A C 1
ATOM 2738 O O . ILE A 1 337 ? -17.062 -2.280 2.641 1.00 93.00 337 ILE A O 1
ATOM 2742 N N . PRO A 1 338 ? -15.604 -2.736 4.304 1.00 94.06 338 PRO A N 1
ATOM 2743 C CA . PRO A 1 338 ? -16.644 -2.997 5.288 1.00 94.06 338 PRO A CA 1
ATOM 2744 C C . PRO A 1 338 ? -17.387 -1.713 5.676 1.00 94.06 338 PRO A C 1
ATOM 2746 O O . PRO A 1 338 ? -16.888 -0.594 5.524 1.00 94.06 338 PRO A O 1
ATOM 2749 N N . THR A 1 339 ? -18.594 -1.885 6.219 1.00 94.50 339 THR A N 1
ATOM 2750 C CA . THR A 1 339 ? -19.282 -0.799 6.926 1.00 94.50 339 THR A CA 1
ATOM 2751 C C . THR A 1 339 ? -18.584 -0.558 8.256 1.00 94.50 339 THR A C 1
ATOM 2753 O O . THR A 1 339 ? -18.446 -1.486 9.053 1.00 94.50 339 THR A O 1
ATOM 2756 N N . LEU A 1 340 ? -18.163 0.678 8.505 1.00 95.12 340 LEU A N 1
ATOM 2757 C CA . LEU A 1 340 ? -17.350 1.006 9.671 1.00 95.12 340 LEU A CA 1
ATOM 2758 C C . LEU A 1 340 ? -18.184 1.102 10.951 1.00 95.12 340 LEU A C 1
ATOM 2760 O O . LEU A 1 340 ? -19.267 1.692 10.971 1.00 95.12 340 LEU A O 1
ATOM 2764 N N . LYS A 1 341 ? -17.655 0.540 12.039 1.00 94.12 341 LYS A N 1
ATOM 2765 C CA . LYS A 1 341 ? -18.292 0.484 13.359 1.00 94.12 341 LYS A CA 1
ATOM 2766 C C . LYS A 1 341 ? -17.410 1.140 14.415 1.00 94.12 341 LYS A C 1
ATOM 2768 O O . LYS A 1 341 ? -16.203 0.914 14.452 1.00 94.12 341 LYS A O 1
ATOM 2773 N N . LYS A 1 342 ? -18.022 1.937 15.292 1.00 92.50 342 LYS A N 1
ATOM 2774 C CA . LYS A 1 342 ? -17.365 2.424 16.514 1.00 92.50 342 LYS A CA 1
ATOM 2775 C C . LYS A 1 342 ? -17.278 1.290 17.536 1.00 92.50 342 LYS A C 1
ATOM 2777 O O . LYS A 1 342 ? -18.124 0.396 17.522 1.00 92.50 342 LYS A O 1
ATOM 2782 N N . LEU A 1 343 ? -16.310 1.339 18.450 1.00 91.94 343 LEU A N 1
ATOM 2783 C CA . LEU A 1 343 ? -16.248 0.365 19.549 1.00 91.94 343 LEU A CA 1
ATOM 2784 C C . LEU A 1 343 ? -17.415 0.507 20.530 1.00 91.94 343 LEU A C 1
ATOM 2786 O O . LEU A 1 343 ? -17.876 -0.497 21.061 1.00 91.94 343 LEU A O 1
ATOM 2790 N N . LEU A 1 344 ? -17.898 1.727 20.744 1.00 89.75 344 LEU A N 1
ATOM 2791 C CA . LEU A 1 344 ? -19.017 2.022 21.634 1.00 89.75 344 LEU A CA 1
ATOM 2792 C C . LEU A 1 344 ? -20.173 2.638 20.847 1.00 89.75 344 LEU A C 1
ATOM 2794 O O . LEU A 1 344 ? -19.964 3.337 19.848 1.00 89.75 344 LEU A O 1
ATOM 2798 N N . THR A 1 345 ? -21.397 2.363 21.278 1.00 88.44 345 THR A N 1
ATOM 2799 C CA . THR A 1 345 ? -22.614 2.982 20.749 1.00 88.44 345 THR A CA 1
ATOM 2800 C C . THR A 1 345 ? -22.942 4.273 21.500 1.00 88.44 345 THR A C 1
ATOM 2802 O O . THR A 1 345 ? -22.501 4.492 22.624 1.00 88.44 345 THR A O 1
ATOM 2805 N N . ASN A 1 346 ? -23.743 5.160 20.900 1.00 86.88 346 ASN A N 1
ATOM 2806 C CA . ASN A 1 346 ? -24.094 6.435 21.541 1.00 86.88 346 ASN A CA 1
ATOM 2807 C C . ASN A 1 346 ? -24.883 6.255 22.856 1.00 86.88 346 ASN A C 1
ATOM 2809 O O . ASN A 1 346 ? -24.802 7.118 23.725 1.00 86.88 346 ASN A O 1
ATOM 2813 N N . ASP A 1 347 ? -25.625 5.154 23.030 1.00 90.12 347 ASP A N 1
ATOM 2814 C CA . ASP A 1 347 ? -26.340 4.832 24.275 1.00 90.12 347 ASP A CA 1
ATOM 2815 C C . ASP A 1 347 ? -25.415 4.366 25.408 1.00 90.12 347 ASP A C 1
ATOM 2817 O O . ASP A 1 347 ? -25.830 4.398 26.566 1.00 90.12 347 ASP A O 1
ATOM 2821 N N . GLU A 1 348 ? -24.170 3.993 25.108 1.00 89.88 348 GLU A N 1
ATOM 2822 C CA . GLU A 1 348 ? -23.142 3.627 26.092 1.00 89.88 348 GLU A CA 1
ATOM 2823 C C . GLU A 1 348 ? -22.367 4.842 26.614 1.00 89.88 348 GLU A C 1
ATOM 2825 O O . GLU A 1 348 ? -21.516 4.710 27.493 1.00 89.88 348 GLU A O 1
ATOM 2830 N N . LEU A 1 349 ? -22.677 6.031 26.091 1.00 88.06 349 LEU A N 1
ATOM 2831 C CA . LEU A 1 349 ? -21.937 7.260 26.334 1.00 88.06 349 LEU A CA 1
ATOM 2832 C C . LEU A 1 349 ? -22.802 8.310 27.032 1.00 88.06 349 LEU A C 1
ATOM 2834 O O . LEU A 1 349 ? -24.003 8.423 26.786 1.00 88.06 349 LEU A O 1
ATOM 2838 N N . GLU A 1 350 ? -22.179 9.117 27.879 1.00 86.81 350 GLU A N 1
ATOM 2839 C CA . GLU A 1 350 ? -22.797 10.260 28.551 1.00 86.81 350 GLU A CA 1
ATOM 2840 C C . GLU A 1 350 ? -21.880 11.484 28.521 1.00 86.81 350 GLU A C 1
ATOM 2842 O O . GLU A 1 350 ? -20.704 11.383 28.179 1.00 86.81 350 GLU A O 1
ATOM 2847 N N . LEU A 1 351 ? -22.422 12.657 28.851 1.00 85.62 351 LEU A N 1
ATOM 2848 C CA . LEU A 1 351 ? -21.659 13.897 28.939 1.00 85.62 351 LEU A CA 1
ATOM 2849 C C . LEU A 1 351 ? -21.476 14.273 30.415 1.00 85.62 351 LEU A C 1
ATOM 2851 O O . LEU A 1 351 ? -22.442 14.642 31.080 1.00 85.62 351 LEU A O 1
ATOM 2855 N N . LYS A 1 352 ? -20.239 14.222 30.915 1.00 80.38 352 LYS A N 1
ATOM 2856 C CA . LYS A 1 352 ? -19.859 14.666 32.265 1.00 80.38 352 LYS A CA 1
ATOM 2857 C C . LYS A 1 352 ? -18.932 15.876 32.146 1.00 80.38 352 LYS A C 1
ATOM 2859 O O . LYS A 1 352 ? -17.874 15.787 31.531 1.00 80.38 352 LYS A O 1
ATOM 2864 N N . ASN A 1 353 ? -19.319 17.022 32.711 1.00 79.00 353 ASN A N 1
ATOM 2865 C CA . ASN A 1 353 ? -18.535 18.272 32.668 1.00 79.00 353 ASN A CA 1
ATOM 2866 C C . ASN A 1 353 ? -18.106 18.699 31.246 1.00 79.00 353 ASN A C 1
ATOM 2868 O O . ASN A 1 353 ? -16.986 19.157 31.036 1.00 79.00 353 ASN A O 1
ATOM 2872 N N . GLY A 1 354 ? -18.983 18.511 30.252 1.00 75.25 354 GLY A N 1
ATOM 2873 C CA . GLY A 1 354 ? -18.691 18.831 28.848 1.00 75.25 354 GLY A CA 1
ATOM 2874 C C . GLY A 1 354 ? -17.776 17.829 28.132 1.00 75.25 354 GLY A C 1
ATOM 2875 O O . GLY A 1 354 ? -17.442 18.045 26.970 1.00 75.25 354 GLY A O 1
ATOM 2876 N N . ILE A 1 355 ? -17.398 16.726 28.785 1.00 75.00 355 ILE A N 1
ATOM 2877 C CA . ILE A 1 355 ? -16.552 15.667 28.229 1.00 75.00 355 ILE A CA 1
ATOM 2878 C C . ILE A 1 355 ? -17.392 14.402 28.049 1.00 75.00 355 ILE A C 1
ATOM 2880 O O . ILE A 1 355 ? -18.129 13.996 28.946 1.00 75.00 355 ILE A O 1
ATOM 2884 N N . GLN A 1 356 ? -17.299 13.782 26.872 1.00 78.31 356 GLN A N 1
ATOM 2885 C CA . GLN A 1 356 ? -18.033 12.556 26.569 1.00 78.31 356 GLN A CA 1
ATOM 2886 C C . GLN A 1 356 ? -17.326 11.344 27.175 1.00 78.31 356 GLN A C 1
ATOM 2888 O O . GLN A 1 356 ? -16.193 11.063 26.798 1.00 78.31 356 GLN A O 1
ATOM 2893 N N . THR A 1 357 ? -18.006 10.606 28.042 1.00 81.31 357 THR A N 1
ATOM 2894 C CA . THR A 1 357 ? -17.496 9.497 28.862 1.00 81.31 357 THR A CA 1
ATOM 2895 C C . THR A 1 357 ? -18.308 8.221 28.647 1.00 81.31 357 THR A C 1
ATOM 2897 O O . THR A 1 357 ? -19.452 8.296 28.200 1.00 81.31 357 THR A O 1
ATOM 2900 N N . ILE A 1 358 ? -17.750 7.053 28.976 1.00 84.38 358 ILE A N 1
ATOM 2901 C CA . ILE A 1 358 ? -18.529 5.804 29.067 1.00 84.38 358 ILE A CA 1
ATOM 2902 C C . ILE A 1 358 ? -19.449 5.884 30.293 1.00 84.38 358 ILE A C 1
ATOM 2904 O O . ILE A 1 358 ? -19.033 6.361 31.346 1.00 84.38 358 ILE A O 1
ATOM 2908 N N . LYS A 1 359 ? -20.698 5.426 30.173 1.00 86.06 359 LYS A N 1
ATOM 2909 C CA . LYS A 1 359 ? -21.622 5.337 31.312 1.00 86.06 359 LYS A CA 1
ATOM 2910 C C . LYS A 1 359 ? -21.139 4.335 32.360 1.00 86.06 359 LYS A C 1
ATOM 2912 O O . LYS A 1 359 ? -20.648 3.255 32.028 1.00 86.06 359 LYS A O 1
ATOM 2917 N N . THR A 1 360 ? -21.383 4.648 33.631 1.00 83.06 360 THR A N 1
ATOM 2918 C CA . THR A 1 360 ? -21.138 3.722 34.745 1.00 83.06 360 THR A CA 1
ATOM 2919 C C . THR A 1 360 ? -21.882 2.397 34.534 1.00 83.06 360 THR A C 1
ATOM 2921 O O . THR A 1 360 ? -23.064 2.392 34.193 1.00 83.06 360 THR A O 1
ATOM 2924 N N . GLY A 1 361 ? -21.204 1.268 34.766 1.00 80.19 361 GLY A N 1
ATOM 2925 C CA . GLY A 1 361 ? -21.790 -0.075 34.650 1.00 80.19 361 GLY A CA 1
ATOM 2926 C C . GLY A 1 361 ? -21.800 -0.663 33.234 1.00 80.19 361 GLY A C 1
ATOM 2927 O O . GLY A 1 361 ? -22.222 -1.805 33.066 1.00 80.19 361 GLY A O 1
ATOM 2928 N N . ILE A 1 362 ? -21.319 0.072 32.226 1.00 84.38 362 ILE A N 1
ATOM 2929 C CA . ILE A 1 362 ? -21.023 -0.489 30.904 1.00 84.38 362 ILE A CA 1
ATOM 2930 C C . ILE A 1 362 ? -19.681 -1.219 30.961 1.00 84.38 362 ILE A C 1
ATOM 2932 O O . ILE A 1 362 ? -18.683 -0.664 31.424 1.00 84.38 362 ILE A O 1
ATOM 2936 N N . ASP A 1 363 ? -19.647 -2.456 30.467 1.00 81.50 363 ASP A N 1
ATOM 2937 C CA . ASP A 1 363 ? -18.395 -3.192 30.317 1.00 81.50 363 ASP A CA 1
ATOM 2938 C C . ASP A 1 363 ? -17.597 -2.606 29.147 1.00 81.50 363 ASP A C 1
ATOM 2940 O O . ASP A 1 363 ? -17.970 -2.730 27.980 1.00 81.50 363 ASP A O 1
ATOM 2944 N N . SER A 1 364 ? -16.516 -1.902 29.469 1.00 85.88 364 SER A N 1
ATOM 2945 C CA . SER A 1 364 ? -15.699 -1.210 28.478 1.00 85.88 364 SER A CA 1
ATOM 2946 C C . SER A 1 364 ? -14.979 -2.215 27.566 1.00 85.88 364 SER A C 1
ATOM 2948 O O . SER A 1 364 ? -14.331 -3.143 28.063 1.00 85.88 364 SER A O 1
ATOM 2950 N N . PRO A 1 365 ? -14.983 -2.010 26.233 1.00 89.69 365 PRO A N 1
ATOM 2951 C CA . PRO A 1 365 ? -14.141 -2.786 25.331 1.00 89.69 365 PRO A CA 1
ATOM 2952 C C . PRO A 1 365 ? -12.655 -2.477 25.521 1.00 89.69 365 PRO A C 1
ATOM 2954 O O . PRO A 1 365 ? -11.814 -3.241 25.058 1.00 89.69 365 PRO A O 1
ATOM 2957 N N . PHE A 1 366 ? -12.295 -1.385 26.197 1.00 88.44 366 PHE A N 1
ATOM 2958 C CA . PHE A 1 366 ? -10.906 -1.075 26.505 1.00 88.44 366 PHE A CA 1
ATOM 2959 C C . PHE A 1 366 ? -10.456 -1.793 27.775 1.00 88.44 366 PHE A C 1
ATOM 2961 O O . PHE A 1 366 ? -11.039 -1.621 28.841 1.00 88.44 366 PHE A O 1
ATOM 2968 N N . LYS A 1 367 ? -9.354 -2.538 27.674 1.00 87.56 367 LYS A N 1
ATOM 2969 C CA . LYS A 1 367 ? -8.755 -3.279 28.796 1.00 87.56 367 LYS A CA 1
ATOM 2970 C C . LYS A 1 367 ? -8.084 -2.365 29.824 1.00 87.56 367 LYS A C 1
ATOM 2972 O O . LYS A 1 367 ? -7.910 -2.759 30.973 1.00 87.56 367 LYS A O 1
ATOM 2977 N N . TYR A 1 368 ? -7.711 -1.151 29.415 1.00 79.88 368 TYR A N 1
ATOM 2978 C CA . TYR A 1 368 ? -7.061 -0.158 30.267 1.00 79.88 368 TYR A CA 1
ATOM 2979 C C . TYR A 1 368 ? -7.578 1.251 29.954 1.00 79.88 368 TYR A C 1
ATOM 2981 O O . TYR A 1 368 ? -7.709 1.620 28.784 1.00 79.88 368 TYR A O 1
ATOM 2989 N N . HIS A 1 369 ? -7.804 2.051 30.999 1.00 74.88 369 HIS A N 1
ATOM 2990 C CA . HIS A 1 369 ? -8.196 3.463 30.905 1.00 74.88 369 HIS A CA 1
ATOM 2991 C C . HIS A 1 369 ? -7.051 4.385 31.291 1.00 74.88 369 HIS A C 1
ATOM 2993 O O . HIS A 1 369 ? -6.347 4.115 32.265 1.00 74.88 369 HIS A O 1
ATOM 2999 N N . ARG A 1 370 ? -6.885 5.492 30.565 1.00 67.50 370 ARG A N 1
ATOM 3000 C CA . ARG A 1 370 ? -5.828 6.494 30.775 1.00 67.50 370 ARG A CA 1
ATOM 3001 C C . ARG A 1 370 ? -5.737 7.035 32.207 1.00 67.50 370 ARG A C 1
ATOM 3003 O O . ARG A 1 370 ? -4.634 7.156 32.731 1.00 67.50 370 ARG A O 1
ATOM 3010 N N . ASP A 1 371 ? -6.868 7.276 32.855 1.00 62.75 371 ASP A N 1
ATOM 3011 C CA . ASP A 1 371 ? -6.991 7.608 34.278 1.00 62.75 371 ASP A CA 1
ATOM 3012 C C . ASP A 1 371 ? -7.852 6.524 34.948 1.00 62.75 371 ASP A C 1
ATOM 3014 O O . ASP A 1 371 ? -8.762 5.991 34.322 1.00 62.75 371 ASP A O 1
ATOM 3018 N N . GLN A 1 372 ? -7.554 6.159 36.196 1.00 59.81 372 GLN A N 1
ATOM 3019 C CA . GLN A 1 372 ? -8.422 5.254 36.965 1.00 59.81 372 GLN A CA 1
ATOM 3020 C C . GLN A 1 372 ? -9.743 5.934 37.366 1.00 59.81 372 GLN A C 1
ATOM 3022 O O . GLN A 1 372 ? -10.705 5.241 37.677 1.00 59.81 372 GLN A O 1
ATOM 3027 N N . ASN A 1 373 ? -9.789 7.271 37.318 1.00 59.75 373 ASN A N 1
ATOM 3028 C CA . ASN A 1 373 ? -10.930 8.096 37.715 1.00 59.75 373 ASN A CA 1
ATOM 3029 C C . ASN A 1 373 ? -11.637 8.792 36.534 1.00 59.75 373 ASN A C 1
ATOM 3031 O O . ASN A 1 373 ? -12.483 9.658 36.766 1.00 59.75 373 ASN A O 1
ATOM 3035 N N . ARG A 1 374 ? -11.289 8.476 35.276 1.00 59.72 374 ARG A N 1
ATOM 3036 C CA . ARG A 1 374 ? -11.976 9.020 34.091 1.00 59.72 374 ARG A CA 1
ATOM 3037 C C . ARG A 1 374 ? -12.296 7.943 33.064 1.00 59.72 374 ARG A C 1
ATOM 3039 O O . ARG A 1 374 ? -11.460 7.103 32.734 1.00 59.72 374 ARG A O 1
ATOM 3046 N N . ASP A 1 375 ? -13.491 8.052 32.499 1.00 59.19 375 ASP A N 1
ATOM 3047 C CA . ASP A 1 375 ? -14.020 7.157 31.474 1.00 59.19 375 ASP A CA 1
ATOM 3048 C C . ASP A 1 375 ? -13.559 7.608 30.073 1.00 59.19 375 ASP A C 1
ATOM 3050 O O . ASP A 1 375 ? -14.348 8.036 29.220 1.00 59.19 375 ASP A O 1
ATOM 3054 N N . ASP A 1 376 ? -12.248 7.573 29.850 1.00 67.25 376 ASP A N 1
ATOM 3055 C CA . ASP A 1 376 ? -11.654 7.945 28.570 1.00 67.25 376 ASP A CA 1
ATOM 3056 C C . ASP A 1 376 ? -11.864 6.821 27.545 1.00 67.25 376 ASP A C 1
ATOM 3058 O O . ASP A 1 376 ? -11.615 5.652 27.861 1.00 67.25 376 ASP A O 1
ATOM 3062 N N . TRP A 1 377 ? -12.301 7.143 26.314 1.00 75.75 377 TRP A N 1
ATOM 3063 C CA . TRP A 1 377 ? -12.682 6.102 25.338 1.00 75.75 377 TRP A CA 1
ATOM 3064 C C . TRP A 1 377 ? -12.469 6.418 23.850 1.00 75.75 377 TRP A C 1
ATOM 3066 O O . TRP A 1 377 ? -12.606 5.506 23.036 1.00 75.75 377 TRP A O 1
ATOM 3076 N N . LYS A 1 378 ? -12.114 7.646 23.443 1.00 81.50 378 LYS A N 1
ATOM 3077 C CA . LYS A 1 378 ? -11.965 7.928 22.003 1.00 81.50 378 LYS A CA 1
ATOM 3078 C C . LYS A 1 378 ? -10.765 7.188 21.412 1.00 81.50 378 LYS A C 1
ATOM 3080 O O . LYS A 1 378 ? -9.680 7.176 22.006 1.00 81.50 378 LYS A O 1
ATOM 3085 N N . ILE A 1 379 ? -10.947 6.636 20.212 1.00 86.00 379 ILE A N 1
ATOM 3086 C CA . ILE A 1 379 ? -9.863 6.101 19.385 1.00 86.00 379 ILE A CA 1
ATOM 3087 C C . ILE A 1 379 ? -9.416 7.157 18.392 1.00 86.00 379 ILE A C 1
ATOM 3089 O O . ILE A 1 379 ? -10.205 7.697 17.615 1.00 86.00 379 ILE A O 1
ATOM 3093 N N . TRP A 1 380 ? -8.115 7.386 18.365 1.00 85.00 380 TRP A N 1
ATOM 3094 C CA . TRP A 1 380 ? -7.489 8.302 17.437 1.00 85.00 380 TRP A CA 1
ATOM 3095 C C . TRP A 1 380 ? -6.646 7.522 16.423 1.00 85.00 380 TRP A C 1
ATOM 3097 O O . TRP A 1 380 ? -5.695 6.848 16.803 1.00 85.00 380 TRP A O 1
ATOM 3107 N N . ALA A 1 381 ? -6.958 7.650 15.127 1.00 79.81 381 ALA A N 1
ATOM 3108 C CA . ALA A 1 381 ? -6.083 7.205 14.040 1.00 79.81 381 ALA A CA 1
ATOM 3109 C C . ALA A 1 381 ? -5.267 8.366 13.439 1.00 79.81 381 ALA A C 1
ATOM 3111 O O . ALA A 1 381 ? -5.814 9.407 13.060 1.00 79.81 381 ALA A O 1
ATOM 3112 N N . THR A 1 382 ? -3.948 8.190 13.340 1.00 71.62 382 THR A N 1
ATOM 3113 C CA . THR A 1 382 ? -3.043 9.127 12.648 1.00 71.62 382 THR A CA 1
ATOM 3114 C C . THR A 1 382 ? -2.664 8.586 11.273 1.00 71.62 382 THR A C 1
ATOM 3116 O O . THR A 1 382 ? -2.576 7.378 11.123 1.00 71.62 382 THR A O 1
ATOM 3119 N N . ASN A 1 383 ? -2.378 9.472 10.311 1.00 73.56 383 ASN A N 1
ATOM 3120 C CA . ASN A 1 383 ? -1.906 9.155 8.954 1.00 73.56 383 ASN A CA 1
ATOM 3121 C C . ASN A 1 383 ? -2.805 8.210 8.126 1.00 73.56 383 ASN A C 1
ATOM 3123 O O . ASN A 1 383 ? -3.836 7.708 8.570 1.00 73.56 383 ASN A O 1
ATOM 3127 N N . SER A 1 384 ? -2.445 8.034 6.857 1.00 77.44 384 SER A N 1
ATOM 3128 C CA . SER A 1 384 ? -3.232 7.265 5.895 1.00 77.44 384 SER A CA 1
ATOM 3129 C C . SER A 1 384 ? -3.066 5.752 6.010 1.00 77.44 384 SER A C 1
ATOM 3131 O O . SER A 1 384 ? -4.034 5.029 5.802 1.00 77.44 384 SER A O 1
ATOM 3133 N N . GLN A 1 385 ? -1.871 5.267 6.349 1.00 81.19 385 GLN A N 1
ATOM 3134 C CA . GLN A 1 385 ? -1.564 3.839 6.456 1.00 81.19 385 GLN A CA 1
ATOM 3135 C C . GLN A 1 385 ? -2.368 3.176 7.579 1.00 81.19 385 GLN A C 1
ATOM 3137 O O . GLN A 1 385 ? -2.991 2.135 7.385 1.00 81.19 385 GLN A O 1
ATOM 3142 N N . VAL A 1 386 ? -2.371 3.781 8.767 1.00 85.06 386 VAL A N 1
ATOM 3143 C CA . VAL A 1 386 ? -3.142 3.258 9.899 1.00 85.06 386 VAL A CA 1
ATOM 3144 C C . VAL A 1 386 ? -4.629 3.376 9.626 1.00 85.06 386 VAL A C 1
ATOM 3146 O O . VAL A 1 386 ? -5.369 2.444 9.931 1.00 85.06 386 VAL A O 1
ATOM 3149 N N . LEU A 1 387 ? -5.068 4.492 9.034 1.00 87.31 387 LEU A N 1
ATOM 3150 C CA . LEU A 1 387 ? -6.465 4.671 8.660 1.00 87.31 387 LEU A CA 1
ATOM 3151 C C . LEU A 1 387 ? -6.925 3.594 7.669 1.00 87.31 387 LEU A C 1
ATOM 3153 O O . LEU A 1 387 ? -7.991 3.023 7.870 1.00 87.31 387 LEU A O 1
ATOM 3157 N N . ASP A 1 388 ? -6.119 3.273 6.655 1.00 90.50 388 ASP A N 1
ATOM 3158 C CA . ASP A 1 388 ? -6.378 2.165 5.730 1.00 90.50 388 ASP A CA 1
ATOM 3159 C C . ASP A 1 388 ? -6.607 0.853 6.492 1.00 90.50 388 ASP A C 1
ATOM 3161 O O . ASP A 1 388 ? -7.652 0.223 6.324 1.00 90.50 388 ASP A O 1
ATOM 3165 N N . ILE A 1 389 ? -5.686 0.481 7.388 1.00 92.00 389 ILE A N 1
ATOM 3166 C CA . ILE A 1 389 ? -5.789 -0.773 8.147 1.00 92.00 389 ILE A CA 1
ATOM 3167 C C . ILE A 1 389 ? -7.014 -0.756 9.077 1.00 92.00 389 ILE A C 1
ATOM 3169 O O . ILE A 1 389 ? -7.706 -1.766 9.195 1.00 92.00 389 ILE A O 1
ATOM 3173 N N . CYS A 1 390 ? -7.336 0.383 9.701 1.00 92.50 390 CYS A N 1
ATOM 3174 C CA . CYS A 1 390 ? -8.550 0.533 10.511 1.00 92.50 390 CYS A CA 1
ATOM 3175 C C . CYS A 1 390 ? -9.810 0.297 9.676 1.00 92.50 390 CYS A C 1
ATOM 3177 O O . CYS A 1 390 ? -10.685 -0.468 10.079 1.00 92.50 390 CYS A O 1
ATOM 3179 N N . ILE A 1 391 ? -9.880 0.906 8.489 1.00 94.00 391 ILE A N 1
ATOM 3180 C CA . ILE A 1 391 ? -10.999 0.721 7.566 1.00 94.00 391 ILE A CA 1
ATOM 3181 C C . ILE A 1 391 ? -11.065 -0.744 7.117 1.00 94.00 391 ILE A C 1
ATOM 3183 O O . ILE A 1 391 ? -12.154 -1.309 7.080 1.00 94.00 391 ILE A O 1
ATOM 3187 N N . ALA A 1 392 ? -9.933 -1.394 6.832 1.00 95.62 392 ALA A N 1
ATOM 3188 C CA . ALA A 1 392 ? -9.889 -2.808 6.457 1.00 95.62 392 ALA A CA 1
ATOM 3189 C C . ALA A 1 392 ? -10.410 -3.729 7.578 1.00 95.62 392 ALA A C 1
ATOM 3191 O O . ALA A 1 392 ? -11.055 -4.740 7.303 1.00 95.62 392 ALA A O 1
ATOM 3192 N N . LEU A 1 393 ? -10.182 -3.349 8.837 1.00 96.38 393 LEU A N 1
ATOM 3193 C CA . LEU A 1 393 ? -10.730 -3.999 10.029 1.00 96.38 393 LEU A CA 1
ATOM 3194 C C . LEU A 1 393 ? -12.198 -3.633 10.311 1.00 96.38 393 LEU A C 1
ATOM 3196 O O . LEU A 1 393 ? -12.776 -4.143 11.261 1.00 96.38 393 LEU A O 1
ATOM 3200 N N . GLY A 1 394 ? -12.829 -2.749 9.536 1.00 95.50 394 GLY A N 1
ATOM 3201 C CA . GLY A 1 394 ? -14.185 -2.279 9.836 1.00 95.50 394 GLY A CA 1
ATOM 3202 C C . GLY A 1 394 ? -14.267 -1.357 11.057 1.00 95.50 394 GLY A C 1
ATOM 3203 O O . GLY A 1 394 ? -15.363 -1.082 11.543 1.00 95.50 394 GLY A O 1
ATOM 3204 N N . LEU A 1 395 ? -13.133 -0.862 11.556 1.00 94.88 395 LEU A N 1
ATOM 3205 C CA . LEU A 1 395 ? -13.063 0.021 12.712 1.00 94.88 395 LEU A CA 1
ATOM 3206 C C . LEU A 1 395 ? -13.233 1.480 12.284 1.00 94.88 395 LEU A C 1
ATOM 3208 O O . LEU A 1 395 ? -12.441 2.019 11.510 1.00 94.88 395 LEU A O 1
ATOM 3212 N N . LYS A 1 396 ? -14.253 2.138 12.838 1.00 93.50 396 LYS A N 1
ATOM 3213 C CA . LYS A 1 396 ? -14.449 3.584 12.733 1.00 93.50 396 LYS A CA 1
ATOM 3214 C C . LYS A 1 396 ? -13.686 4.270 13.875 1.00 93.50 396 LYS A C 1
ATOM 3216 O O . LYS A 1 396 ? -14.081 4.072 15.025 1.00 93.50 396 LYS A O 1
ATOM 3221 N N . PRO A 1 397 ? -12.626 5.056 13.605 1.00 91.00 397 PRO A N 1
ATOM 3222 C CA . PRO A 1 397 ? -12.013 5.878 14.644 1.00 91.00 397 PRO A CA 1
ATOM 3223 C C . PRO A 1 397 ? -12.987 6.972 15.107 1.00 91.00 397 PRO A C 1
ATOM 3225 O O . PRO A 1 397 ? -13.937 7.312 14.404 1.00 91.00 397 PRO A O 1
ATOM 3228 N N . ASP A 1 398 ? -12.741 7.550 16.278 1.00 87.75 398 ASP A N 1
ATOM 3229 C CA . ASP A 1 398 ? -13.533 8.672 16.794 1.00 87.75 398 ASP A CA 1
ATOM 3230 C C . ASP A 1 398 ? -12.939 10.024 16.411 1.00 87.75 398 ASP A C 1
ATOM 3232 O O . ASP A 1 398 ? -13.659 11.019 16.390 1.00 87.75 398 ASP A O 1
ATOM 3236 N N . LEU A 1 399 ? -11.636 10.052 16.111 1.00 84.31 399 LEU A N 1
ATOM 3237 C CA . LEU A 1 399 ? -10.879 11.241 15.739 1.00 84.31 399 LEU A CA 1
ATOM 3238 C C . LEU A 1 399 ? -9.919 10.942 14.584 1.00 84.31 399 LEU A C 1
ATOM 3240 O O . LEU A 1 399 ? -9.219 9.922 14.584 1.00 84.31 399 LEU A O 1
ATOM 3244 N N . LEU A 1 400 ? -9.827 11.886 13.646 1.00 80.12 400 LEU A N 1
ATOM 3245 C CA . LEU A 1 400 ? -8.812 11.904 12.593 1.00 80.12 400 LEU A CA 1
ATOM 3246 C C . LEU A 1 400 ? -7.850 13.066 12.813 1.00 80.12 400 LEU A C 1
ATOM 3248 O O . LEU A 1 400 ? -8.271 14.175 13.139 1.00 80.12 400 LEU A O 1
ATOM 3252 N N . VAL A 1 401 ? -6.563 12.844 12.555 1.00 70.56 401 VAL A N 1
ATOM 3253 C CA . VAL A 1 401 ? -5.554 13.907 12.633 1.00 70.56 401 VAL A CA 1
ATOM 3254 C C . VAL A 1 401 ? -4.922 14.218 11.293 1.00 70.56 401 VAL A C 1
ATOM 3256 O O . VAL A 1 401 ? -4.451 13.329 10.586 1.00 70.56 401 VAL A O 1
ATOM 3259 N N . LYS A 1 402 ? -4.858 15.520 11.001 1.00 62.47 402 LYS A N 1
ATOM 3260 C CA . LYS A 1 402 ? -4.232 16.102 9.816 1.00 62.47 402 LYS A CA 1
ATOM 3261 C C . LYS A 1 402 ? -2.897 16.751 10.163 1.00 62.47 402 LYS A C 1
ATOM 3263 O O . LYS A 1 402 ? -2.858 17.650 11.008 1.00 62.47 402 LYS A O 1
ATOM 3268 N N . GLY A 1 403 ? -1.844 16.361 9.442 1.00 50.97 403 GLY A N 1
ATOM 3269 C CA . GLY A 1 403 ? -0.532 17.022 9.412 1.00 50.97 403 GLY A CA 1
ATOM 3270 C C . GLY A 1 403 ? 0.615 16.246 10.085 1.00 50.97 403 GLY A C 1
ATOM 3271 O O . GLY A 1 403 ? 0.540 15.040 10.294 1.00 50.97 403 GLY A O 1
ATOM 3272 N N . GLU A 1 404 ? 1.675 16.976 10.449 1.00 44.22 404 GLU A N 1
ATOM 3273 C CA . GLU A 1 404 ? 3.037 16.534 10.832 1.00 44.22 404 GLU A CA 1
ATOM 3274 C C . GLU A 1 404 ? 3.179 15.524 11.998 1.00 44.22 404 GLU A C 1
ATOM 3276 O O . GLU A 1 404 ? 4.288 15.075 12.272 1.00 44.22 404 GLU A O 1
ATOM 3281 N N . LEU A 1 405 ? 2.096 15.106 12.668 1.00 43.22 405 LEU A N 1
ATOM 3282 C CA . LEU A 1 405 ? 2.134 13.985 13.622 1.00 43.22 405 LEU A CA 1
ATOM 3283 C C . LEU A 1 405 ? 2.285 12.648 12.870 1.00 43.22 405 LEU A C 1
ATOM 3285 O O . LEU A 1 405 ? 2.695 11.659 13.471 1.00 43.22 405 LEU A O 1
ATOM 3289 N N . SER A 1 406 ? 2.029 12.615 11.551 1.00 48.28 406 SER A N 1
ATOM 3290 C CA . SER A 1 406 ? 2.618 11.598 10.684 1.00 48.28 406 SER A CA 1
ATOM 3291 C C . SER A 1 406 ? 4.120 11.871 10.610 1.00 48.28 406 SER A C 1
ATOM 3293 O O . SER A 1 406 ? 4.549 12.866 10.026 1.00 48.28 406 SER A O 1
ATOM 3295 N N . THR A 1 407 ? 4.913 10.991 11.197 1.00 40.28 407 THR A N 1
ATOM 3296 C CA . THR A 1 407 ? 6.384 11.030 11.295 1.00 40.28 407 THR A CA 1
ATOM 3297 C C . THR A 1 407 ? 7.164 11.243 9.978 1.00 40.28 407 THR A C 1
ATOM 3299 O O . THR A 1 407 ? 8.388 11.219 9.981 1.00 40.28 407 THR A O 1
ATOM 3302 N N . SER A 1 408 ? 6.516 11.480 8.837 1.00 42.28 408 SER A N 1
ATOM 3303 C CA . SER A 1 408 ? 7.178 11.840 7.585 1.00 42.28 408 SER A CA 1
ATOM 3304 C C . SER A 1 408 ? 6.832 13.220 7.026 1.00 42.28 408 SER A C 1
ATOM 3306 O O . SER A 1 408 ? 7.268 13.481 5.921 1.00 42.28 408 SER A O 1
ATOM 3308 N N . VAL A 1 409 ? 6.075 14.110 7.687 1.00 41.28 409 VAL A N 1
ATOM 3309 C CA . VAL A 1 409 ? 5.652 15.441 7.141 1.00 41.28 409 VAL A CA 1
ATOM 3310 C C . VAL A 1 409 ? 4.797 15.376 5.844 1.00 41.28 409 VAL A C 1
ATOM 3312 O O . VAL A 1 409 ? 4.139 16.343 5.480 1.00 41.28 409 VAL A O 1
ATOM 3315 N N . HIS A 1 410 ? 4.763 14.220 5.175 1.00 47.44 410 HIS A N 1
ATOM 3316 C CA . HIS A 1 410 ? 4.195 13.966 3.850 1.00 47.44 410 HIS A CA 1
ATOM 3317 C C . HIS A 1 410 ? 2.868 13.176 3.874 1.00 47.44 410 HIS A C 1
ATOM 3319 O O . HIS A 1 410 ? 2.436 12.720 2.823 1.00 47.44 410 HIS A O 1
ATOM 3325 N N . GLU A 1 411 ? 2.239 12.932 5.036 1.00 52.69 411 GLU A N 1
ATOM 3326 C CA . GLU A 1 411 ? 1.113 11.979 5.159 1.00 52.69 411 GLU A CA 1
ATOM 3327 C C . GLU A 1 411 ? -0.079 12.523 5.964 1.00 52.69 411 GLU A C 1
ATOM 3329 O O . GLU A 1 411 ? -0.473 11.994 7.003 1.00 52.69 411 GLU A O 1
ATOM 3334 N N . ASP A 1 412 ? -0.706 13.579 5.448 1.00 57.09 412 ASP A N 1
ATOM 3335 C CA . ASP A 1 412 ? -2.093 13.911 5.790 1.00 57.09 412 ASP A CA 1
ATOM 3336 C C . ASP A 1 412 ? -3.029 12.821 5.207 1.00 57.09 412 ASP A C 1
ATOM 3338 O O . ASP A 1 412 ? -2.865 12.454 4.044 1.00 57.09 412 ASP A O 1
ATOM 3342 N N . PRO A 1 413 ? -4.017 12.287 5.955 1.00 54.03 413 PRO A N 1
ATOM 3343 C CA . PRO A 1 413 ? -5.048 11.394 5.415 1.00 54.03 413 PRO A CA 1
ATOM 3344 C C . PRO A 1 413 ? -5.715 11.890 4.122 1.00 54.03 413 PRO A C 1
ATOM 3346 O O . PRO A 1 413 ? -6.082 11.076 3.277 1.00 54.03 413 PRO A O 1
ATOM 3349 N N . ASN A 1 414 ? -5.811 13.210 3.914 1.00 58.16 414 ASN A N 1
ATOM 3350 C CA . ASN A 1 414 ? -6.317 13.781 2.658 1.00 58.16 414 ASN A CA 1
ATOM 3351 C C . ASN A 1 414 ? -5.377 13.543 1.463 1.00 58.16 414 ASN A C 1
ATOM 3353 O O . ASN A 1 414 ? -5.824 13.611 0.322 1.00 58.16 414 ASN A O 1
ATOM 3357 N N . LEU A 1 415 ? -4.095 13.245 1.705 1.00 55.19 415 LEU A N 1
ATOM 3358 C CA . LEU A 1 415 ? -3.126 12.858 0.676 1.00 55.19 415 LEU A CA 1
ATOM 3359 C C . LEU A 1 415 ? -3.300 11.399 0.242 1.00 55.19 415 LEU A C 1
ATOM 3361 O O . LEU A 1 415 ? -2.839 11.038 -0.832 1.00 55.19 415 LEU A O 1
ATOM 3365 N N . ALA A 1 416 ? -3.997 10.552 1.003 1.00 65.56 416 ALA A N 1
ATOM 3366 C CA . ALA A 1 416 ? -4.346 9.201 0.565 1.00 65.56 416 ALA A CA 1
ATOM 3367 C C . ALA A 1 416 ? -5.699 9.183 -0.147 1.00 65.56 416 ALA A C 1
ATOM 3369 O O . ALA A 1 416 ? -6.686 8.629 0.335 1.00 65.56 416 ALA A O 1
ATOM 3370 N N . TYR A 1 417 ? -5.745 9.770 -1.345 1.00 71.25 417 TYR A N 1
ATOM 3371 C CA . TYR A 1 417 ? -6.987 9.901 -2.118 1.00 71.25 417 TYR A CA 1
ATOM 3372 C C . TYR A 1 417 ? -7.680 8.585 -2.428 1.00 71.25 417 TYR A C 1
ATOM 3374 O O . TYR A 1 417 ? -8.885 8.564 -2.674 1.00 71.25 417 TYR A O 1
ATOM 3382 N N . TYR A 1 418 ? -6.940 7.483 -2.417 1.00 78.62 418 TYR A N 1
ATOM 3383 C CA . TYR A 1 418 ? -7.523 6.171 -2.615 1.00 78.62 418 TYR A CA 1
ATOM 3384 C C . TYR A 1 418 ? -8.535 5.799 -1.501 1.00 78.62 418 TYR A C 1
ATOM 3386 O O . TYR A 1 418 ? -9.384 4.938 -1.736 1.00 78.62 418 TYR A O 1
ATOM 3394 N N . LEU A 1 419 ? -8.507 6.489 -0.349 1.00 82.81 419 LEU A N 1
ATOM 3395 C CA . LEU A 1 419 ? -9.468 6.380 0.758 1.00 82.81 419 LEU A CA 1
ATOM 3396 C C . LEU A 1 419 ? -10.589 7.434 0.721 1.00 82.81 419 LEU A C 1
ATOM 3398 O O . LEU A 1 419 ? -11.492 7.382 1.553 1.00 82.81 419 LEU A O 1
ATOM 3402 N N . ASN A 1 420 ? -10.563 8.391 -0.214 1.00 78.44 420 ASN A N 1
ATOM 3403 C CA . ASN A 1 420 ? -11.441 9.569 -0.191 1.00 78.44 420 ASN A CA 1
ATOM 3404 C C . ASN A 1 420 ? -12.934 9.215 -0.161 1.00 78.44 420 ASN A C 1
ATOM 3406 O O . ASN A 1 420 ? -13.701 9.859 0.544 1.00 78.44 420 ASN A O 1
ATOM 3410 N N . ASP A 1 421 ? -13.346 8.176 -0.887 1.00 79.19 421 ASP A N 1
ATOM 3411 C CA . ASP A 1 421 ? -14.749 7.749 -0.911 1.00 79.19 421 ASP A CA 1
ATOM 3412 C C . ASP A 1 421 ? -15.195 7.227 0.461 1.00 79.19 421 ASP A C 1
ATOM 3414 O O . ASP A 1 421 ? -16.297 7.522 0.918 1.00 79.19 421 ASP A O 1
ATOM 3418 N N . VAL A 1 422 ? -14.314 6.516 1.171 1.00 82.56 422 VAL A N 1
ATOM 3419 C CA . VAL A 1 422 ? -14.581 6.081 2.548 1.00 82.56 422 VAL A CA 1
ATOM 3420 C C . VAL A 1 422 ? -14.623 7.282 3.483 1.00 82.56 422 VAL A C 1
ATOM 3422 O O . VAL A 1 422 ? -15.531 7.383 4.306 1.00 82.56 422 VAL A O 1
ATOM 3425 N N . ILE A 1 423 ? -13.681 8.215 3.323 1.00 81.94 423 ILE A N 1
ATOM 3426 C CA . ILE A 1 423 ? -13.612 9.427 4.141 1.00 81.94 423 ILE A CA 1
ATOM 3427 C C . ILE A 1 423 ? -14.893 10.255 3.989 1.00 81.94 423 ILE A C 1
ATOM 3429 O O . ILE A 1 423 ? -15.501 10.641 4.983 1.00 81.94 423 ILE A O 1
ATOM 3433 N N . LYS A 1 424 ? -15.340 10.480 2.753 1.00 82.38 424 LYS A N 1
ATOM 3434 C CA . LYS A 1 424 ? -16.532 11.274 2.441 1.00 82.38 424 LYS A CA 1
ATOM 3435 C C . LYS A 1 424 ? -17.839 10.610 2.855 1.00 82.38 424 LYS A C 1
ATOM 3437 O O . LYS A 1 424 ? -18.760 11.325 3.222 1.00 82.38 424 LYS A O 1
ATOM 3442 N N . ASN A 1 425 ? -17.933 9.283 2.779 1.00 88.25 425 ASN A N 1
ATOM 3443 C CA . ASN A 1 425 ? -19.211 8.595 2.972 1.00 88.25 425 ASN A CA 1
ATOM 3444 C C . ASN A 1 425 ? -19.377 8.004 4.374 1.00 88.25 425 ASN A C 1
ATOM 3446 O O . ASN A 1 425 ? -20.486 7.974 4.894 1.00 88.25 425 ASN A O 1
ATOM 3450 N N . GLN A 1 426 ? -18.302 7.496 4.981 1.00 92.25 426 GLN A N 1
ATOM 3451 C CA . GLN A 1 426 ? -18.372 6.773 6.257 1.00 92.25 426 GLN A CA 1
ATOM 3452 C C . GLN A 1 426 ? -17.685 7.503 7.419 1.00 92.25 426 GLN A C 1
ATOM 3454 O O . GLN A 1 426 ? -17.935 7.155 8.574 1.00 92.25 426 GLN A O 1
ATOM 3459 N N . LEU A 1 427 ? -16.828 8.491 7.133 1.00 88.12 427 LEU A N 1
ATOM 3460 C CA . LEU A 1 427 ? -16.034 9.228 8.129 1.00 88.12 427 LEU A CA 1
ATOM 3461 C C . LEU A 1 427 ? -16.300 10.746 8.109 1.00 88.12 427 LEU A C 1
ATOM 3463 O O . LEU A 1 427 ? -15.561 11.499 8.741 1.00 88.12 427 LEU A O 1
ATOM 3467 N N . SER A 1 428 ? -17.322 11.217 7.390 1.00 85.94 428 SER A N 1
ATOM 3468 C CA . SER A 1 428 ? -17.612 12.651 7.227 1.00 85.94 428 SER A CA 1
ATOM 3469 C C . SER A 1 428 ? -18.039 13.345 8.519 1.00 85.94 428 SER A C 1
ATOM 3471 O O . SER A 1 428 ? -17.882 14.553 8.654 1.00 85.94 428 SER A O 1
ATOM 3473 N N . ASP A 1 429 ? -18.599 12.578 9.449 1.00 84.56 429 ASP A N 1
ATOM 3474 C CA . ASP A 1 429 ? -19.052 12.988 10.778 1.00 84.56 429 ASP A CA 1
ATOM 3475 C C . ASP A 1 429 ? -17.944 12.925 11.839 1.00 84.56 429 ASP A C 1
ATOM 3477 O O . ASP A 1 429 ? -18.174 13.295 12.989 1.00 84.56 429 ASP A O 1
ATOM 3481 N N . ILE A 1 430 ? -16.751 12.437 11.485 1.00 84.12 430 ILE A N 1
ATOM 3482 C CA . ILE A 1 430 ? -15.641 12.348 12.429 1.00 84.12 430 ILE A CA 1
ATOM 3483 C C . ILE A 1 430 ? -14.959 13.704 12.566 1.00 84.12 430 ILE A C 1
ATOM 3485 O O . ILE A 1 430 ? -14.608 14.359 11.583 1.00 84.12 430 ILE A O 1
ATOM 3489 N N . GLU A 1 431 ? -14.710 14.087 13.816 1.00 81.75 431 GLU A N 1
ATOM 3490 C CA . GLU A 1 431 ? -13.946 15.278 14.153 1.00 81.75 431 GLU A CA 1
ATOM 3491 C C . GLU A 1 431 ? -12.519 15.186 13.587 1.00 81.75 431 GLU A C 1
ATOM 3493 O O . GLU A 1 431 ? -11.782 14.216 13.801 1.00 81.75 431 GLU A O 1
ATOM 3498 N N . GLN A 1 432 ? -12.128 16.226 12.850 1.00 76.75 432 GLN A N 1
ATOM 3499 C CA . GLN A 1 432 ? -10.805 16.352 12.252 1.00 76.75 432 GLN A CA 1
ATOM 3500 C C . GLN A 1 432 ? -9.982 17.369 13.031 1.00 76.75 432 GLN A C 1
ATOM 3502 O O . GLN A 1 432 ? -10.310 18.555 13.077 1.00 76.75 432 GLN A O 1
ATOM 3507 N N . ILE A 1 433 ? -8.868 16.915 13.586 1.00 71.50 433 ILE A N 1
ATOM 3508 C CA . ILE A 1 433 ? -7.950 17.741 14.360 1.00 71.50 433 ILE A CA 1
ATOM 3509 C C . ILE A 1 433 ? -6.756 18.102 13.478 1.00 71.50 433 ILE A C 1
ATOM 3511 O O . ILE A 1 433 ? -6.115 17.236 12.883 1.00 71.50 433 ILE A O 1
ATOM 3515 N N . SER A 1 434 ? -6.445 19.394 13.387 1.00 66.62 434 SER A N 1
ATOM 3516 C CA . SER A 1 434 ? -5.280 19.901 12.662 1.00 66.62 434 SER A CA 1
ATOM 3517 C C . SER A 1 434 ? -4.218 20.358 13.644 1.00 66.62 434 SER A C 1
ATOM 3519 O O . SER A 1 434 ? -4.426 21.264 14.434 1.00 66.62 434 SER A O 1
ATOM 3521 N N . ILE A 1 435 ? -3.030 19.791 13.541 1.00 60.41 435 ILE A N 1
ATOM 3522 C CA . ILE A 1 435 ? -1.881 20.051 14.424 1.00 60.4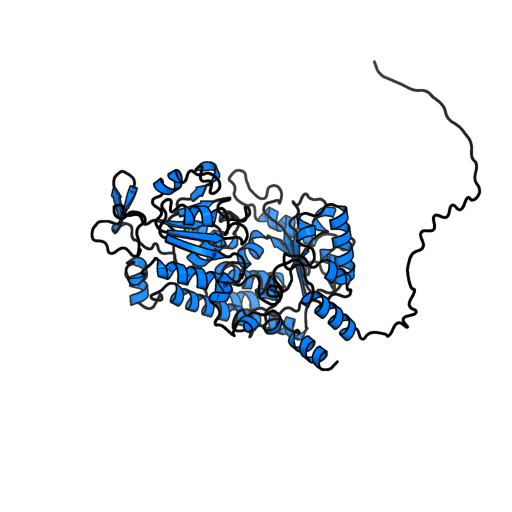1 435 ILE A CA 1
ATOM 3523 C C . ILE A 1 435 ? -1.521 21.535 14.491 1.00 60.41 435 ILE A C 1
ATOM 3525 O O . ILE A 1 435 ? -1.305 22.075 15.573 1.00 60.41 435 ILE A O 1
ATOM 3529 N N . LYS A 1 436 ? -1.532 22.213 13.335 1.00 60.50 436 LYS A N 1
ATOM 3530 C CA . LYS A 1 436 ? -1.210 23.643 13.223 1.00 60.50 436 LYS A CA 1
ATOM 3531 C C . LYS A 1 436 ? -2.305 24.530 13.815 1.00 60.50 436 LYS A C 1
ATOM 3533 O O . LYS A 1 436 ? -1.992 25.518 14.465 1.00 60.50 436 LYS A O 1
ATOM 3538 N N . LYS A 1 437 ? -3.579 24.174 13.615 1.00 60.47 437 LYS A N 1
ATOM 3539 C CA . LYS A 1 437 ? -4.729 24.950 14.116 1.00 60.47 437 LYS A CA 1
ATOM 3540 C C . LYS A 1 437 ? -5.017 24.683 15.596 1.00 60.47 437 LYS A C 1
ATOM 3542 O O . LYS A 1 437 ? -5.450 25.574 16.310 1.00 60.47 437 LYS A O 1
ATOM 3547 N N . ASN A 1 438 ? -4.797 23.451 16.041 1.00 61.62 438 ASN A N 1
ATOM 3548 C CA . ASN A 1 438 ? -5.096 22.964 17.384 1.00 61.62 438 ASN A CA 1
ATOM 3549 C C . ASN A 1 438 ? -3.856 22.969 18.302 1.00 61.62 438 ASN A C 1
ATOM 3551 O O . ASN A 1 438 ? -3.932 22.452 19.412 1.00 61.62 438 ASN A O 1
ATOM 3555 N N . HIS A 1 439 ? -2.733 23.544 17.849 1.00 56.66 439 HIS A N 1
ATOM 3556 C CA . HIS A 1 439 ? -1.484 23.703 18.606 1.00 56.66 439 HIS A CA 1
ATOM 3557 C C . HIS A 1 439 ? -0.930 22.402 19.216 1.00 56.66 439 HIS A C 1
ATOM 3559 O O . HIS A 1 439 ? -0.395 22.403 20.323 1.00 56.66 439 HIS A O 1
ATOM 3565 N N . ILE A 1 440 ? -1.039 21.284 18.495 1.00 58.09 440 ILE A N 1
ATOM 3566 C CA . ILE A 1 440 ? -0.498 19.989 18.933 1.00 58.09 440 ILE A CA 1
ATOM 3567 C C . ILE A 1 440 ? 0.897 19.836 18.331 1.00 58.09 440 ILE A C 1
ATOM 3569 O O . ILE A 1 440 ? 1.012 19.810 17.117 1.00 58.09 440 ILE A O 1
ATOM 3573 N N . ASN A 1 441 ? 1.962 19.729 19.124 1.00 54.97 441 ASN A N 1
ATOM 3574 C CA . ASN A 1 441 ? 3.317 19.525 18.598 1.00 54.97 441 ASN A CA 1
ATOM 3575 C C . ASN A 1 441 ? 4.070 18.480 19.438 1.00 54.97 441 ASN A C 1
ATOM 3577 O O . ASN A 1 441 ? 4.350 18.748 20.599 1.00 54.97 441 ASN A O 1
ATOM 3581 N N . TRP A 1 442 ? 4.440 17.325 18.857 1.00 51.81 442 TRP A N 1
ATOM 3582 C CA . TRP A 1 442 ? 5.201 16.271 19.560 1.00 51.81 442 TRP A CA 1
ATOM 3583 C C . TRP A 1 442 ? 6.596 16.729 20.017 1.00 51.81 442 TRP A C 1
ATOM 3585 O O . TRP A 1 442 ? 7.149 16.163 20.957 1.00 51.81 442 TRP A O 1
ATOM 3595 N N . THR A 1 443 ? 7.198 17.727 19.360 1.00 50.16 443 THR A N 1
ATOM 3596 C CA . THR A 1 443 ? 8.526 18.235 19.744 1.00 50.16 443 THR A CA 1
ATOM 3597 C C . THR A 1 443 ? 8.455 19.309 20.828 1.00 50.16 443 THR A C 1
ATOM 3599 O O . THR A 1 443 ? 9.492 19.670 21.383 1.00 50.16 443 THR A O 1
ATOM 3602 N N . ALA A 1 444 ? 7.260 19.828 21.135 1.00 49.19 444 ALA A N 1
ATOM 3603 C CA . ALA A 1 444 ? 7.028 20.772 22.220 1.00 49.19 444 ALA A CA 1
ATOM 3604 C C . ALA A 1 444 ? 6.362 20.049 23.398 1.00 49.19 444 ALA A C 1
ATOM 3606 O O . ALA A 1 444 ? 5.457 19.243 23.235 1.00 49.19 444 ALA A O 1
ATOM 3607 N N . THR A 1 445 ? 6.792 20.349 24.616 1.00 48.03 445 THR A N 1
ATOM 3608 C CA . THR A 1 445 ? 6.403 19.675 25.868 1.00 48.03 445 THR A CA 1
ATOM 3609 C C . THR A 1 445 ? 4.927 19.826 26.287 1.00 48.03 445 THR A C 1
ATOM 3611 O O . THR A 1 445 ? 4.581 19.425 27.398 1.00 48.03 445 THR A O 1
ATOM 3614 N N . ASN A 1 446 ? 4.044 20.387 25.449 1.00 56.22 446 ASN A N 1
ATOM 3615 C CA . ASN A 1 446 ? 2.651 20.663 25.807 1.00 56.22 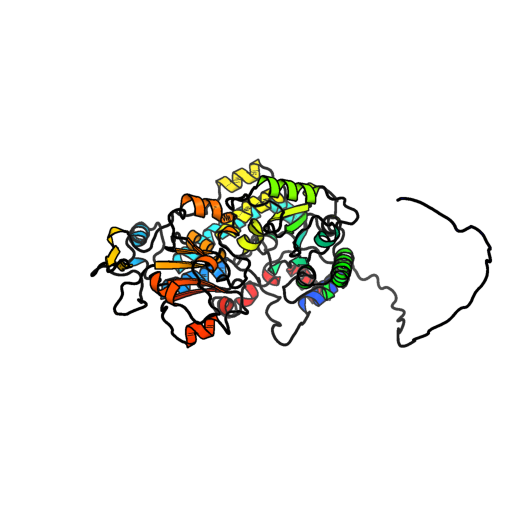446 ASN A CA 1
ATOM 3616 C C . ASN A 1 446 ? 1.661 19.678 25.156 1.00 56.22 446 ASN A C 1
ATOM 3618 O O . ASN A 1 446 ? 1.227 19.861 24.020 1.00 56.22 446 ASN A O 1
ATOM 3622 N N . TYR A 1 447 ? 1.263 18.664 25.928 1.00 61.41 447 TYR A N 1
ATOM 3623 C CA . TYR A 1 447 ? 0.252 17.663 25.560 1.00 61.41 447 TYR A CA 1
ATOM 3624 C C . TYR A 1 447 ? -1.163 17.988 26.066 1.00 61.41 447 TYR A C 1
ATOM 3626 O O . TYR A 1 447 ? -2.083 17.190 25.876 1.00 61.41 447 TYR A O 1
ATOM 3634 N N . GLU A 1 448 ? -1.375 19.153 26.688 1.00 61.47 448 GLU A N 1
ATOM 3635 C CA . GLU A 1 448 ? -2.678 19.559 27.231 1.00 61.47 448 GLU A CA 1
ATOM 3636 C C . GLU A 1 448 ? -3.816 19.546 26.192 1.00 61.47 448 GLU A C 1
ATOM 3638 O O . GLU A 1 448 ? -4.899 19.049 26.512 1.00 61.47 448 GLU A O 1
ATOM 3643 N N . PRO A 1 449 ? -3.601 19.964 24.924 1.00 63.91 449 PRO A N 1
ATOM 3644 C CA . PRO A 1 449 ? -4.639 19.858 23.902 1.00 63.91 449 PRO A CA 1
ATOM 3645 C C . PRO A 1 449 ? -5.111 18.418 23.671 1.00 63.91 449 PRO A C 1
ATOM 3647 O O . PRO A 1 449 ? -6.296 18.206 23.447 1.00 63.91 449 PRO A O 1
ATOM 3650 N N . ILE A 1 450 ? -4.222 17.420 23.784 1.00 65.75 450 ILE A N 1
ATOM 3651 C CA . ILE A 1 450 ? -4.580 15.998 23.639 1.00 65.75 450 ILE A CA 1
ATOM 3652 C C . ILE A 1 450 ? -5.373 15.506 24.854 1.00 65.75 450 ILE A C 1
ATOM 3654 O O . ILE A 1 450 ? -6.271 14.670 24.720 1.00 65.75 450 ILE A O 1
ATOM 3658 N N . LYS A 1 451 ? -5.099 16.047 26.048 1.00 65.62 451 LYS A N 1
ATOM 3659 C CA . LYS A 1 451 ? -5.845 15.679 27.255 1.00 65.62 451 LYS A CA 1
ATOM 3660 C C . LYS A 1 451 ? -7.331 15.988 27.151 1.00 65.62 451 LYS A C 1
ATOM 3662 O O . LYS A 1 451 ? -8.146 15.130 27.504 1.00 65.62 451 LYS A O 1
ATOM 3667 N N . ASN A 1 452 ? -7.654 17.140 26.573 1.00 69.56 452 ASN A N 1
ATOM 3668 C CA . ASN A 1 452 ? -9.023 17.611 26.376 1.00 69.56 452 ASN A CA 1
ATOM 3669 C C . ASN A 1 452 ? -9.797 16.837 25.295 1.00 69.56 452 ASN A C 1
ATOM 3671 O O . ASN A 1 452 ? -11.016 16.949 25.225 1.00 69.56 452 ASN A O 1
ATOM 3675 N N . LEU A 1 453 ? -9.122 16.017 24.481 1.00 73.25 453 LEU A N 1
ATOM 3676 C CA . LEU A 1 453 ? -9.768 15.218 23.432 1.00 73.25 453 LEU A CA 1
ATOM 3677 C C . LEU A 1 453 ? -10.371 13.902 23.932 1.00 73.25 453 LEU A C 1
ATOM 3679 O O . LEU A 1 453 ? -11.087 13.243 23.185 1.00 73.25 453 LEU A O 1
ATOM 3683 N N . ASN A 1 454 ? -10.097 13.521 25.177 1.00 76.44 454 ASN A N 1
ATOM 3684 C CA . ASN A 1 454 ? -10.550 12.272 25.783 1.00 76.44 454 ASN A CA 1
ATOM 3685 C C . ASN A 1 454 ? -10.115 10.974 25.060 1.00 76.44 454 ASN A C 1
ATOM 3687 O O . ASN A 1 454 ? -10.893 10.031 24.886 1.00 76.44 454 ASN A O 1
ATOM 3691 N N . VAL A 1 455 ? -8.864 10.938 24.594 1.00 80.31 455 VAL A N 1
ATOM 3692 C CA . VAL A 1 455 ? -8.313 9.814 23.823 1.00 80.31 455 VAL A CA 1
ATOM 3693 C C . VAL A 1 455 ? -7.766 8.729 24.742 1.00 80.31 455 VAL A C 1
ATOM 3695 O O . VAL A 1 455 ? -6.846 8.983 25.521 1.00 80.31 455 VAL A O 1
ATOM 3698 N N . ASN A 1 456 ? -8.289 7.509 24.598 1.00 81.06 456 ASN A N 1
ATOM 3699 C CA . ASN A 1 456 ? -7.825 6.343 25.350 1.00 81.06 456 ASN A CA 1
ATOM 3700 C C . ASN A 1 456 ? -6.821 5.485 24.577 1.00 81.06 456 ASN A C 1
ATOM 3702 O O . ASN A 1 456 ? -5.998 4.807 25.190 1.00 81.06 456 ASN A O 1
ATOM 3706 N N . LEU A 1 457 ? -6.891 5.505 23.244 1.00 84.31 457 LEU A N 1
ATOM 3707 C CA . LEU A 1 457 ? -6.028 4.725 22.366 1.00 84.31 457 LEU A CA 1
ATOM 3708 C C . LEU A 1 457 ? -5.608 5.553 21.154 1.00 84.31 457 LEU A C 1
ATOM 3710 O O . LEU A 1 457 ? -6.456 6.069 20.422 1.00 84.31 457 LEU A O 1
ATOM 3714 N N . ILE A 1 458 ? -4.297 5.628 20.924 1.00 82.69 458 ILE A N 1
ATOM 3715 C CA . ILE A 1 458 ? -3.724 6.201 19.705 1.00 82.69 458 ILE A CA 1
ATOM 3716 C C . ILE A 1 458 ? -3.222 5.085 18.793 1.00 82.69 458 ILE A C 1
ATOM 3718 O O . ILE A 1 458 ? -2.468 4.206 19.213 1.00 82.69 458 ILE A O 1
ATOM 3722 N N . LEU A 1 459 ? -3.623 5.169 17.528 1.00 84.88 459 LEU A N 1
ATOM 3723 C CA . LEU A 1 459 ? -3.176 4.329 16.429 1.00 84.88 459 LEU A CA 1
ATOM 3724 C C . LEU A 1 459 ? -2.212 5.137 15.550 1.00 84.88 459 LEU A C 1
ATOM 3726 O O . LEU A 1 459 ? -2.580 6.195 15.021 1.00 84.88 459 LEU A O 1
ATOM 3730 N N . MET A 1 460 ? -0.971 4.665 15.395 1.00 77.69 460 MET A N 1
ATOM 3731 C CA . MET A 1 460 ? 0.085 5.463 14.761 1.00 77.69 460 MET A CA 1
ATOM 3732 C C . MET A 1 460 ? 1.006 4.716 13.800 1.00 77.69 460 MET A C 1
ATOM 3734 O O . MET A 1 460 ? 1.450 3.612 14.074 1.00 77.69 460 MET A O 1
ATOM 3738 N N . GLY A 1 461 ? 1.325 5.343 12.665 1.00 73.25 461 GLY A N 1
ATOM 3739 C CA . GLY A 1 461 ? 2.401 4.890 11.779 1.00 73.25 461 GLY A CA 1
ATOM 3740 C C . GLY A 1 461 ? 3.677 5.693 12.024 1.00 73.25 461 GLY A C 1
ATOM 3741 O O . GLY A 1 461 ? 3.663 6.929 12.020 1.00 73.25 461 GLY A O 1
ATOM 3742 N N . VAL A 1 462 ? 4.777 4.984 12.255 1.00 67.00 462 VAL A N 1
ATOM 3743 C CA . VAL A 1 462 ? 6.078 5.552 12.616 1.00 67.00 462 VAL A CA 1
ATOM 3744 C C . VAL A 1 462 ? 7.068 5.356 11.469 1.00 67.00 462 VAL A C 1
ATOM 3746 O O . VAL A 1 462 ? 7.155 4.282 10.884 1.00 67.00 462 VAL A O 1
ATOM 3749 N N . HIS A 1 463 ? 7.833 6.398 11.156 1.00 63.06 463 HIS A N 1
ATOM 3750 C CA . HIS A 1 463 ? 8.953 6.385 10.229 1.00 63.06 463 HIS A CA 1
ATOM 3751 C C . HIS A 1 463 ? 10.239 6.192 11.040 1.00 63.06 463 HIS A C 1
ATOM 3753 O O . HIS A 1 463 ? 10.521 6.984 11.945 1.00 63.06 463 HIS A O 1
ATOM 3759 N N . GLY A 1 464 ? 11.011 5.150 10.712 1.00 52.72 464 GLY A N 1
ATOM 3760 C CA . GLY A 1 464 ? 12.052 4.527 11.549 1.00 52.72 464 GLY A CA 1
ATOM 3761 C C . GLY A 1 464 ? 13.098 5.404 12.263 1.00 52.72 464 GLY A C 1
ATOM 3762 O O . GLY A 1 464 ? 13.751 4.910 13.172 1.00 52.72 464 GLY A O 1
ATOM 3763 N N . LEU A 1 465 ? 13.247 6.695 11.942 1.00 46.81 465 LEU A N 1
ATOM 3764 C CA . LEU A 1 465 ? 14.177 7.606 12.636 1.00 46.81 465 LEU A CA 1
ATOM 3765 C C . LEU A 1 465 ? 13.559 8.342 13.842 1.00 46.81 465 LEU A C 1
ATOM 3767 O O . LEU A 1 465 ? 14.276 8.694 14.773 1.00 46.81 465 LEU A O 1
ATOM 3771 N N . ILE A 1 466 ? 12.239 8.561 13.871 1.00 50.12 466 ILE A N 1
ATOM 3772 C CA . ILE A 1 466 ? 11.564 9.353 14.930 1.00 50.12 466 ILE A CA 1
ATOM 3773 C C . ILE A 1 466 ? 11.173 8.504 16.148 1.00 50.12 466 ILE A C 1
ATOM 3775 O O . ILE A 1 466 ? 10.898 9.023 17.233 1.00 50.12 466 ILE A O 1
ATOM 3779 N N . LYS A 1 467 ? 11.226 7.182 15.994 1.00 51.78 467 LYS A N 1
ATOM 3780 C CA . LYS A 1 467 ? 10.905 6.213 17.040 1.00 51.78 467 LYS A CA 1
ATOM 3781 C C . LYS A 1 467 ? 11.760 6.365 18.302 1.00 51.78 467 LYS A C 1
ATOM 3783 O O . LYS A 1 467 ? 11.259 6.195 19.409 1.00 51.78 467 LYS A O 1
ATOM 3788 N N . ASN A 1 468 ? 13.035 6.719 18.145 1.00 49.44 468 ASN A N 1
ATOM 3789 C CA . ASN A 1 468 ? 14.007 6.573 19.228 1.00 49.44 468 ASN A CA 1
ATOM 3790 C C . ASN A 1 468 ? 14.197 7.806 20.116 1.00 49.44 468 ASN A C 1
ATOM 3792 O O . ASN A 1 468 ? 14.713 7.647 21.217 1.00 49.44 468 ASN A O 1
ATOM 3796 N N . SER A 1 469 ? 13.792 9.010 19.699 1.00 53.91 469 SER A N 1
ATOM 3797 C CA . SER A 1 469 ? 14.040 10.227 20.493 1.00 53.91 469 SER A CA 1
ATOM 3798 C C . SER A 1 469 ? 12.765 10.936 20.945 1.00 53.91 469 SER A C 1
ATOM 3800 O O . SER A 1 469 ? 12.614 11.176 22.136 1.00 53.91 469 SER A O 1
ATOM 3802 N N . ALA A 1 470 ? 11.820 11.233 20.049 1.00 51.84 470 ALA A N 1
ATOM 3803 C CA . ALA A 1 470 ? 10.576 11.919 20.420 1.00 51.84 470 ALA A CA 1
ATOM 3804 C C . ALA A 1 470 ? 9.536 10.956 21.017 1.00 51.84 470 ALA A C 1
ATOM 3806 O O . ALA A 1 470 ? 8.977 11.224 22.078 1.00 51.84 470 ALA A O 1
ATOM 3807 N N . PHE A 1 471 ? 9.331 9.802 20.372 1.00 58.19 471 PHE A N 1
ATOM 3808 C CA . PHE A 1 471 ? 8.387 8.787 20.845 1.00 58.19 471 PHE A CA 1
ATOM 3809 C C . PHE A 1 471 ? 8.869 8.118 22.135 1.00 58.19 471 PHE A C 1
ATOM 3811 O O . PHE A 1 471 ? 8.124 8.048 23.107 1.00 58.19 471 PHE A O 1
ATOM 3818 N N . LYS A 1 472 ? 10.147 7.722 22.188 1.00 56.16 472 LYS A N 1
ATOM 3819 C CA . LYS A 1 472 ? 10.774 7.248 23.425 1.00 56.16 472 LYS A CA 1
ATOM 3820 C C . LYS A 1 472 ? 10.640 8.270 24.557 1.00 56.16 472 LYS A C 1
ATOM 3822 O O . LYS A 1 472 ? 10.241 7.890 25.641 1.00 56.16 472 LYS A O 1
ATOM 3827 N N . LYS A 1 473 ? 10.846 9.568 24.305 1.00 58.50 473 LYS A N 1
ATOM 3828 C CA . LYS A 1 473 ? 10.656 10.613 25.325 1.00 58.50 473 LYS A CA 1
ATOM 3829 C C . LYS A 1 473 ? 9.202 10.740 25.802 1.00 58.50 473 LYS A C 1
ATOM 3831 O O . LYS A 1 473 ? 8.991 10.938 26.989 1.00 58.50 473 LYS A O 1
ATOM 3836 N N . MET A 1 474 ? 8.194 10.575 24.943 1.00 56.84 474 MET A N 1
ATOM 3837 C CA . MET A 1 474 ? 6.795 10.502 25.403 1.00 56.84 474 MET A CA 1
ATOM 3838 C C . MET A 1 474 ? 6.516 9.282 26.281 1.00 56.84 474 MET A C 1
ATOM 3840 O O . MET A 1 474 ? 5.800 9.399 27.275 1.00 56.84 474 MET A O 1
ATOM 3844 N N . MET A 1 475 ? 7.036 8.120 25.875 1.00 58.06 475 MET A N 1
ATOM 3845 C CA . MET A 1 475 ? 6.834 6.851 26.572 1.00 58.06 475 MET A CA 1
ATOM 3846 C C . MET A 1 475 ? 7.580 6.837 27.913 1.00 58.06 475 MET A C 1
ATOM 3848 O O . MET A 1 475 ? 6.983 6.502 28.932 1.00 58.06 475 MET A O 1
ATOM 3852 N N . ASP A 1 476 ? 8.842 7.276 27.920 1.00 55.56 476 ASP A N 1
ATOM 3853 C CA . ASP A 1 476 ? 9.729 7.350 29.087 1.00 55.56 476 ASP A CA 1
ATOM 3854 C C . ASP A 1 476 ? 9.286 8.439 30.075 1.00 55.56 476 ASP A C 1
ATOM 3856 O O . ASP A 1 476 ? 9.402 8.254 31.283 1.00 55.56 476 ASP A O 1
ATOM 3860 N N . GLU A 1 477 ? 8.741 9.569 29.600 1.00 53.38 477 GLU A N 1
ATOM 3861 C CA . GLU A 1 477 ? 8.178 10.588 30.496 1.00 53.38 477 GLU A CA 1
ATOM 3862 C C . GLU A 1 477 ? 6.811 10.177 31.073 1.00 53.38 477 GLU A C 1
ATOM 3864 O O . GLU A 1 477 ? 6.332 10.831 31.998 1.00 53.38 477 GLU A O 1
ATOM 3869 N N . GLY A 1 478 ? 6.164 9.116 30.569 1.00 50.28 478 GLY A N 1
ATOM 3870 C CA . GLY A 1 478 ? 4.923 8.566 31.134 1.00 50.28 478 GLY A CA 1
ATOM 3871 C C . GLY A 1 478 ? 3.736 9.543 31.179 1.00 50.28 478 GLY A C 1
ATOM 3872 O O . GLY A 1 478 ? 2.762 9.309 31.898 1.00 50.28 478 GLY A O 1
ATOM 3873 N N . LYS A 1 479 ? 3.781 10.659 30.439 1.00 51.72 479 LYS A N 1
ATOM 3874 C CA . LYS A 1 479 ? 2.842 11.785 30.594 1.00 51.72 479 LYS A CA 1
ATOM 3875 C C . LYS A 1 479 ? 1.497 11.574 29.882 1.00 51.72 479 LYS A C 1
ATOM 3877 O O . LYS A 1 479 ? 1.081 12.411 29.099 1.00 51.72 479 LYS A O 1
ATOM 3882 N N . GLN A 1 480 ? 0.737 10.555 30.290 1.00 58.84 480 GLN A N 1
ATOM 3883 C CA . GLN A 1 480 ? -0.742 10.549 30.243 1.00 58.84 480 GLN A CA 1
ATOM 3884 C C . GLN A 1 480 ? -1.460 9.900 29.041 1.00 58.84 480 GLN A C 1
ATOM 3886 O O . GLN A 1 480 ? -2.614 10.233 28.849 1.00 58.84 480 GLN A O 1
ATOM 3891 N N . ILE A 1 481 ? -0.915 8.965 28.252 1.00 64.19 481 ILE A N 1
ATOM 3892 C CA . ILE A 1 481 ? -1.742 8.111 27.354 1.00 64.19 481 ILE A CA 1
ATOM 3893 C C . ILE A 1 481 ? -1.334 6.660 27.576 1.00 64.19 481 ILE A C 1
ATOM 3895 O O . ILE A 1 481 ? -0.160 6.326 27.432 1.00 64.19 481 ILE A O 1
ATOM 3899 N N . LYS A 1 482 ? -2.288 5.811 27.981 1.00 67.12 482 LYS A N 1
ATOM 3900 C CA . LYS A 1 482 ? -1.986 4.442 28.427 1.00 67.12 482 LYS A CA 1
ATOM 3901 C C . LYS A 1 482 ? -1.912 3.417 27.303 1.00 67.12 482 LYS A C 1
ATOM 3903 O O . LYS A 1 482 ? -1.175 2.446 27.446 1.00 67.12 482 LYS A O 1
ATOM 3908 N N . ASN A 1 483 ? -2.630 3.631 26.200 1.00 79.12 483 ASN A N 1
ATOM 3909 C CA . ASN A 1 483 ? -2.722 2.640 25.133 1.00 79.12 483 ASN A CA 1
ATOM 3910 C C . ASN A 1 483 ? -2.247 3.205 23.798 1.00 79.12 483 ASN A C 1
ATOM 3912 O O . ASN A 1 483 ? -2.678 4.278 23.364 1.00 79.12 483 ASN A O 1
ATOM 3916 N N . TRP A 1 484 ? -1.395 2.433 23.130 1.00 79.56 484 TRP A N 1
ATOM 3917 C CA . TRP A 1 484 ? -0.790 2.799 21.858 1.00 79.56 484 TRP A CA 1
ATOM 3918 C C . TRP A 1 484 ? -0.656 1.563 20.988 1.00 79.56 484 TRP A C 1
ATOM 3920 O O . TRP A 1 484 ? 0.044 0.625 21.357 1.00 79.56 484 TRP A O 1
ATOM 3930 N N . ALA A 1 485 ? -1.261 1.584 19.809 1.00 81.06 485 ALA A N 1
ATOM 3931 C CA . ALA A 1 485 ? -0.978 0.595 18.782 1.00 81.06 485 ALA A CA 1
ATOM 3932 C C . ALA A 1 485 ? -0.254 1.296 17.636 1.00 81.06 485 ALA A C 1
ATOM 3934 O O . ALA A 1 485 ? -0.667 2.369 17.195 1.00 81.06 485 ALA A O 1
ATOM 3935 N N . PHE A 1 486 ? 0.846 0.720 17.160 1.00 77.44 486 PHE A N 1
ATOM 3936 C CA . PHE A 1 486 ? 1.614 1.356 16.102 1.00 77.44 486 PHE A CA 1
ATOM 3937 C C . PHE A 1 486 ? 2.085 0.370 15.047 1.00 77.44 486 PHE A C 1
ATOM 3939 O O . PHE A 1 486 ? 2.302 -0.810 15.309 1.00 77.44 486 PHE A O 1
ATOM 3946 N N . THR A 1 487 ? 2.286 0.891 13.846 1.00 73.44 487 THR A N 1
ATOM 3947 C CA . THR A 1 487 ? 2.942 0.206 12.739 1.00 73.44 487 THR A CA 1
ATOM 3948 C C . THR A 1 487 ? 4.172 0.997 12.313 1.00 73.44 487 THR A C 1
ATOM 3950 O O . THR A 1 487 ? 4.252 2.208 12.525 1.00 73.44 487 THR A O 1
ATOM 3953 N N . ASP A 1 488 ? 5.149 0.314 11.734 1.00 68.44 488 ASP A N 1
ATOM 3954 C CA . ASP A 1 488 ? 6.239 0.968 11.022 1.00 68.44 488 ASP A CA 1
ATOM 3955 C C . ASP A 1 488 ? 5.829 1.106 9.553 1.00 68.44 488 ASP A C 1
ATOM 3957 O O . ASP A 1 488 ? 5.160 0.238 8.981 1.00 68.44 488 ASP A O 1
ATOM 3961 N N . ARG A 1 489 ? 6.202 2.219 8.930 1.00 63.16 489 ARG A N 1
ATOM 3962 C CA . ARG A 1 489 ? 6.019 2.396 7.489 1.00 63.16 489 ARG A CA 1
ATOM 3963 C C . ARG A 1 489 ? 6.838 1.369 6.701 1.00 63.16 489 ARG A C 1
ATOM 3965 O O . ARG A 1 489 ? 6.443 0.987 5.602 1.00 63.16 489 ARG A O 1
ATOM 3972 N N . ARG A 1 490 ? 7.975 0.938 7.251 1.00 65.62 490 ARG A N 1
ATOM 3973 C CA . ARG A 1 490 ? 8.922 0.017 6.614 1.00 65.62 490 ARG A CA 1
ATOM 3974 C C . ARG A 1 490 ? 8.927 -1.318 7.341 1.00 65.62 490 ARG A C 1
ATOM 3976 O O . ARG A 1 490 ? 8.714 -1.383 8.548 1.00 65.62 490 ARG A O 1
ATOM 3983 N N . PHE A 1 491 ? 9.173 -2.391 6.602 1.00 56.94 491 PHE A N 1
ATOM 3984 C CA . PHE A 1 491 ? 9.411 -3.708 7.174 1.00 56.94 491 PHE A CA 1
ATOM 3985 C C . PHE A 1 491 ? 10.753 -3.689 7.922 1.00 56.94 491 PHE A C 1
ATOM 3987 O O . PHE A 1 491 ? 11.813 -3.912 7.348 1.00 56.94 491 PHE A O 1
ATOM 3994 N N . SER A 1 492 ? 10.697 -3.318 9.199 1.00 57.06 492 SER A N 1
ATOM 3995 C CA . SER A 1 492 ? 11.846 -3.213 10.100 1.00 57.06 492 SER A CA 1
ATOM 3996 C C . SER A 1 492 ? 12.064 -4.498 10.902 1.00 57.06 492 SER A C 1
ATOM 3998 O O . SER A 1 492 ? 11.203 -5.382 10.914 1.00 57.06 492 SER A O 1
ATOM 4000 N N . ASP A 1 493 ? 13.181 -4.592 11.628 1.00 53.31 493 ASP A N 1
ATOM 4001 C CA . ASP A 1 493 ? 13.484 -5.718 12.531 1.00 53.31 493 ASP A CA 1
ATOM 4002 C C . ASP A 1 493 ? 12.363 -6.000 13.541 1.00 53.31 493 ASP A C 1
ATOM 4004 O O . ASP A 1 493 ? 12.038 -7.147 13.842 1.00 53.31 493 ASP A O 1
ATOM 4008 N N . GLU A 1 494 ? 11.675 -4.960 14.004 1.00 56.16 494 GLU A N 1
ATOM 4009 C CA . GLU A 1 494 ? 10.508 -5.134 14.867 1.00 56.16 494 GLU A CA 1
ATOM 4010 C C . GLU A 1 494 ? 9.285 -5.682 14.141 1.00 56.16 494 GLU A C 1
ATOM 4012 O O . GLU A 1 494 ? 8.408 -6.252 14.778 1.00 56.16 494 GLU A O 1
ATOM 4017 N N . THR A 1 495 ? 9.176 -5.513 12.828 1.00 57.19 495 THR A N 1
ATOM 4018 C CA . THR A 1 495 ? 8.140 -6.207 12.057 1.00 57.19 495 THR A CA 1
ATOM 4019 C C . THR A 1 495 ? 8.570 -7.655 11.781 1.00 57.19 495 THR A C 1
ATOM 4021 O O . THR A 1 495 ? 7.732 -8.556 11.825 1.00 57.19 495 THR A O 1
ATOM 4024 N N . ARG A 1 496 ? 9.881 -7.908 11.612 1.00 57.88 496 ARG A N 1
ATOM 4025 C CA . ARG A 1 496 ? 10.454 -9.260 11.471 1.00 57.88 496 ARG A CA 1
ATOM 4026 C C . ARG A 1 496 ? 10.211 -10.146 12.688 1.00 57.88 496 ARG A C 1
ATOM 4028 O O . ARG A 1 496 ? 9.987 -11.330 12.502 1.00 57.88 496 ARG A O 1
ATOM 4035 N N . GLN A 1 497 ? 10.148 -9.603 13.906 1.00 55.75 497 GLN A N 1
ATOM 4036 C CA . GLN A 1 497 ? 9.854 -10.410 15.107 1.00 55.75 497 GLN A CA 1
ATOM 4037 C C . GLN A 1 497 ? 8.476 -11.109 15.070 1.00 55.75 497 GLN A C 1
ATOM 4039 O O . GLN A 1 497 ? 8.205 -11.999 15.874 1.00 55.75 497 GLN A O 1
ATOM 4044 N N . TYR A 1 498 ? 7.579 -10.677 14.175 1.00 59.16 498 TYR A N 1
ATOM 4045 C CA . TYR A 1 498 ? 6.272 -11.301 13.964 1.00 59.16 498 TYR A CA 1
ATOM 4046 C C . TYR A 1 498 ? 6.275 -12.352 12.845 1.00 59.16 498 TYR A C 1
ATOM 4048 O O . TYR A 1 498 ? 5.262 -13.033 12.668 1.00 59.16 498 TYR A O 1
ATOM 4056 N N . VAL A 1 499 ? 7.386 -12.487 12.118 1.00 61.44 499 VAL A N 1
ATOM 4057 C CA . VAL A 1 499 ? 7.703 -13.645 11.277 1.00 61.44 499 VAL A CA 1
ATOM 4058 C C . VAL A 1 499 ? 8.265 -14.734 12.188 1.00 61.44 499 VAL A C 1
ATOM 4060 O O . VAL A 1 499 ? 8.965 -14.432 13.157 1.00 61.44 499 VAL A O 1
ATOM 4063 N N . LYS A 1 500 ? 7.930 -16.006 11.943 1.00 65.25 500 LYS A N 1
ATOM 4064 C CA . LYS A 1 500 ? 8.505 -17.067 12.773 1.00 65.25 500 LYS A CA 1
ATOM 4065 C C . LYS A 1 500 ? 10.002 -17.154 12.504 1.00 65.25 500 LYS A C 1
ATOM 4067 O O . LYS A 1 500 ? 10.449 -17.029 11.369 1.00 65.25 500 LYS A O 1
ATOM 4072 N N . LYS A 1 501 ? 10.770 -17.415 13.556 1.00 63.38 501 LYS A N 1
ATOM 4073 C CA . LYS A 1 501 ? 12.212 -17.632 13.443 1.00 63.38 501 LYS A CA 1
ATOM 4074 C C . LYS A 1 501 ? 12.501 -18.750 12.432 1.00 63.38 501 LYS A C 1
ATOM 4076 O O . LYS A 1 501 ? 11.952 -19.842 12.573 1.00 63.38 501 LYS A O 1
ATOM 4081 N N . GLY A 1 502 ? 13.366 -18.485 11.458 1.00 63.12 502 GLY A N 1
ATOM 4082 C CA . GLY A 1 502 ? 13.688 -19.387 10.347 1.00 63.12 502 GLY A CA 1
ATOM 4083 C C . GLY A 1 502 ? 12.826 -19.197 9.091 1.00 63.12 502 GLY A C 1
ATOM 4084 O O . GLY A 1 502 ? 13.095 -19.841 8.081 1.00 63.12 502 GLY A O 1
ATOM 4085 N N . GLU A 1 503 ? 11.803 -18.336 9.126 1.00 66.62 503 GLU A N 1
ATOM 4086 C CA . GLU A 1 503 ? 10.963 -17.989 7.967 1.00 66.62 503 GLU A CA 1
ATOM 4087 C C . GLU A 1 503 ? 11.379 -16.648 7.318 1.00 66.62 503 GLU A C 1
ATOM 4089 O O . GLU A 1 503 ? 10.740 -16.198 6.369 1.00 66.62 503 GLU A O 1
ATOM 4094 N N . GLU A 1 504 ? 12.442 -15.986 7.788 1.00 65.75 504 GLU A N 1
ATOM 4095 C CA . GLU A 1 504 ? 12.851 -14.650 7.329 1.00 65.75 504 GLU A CA 1
ATOM 4096 C C . GLU A 1 504 ? 13.175 -14.628 5.825 1.00 65.75 504 GLU A C 1
ATOM 4098 O O . GLU A 1 504 ? 12.735 -13.729 5.097 1.00 65.75 504 GLU A O 1
ATOM 4103 N N . ASP A 1 505 ? 13.864 -15.661 5.336 1.00 65.62 505 ASP A N 1
ATOM 4104 C CA . ASP A 1 505 ? 14.245 -15.814 3.927 1.00 65.62 505 ASP A CA 1
ATOM 4105 C C . ASP A 1 505 ? 13.054 -16.027 2.990 1.00 65.62 505 ASP A C 1
ATOM 4107 O O . ASP A 1 505 ? 13.167 -15.745 1.792 1.00 65.62 505 ASP A O 1
ATOM 4111 N N . LEU A 1 506 ? 11.891 -16.442 3.511 1.00 64.44 506 LEU A N 1
ATOM 4112 C CA . LEU A 1 506 ? 10.673 -16.511 2.705 1.00 64.44 506 LEU A CA 1
ATOM 4113 C C . LEU A 1 506 ? 10.334 -15.129 2.160 1.00 64.44 506 LEU A C 1
ATOM 4115 O O . LEU A 1 506 ? 9.974 -15.011 1.002 1.00 64.44 506 LEU A O 1
ATOM 4119 N N . TYR A 1 507 ? 10.548 -14.065 2.930 1.00 63.84 507 TYR A N 1
ATOM 4120 C CA . TYR A 1 507 ? 10.216 -12.692 2.541 1.00 63.84 507 TYR A CA 1
ATOM 4121 C C . TYR A 1 507 ? 11.317 -12.017 1.723 1.00 63.84 507 TYR A C 1
ATOM 4123 O O . TYR A 1 507 ? 11.363 -10.787 1.647 1.00 63.84 507 TYR A O 1
ATOM 4131 N N . SER A 1 508 ? 12.220 -12.804 1.138 1.00 67.31 508 SER A N 1
ATOM 4132 C CA . SER A 1 508 ? 13.308 -12.288 0.324 1.00 67.31 508 SER A CA 1
ATOM 4133 C C . SER A 1 508 ? 12.891 -12.007 -1.122 1.00 67.31 508 SER A C 1
ATOM 4135 O O . SER A 1 508 ? 12.035 -12.690 -1.687 1.00 67.31 508 SER A O 1
ATOM 4137 N N . GLN A 1 509 ? 13.564 -11.054 -1.769 1.00 69.25 509 GLN A N 1
ATOM 4138 C CA . GLN A 1 509 ? 13.591 -10.860 -3.218 1.00 69.25 509 GLN A CA 1
ATOM 4139 C C . GLN A 1 509 ? 13.904 -12.178 -3.935 1.00 69.25 509 GLN A C 1
ATOM 4141 O O . GLN A 1 509 ? 13.309 -12.475 -4.970 1.00 69.25 509 GLN A O 1
ATOM 4146 N N . ASN A 1 510 ? 14.764 -13.006 -3.333 1.00 70.06 510 ASN A N 1
ATOM 4147 C CA . ASN A 1 510 ? 15.162 -14.285 -3.899 1.00 70.06 510 ASN A CA 1
ATOM 4148 C C . ASN A 1 510 ? 13.988 -15.257 -4.021 1.00 70.06 510 ASN A C 1
ATOM 4150 O O . ASN A 1 510 ? 13.761 -15.828 -5.082 1.00 70.06 510 ASN A O 1
ATOM 4154 N N . ALA A 1 511 ? 13.210 -15.406 -2.950 1.00 66.94 511 ALA A N 1
ATOM 4155 C CA . ALA A 1 511 ? 12.064 -16.305 -2.926 1.00 66.94 511 ALA A CA 1
ATOM 4156 C C . ALA A 1 511 ? 10.918 -15.821 -3.834 1.00 66.94 511 ALA A C 1
ATOM 4158 O O . ALA A 1 511 ? 10.141 -16.623 -4.360 1.00 66.94 511 ALA A O 1
ATOM 4159 N N . SER A 1 512 ? 10.825 -14.511 -4.059 1.00 73.69 512 SER A N 1
ATOM 4160 C CA . SER A 1 512 ? 9.591 -13.865 -4.500 1.00 73.69 512 SER A CA 1
ATOM 4161 C C . SER A 1 512 ? 9.627 -13.253 -5.899 1.00 73.69 512 SER A C 1
ATOM 4163 O O . SER A 1 512 ? 8.555 -13.037 -6.446 1.00 73.69 512 SER A O 1
ATOM 4165 N N . ILE A 1 513 ? 10.784 -13.004 -6.522 1.00 81.62 513 ILE A N 1
ATOM 4166 C CA . ILE A 1 513 ? 10.865 -12.354 -7.847 1.00 81.62 513 ILE A CA 1
ATOM 4167 C C . ILE A 1 513 ? 11.081 -13.384 -8.963 1.00 81.62 513 ILE A C 1
ATOM 4169 O O . ILE A 1 513 ? 11.896 -14.301 -8.852 1.00 81.62 513 ILE A O 1
ATOM 4173 N N . LEU A 1 514 ? 10.363 -13.239 -10.080 1.00 82.75 514 LEU A N 1
ATOM 4174 C CA . LEU A 1 514 ? 10.563 -14.095 -11.256 1.00 82.75 514 LEU A CA 1
ATOM 4175 C C . LEU A 1 514 ? 11.950 -13.912 -11.886 1.00 82.75 514 LEU A C 1
ATOM 4177 O O . LEU A 1 514 ? 12.451 -12.800 -12.016 1.00 82.75 514 LEU A O 1
ATOM 4181 N N . GLY A 1 515 ? 12.545 -15.022 -12.333 1.00 75.56 515 GLY A N 1
ATOM 4182 C CA . GLY A 1 515 ? 13.874 -15.045 -12.958 1.00 75.56 515 GLY A CA 1
ATOM 4183 C C . GLY A 1 515 ? 15.040 -15.038 -11.964 1.00 75.56 515 GLY A C 1
ATOM 4184 O O . GLY A 1 515 ? 16.172 -15.308 -12.358 1.00 75.56 515 GLY A O 1
ATOM 4185 N N . TRP A 1 516 ? 14.781 -14.809 -10.674 1.00 74.50 516 TRP A N 1
ATOM 4186 C CA . TRP A 1 516 ? 15.837 -14.791 -9.668 1.00 74.50 516 TRP A CA 1
ATOM 4187 C C . TRP A 1 516 ? 16.427 -16.176 -9.377 1.00 74.50 516 TRP A C 1
ATOM 4189 O O . TRP A 1 516 ? 17.641 -16.338 -9.279 1.00 74.50 516 TRP A O 1
ATOM 4199 N N . ASP A 1 517 ? 15.583 -17.207 -9.334 1.00 67.56 517 ASP A N 1
ATOM 4200 C CA . ASP A 1 517 ? 16.039 -18.593 -9.169 1.00 67.56 517 ASP A CA 1
ATOM 4201 C C . ASP A 1 517 ? 16.876 -19.064 -10.367 1.00 67.56 517 ASP A C 1
ATOM 4203 O O . ASP A 1 517 ? 17.824 -19.830 -10.202 1.00 67.56 517 ASP A O 1
ATOM 4207 N N . GLU A 1 518 ? 16.540 -18.607 -11.581 1.00 67.06 518 GLU A N 1
ATOM 4208 C CA . GLU A 1 518 ? 17.331 -18.879 -12.789 1.00 67.06 518 GLU A CA 1
ATOM 4209 C C . GLU A 1 518 ? 18.726 -18.251 -12.657 1.00 67.06 518 GLU A C 1
ATOM 4211 O O . GLU A 1 518 ? 19.726 -18.933 -12.890 1.00 67.06 518 GLU A O 1
ATOM 4216 N N . PHE A 1 519 ? 18.810 -17.000 -12.188 1.00 67.12 519 PHE A N 1
ATOM 4217 C CA . PHE A 1 519 ? 20.082 -16.351 -11.862 1.00 67.12 519 PHE A CA 1
ATOM 4218 C C . PHE A 1 519 ? 20.900 -17.177 -10.852 1.00 67.12 519 PHE A C 1
ATOM 4220 O O . PHE A 1 519 ? 22.037 -17.545 -11.154 1.00 67.12 519 PHE A O 1
ATOM 4227 N N . LEU A 1 520 ? 20.315 -17.563 -9.710 1.00 63.50 520 LEU A N 1
ATOM 4228 C CA . LEU A 1 520 ? 21.006 -18.352 -8.678 1.00 63.50 520 LEU A CA 1
ATOM 4229 C C . LEU A 1 520 ? 21.487 -19.721 -9.189 1.00 63.50 520 LEU A C 1
ATOM 4231 O O . LEU A 1 520 ? 22.601 -20.142 -8.878 1.00 63.50 520 LEU A O 1
ATOM 4235 N N . LYS A 1 521 ? 20.683 -20.405 -10.013 1.00 64.56 521 LYS A N 1
ATOM 4236 C CA . LYS A 1 521 ? 21.067 -21.685 -10.632 1.00 64.56 521 LYS A CA 1
ATOM 4237 C C . LYS A 1 521 ? 22.236 -21.531 -11.600 1.00 64.56 521 LYS A C 1
ATOM 4239 O O . LYS A 1 521 ? 23.129 -22.370 -11.601 1.00 64.56 521 LYS A O 1
ATOM 4244 N N . THR A 1 522 ? 22.252 -20.473 -12.415 1.00 61.75 522 THR A N 1
ATOM 4245 C CA . THR A 1 522 ? 23.382 -20.226 -13.329 1.00 61.75 522 THR A CA 1
ATOM 4246 C C . THR A 1 522 ? 24.657 -19.816 -12.599 1.00 61.75 522 THR A C 1
ATOM 4248 O O . THR A 1 522 ? 25.734 -20.196 -13.041 1.00 61.75 522 THR A O 1
ATOM 4251 N N . LYS A 1 523 ? 24.541 -19.106 -11.470 1.00 55.19 523 LYS A N 1
ATOM 4252 C CA . LYS A 1 523 ? 25.668 -18.735 -10.608 1.00 55.19 523 LYS A CA 1
ATOM 4253 C C . LYS A 1 523 ? 26.382 -19.952 -10.019 1.00 55.19 523 LYS A C 1
ATOM 4255 O O . LYS A 1 523 ? 27.598 -20.000 -10.048 1.00 55.19 523 LYS A O 1
ATOM 4260 N N . ASN A 1 524 ? 25.640 -20.926 -9.493 1.00 53.22 524 ASN A N 1
ATOM 4261 C CA . ASN A 1 524 ? 26.237 -22.094 -8.828 1.00 53.22 524 ASN A CA 1
ATOM 4262 C C . ASN A 1 524 ? 26.856 -23.115 -9.804 1.00 53.22 524 ASN A C 1
ATOM 4264 O O . ASN A 1 524 ? 27.503 -24.061 -9.364 1.00 53.22 524 ASN A O 1
ATOM 4268 N N . ASN A 1 525 ? 26.633 -22.936 -11.110 1.00 49.62 525 ASN A N 1
ATOM 4269 C CA . ASN A 1 525 ? 27.187 -23.764 -12.183 1.00 49.62 525 ASN A CA 1
ATOM 4270 C C . ASN A 1 525 ? 28.371 -23.085 -12.913 1.00 49.62 525 ASN A C 1
ATOM 4272 O O . ASN A 1 525 ? 28.837 -23.617 -13.923 1.00 49.62 525 ASN A O 1
ATOM 4276 N N . GLN A 1 526 ? 28.811 -21.910 -12.445 1.00 45.31 526 GLN A N 1
ATOM 4277 C CA . GLN A 1 526 ? 30.018 -21.186 -12.871 1.00 45.31 526 GLN A CA 1
ATOM 4278 C C . GLN A 1 526 ? 31.064 -21.259 -11.763 1.00 45.31 526 GLN A C 1
ATOM 4280 O O . GLN A 1 526 ? 32.263 -21.313 -12.118 1.00 45.31 526 GLN A O 1
#

Foldseek 3Di:
DDDDDDDDDDDDDDDDDDDDDDDDDDDDPPPPPPPPPVDDLLNQLLVLVVLLLPDDDDDDDNPPLFFQFADLLLLLLQLQVQCQVWFQLCQQPFSVVCCVVVVAPRGSNVRSVVLVVLLLVLLLLLLPFPVLVVQVVVLAAEWEWEAQDLDDVDLLLLLQTKTADCSHPQQDFFDSPLVRGHHNRRAHFRWSDNLQSVQQDPVRIRPNVCSNDNDSVSSVSSSVSCLNTQFLGHQAYEYEYAPVSQPPQADPVRDGDVVSVVVVQVVLLPDDCVSRSSQRNHNDNDSLRYQYDYCLLQVLLSNFSLSSSSVSLVVCVSNPPDPVSSVVSVVVRPDDQDQADESHDPVQWDADPNAIFGDPPRDHRTPDFLDPPTRQDFEEEEFQSLVRSCRSSSHQGQEYEAACLQVPRQTGNVSNCSCVVVCVPRVVPHHYHYCVVQVPDLVDPDCPSVVRNSHAEYEEEHEVPCCPPSVCCCVVVSPTHDRYRYGYSTCDVVSCVVPPPPCRSSSTPCVTGPPNVVSVVVVVVD